Protein 5D6E (pdb70)

Radius of gyration: 20.35 Å; Cα contacts (8 Å, |Δi|>4): 873; chains: 1; bounding box: 47×59×55 Å

Solvent-accessible surface area: 16400 Å² total; per-residue (Å²): 172,133,106,46,62,141,78,19,50,11,23,0,40,55,28,63,127,119,34,89,14,43,110,15,78,84,31,95,11,36,90,77,182,106,54,177,84,9,48,134,23,85,80,27,135,127,29,104,65,90,6,118,84,32,48,134,55,10,14,34,7,2,17,0,0,22,0,0,36,33,0,0,161,35,0,76,78,28,6,106,47,54,37,32,0,34,91,0,0,88,80,1,6,80,6,1,35,110,0,2,109,74,91,54,59,88,10,2,17,1,23,1,2,5,0,1,25,40,30,7,0,12,65,22,2,0,11,76,66,42,114,53,55,1,91,111,67,12,0,0,1,0,26,4,2,0,2,15,37,0,47,0,0,6,0,0,6,11,13,32,50,24,90,49,1,83,54,0,24,127,0,0,73,49,0,2,32,25,0,3,138,33,0,0,21,90,29,87,2,19,50,0,0,89,23,0,25,130,32,0,58,88,29,139,7,115,3,101,64,126,106,39,108,0,78,6,0,149,70,16,49,0,11,8,13,23,82,53,63,24,82,36,58,41,52,1,13,0,27,124,78,38,122,51,62,124,0,96,56,36,39,10,0,0,0,18,0,5,0,0,14,8,134,2,42,10,88,95,62,99,114,21,1,11,13,25,35,45,86,113,50,54,171,51,110,18,226,110,99,161,2,101,91,2,15,64,13,0,55,125,54,19,15,30,6,11,0,0,34,20,10,0,55,137,67,66,30,86,183,19,90,122,7,3,112,44,0,28,104,101,28,2,0,45,64,75,30,0,31,0,1,77,195,57,5,43,0,0,2,10,0,2,0,0,0,0,13,6,14,12,4,0,0,1,0,50,19,166,57,21

Structure (mmCIF, N/CA/C/O backbone):
data_5D6E
#
_entry.id   5D6E
#
_cell.length_a   89.600
_cell.length_b   98.790
_cell.length_c   101.430
_cell.angle_alpha   90.00
_cell.angle_beta   90.00
_cell.angle_gamma   90.00
#
_symmetry.space_group_name_H-M   'C 2 2 21'
#
loop_
_entity.id
_entity.type
_entity.pdbx_description
1 polymer 'Methionine aminopeptidase 2'
2 non-polymer '(4R,7S)-7-hydroxy-1-(4-methoxybenzyl)-7-methyl-4,5,6,7-tetrahydro-1H-benzotriazol-4-yl propan-2-ylcarbamate'
3 non-polymer 'COBALT (II) ION'
4 non-polymer 'TERTIARY-BUTYL ALCOHOL'
5 water water
#
loop_
_atom_site.group_PDB
_atom_site.id
_atom_site.type_symbol
_atom_site.label_atom_id
_atom_site.label_alt_id
_atom_site.label_comp_id
_atom_site.label_asym_id
_atom_site.label_entity_id
_atom_site.label_seq_id
_atom_site.pdbx_PDB_ins_code
_atom_site.Cartn_x
_atom_site.Cartn_y
_atom_site.Cartn_z
_atom_site.occupancy
_atom_site.B_iso_or_equiv
_atom_site.auth_seq_id
_atom_site.auth_comp_id
_atom_site.auth_asym_id
_atom_site.auth_atom_id
_atom_site.pdbx_PDB_model_num
ATOM 1 N N . PRO A 1 2 ? 6.547 38.293 -10.476 1.00 76.58 109 PRO A N 1
ATOM 2 C CA . PRO A 1 2 ? 7.627 37.571 -9.756 1.00 88.54 109 PRO A CA 1
ATOM 3 C C . PRO A 1 2 ? 7.125 36.441 -8.881 1.00 75.27 109 PRO A C 1
ATOM 4 O O . PRO A 1 2 ? 6.054 36.564 -8.270 1.00 79.54 109 PRO A O 1
ATOM 8 N N . LYS A 1 3 ? 7.912 35.368 -8.765 1.00 57.07 110 LYS A N 1
ATOM 9 C CA . LYS A 1 3 ? 7.555 34.296 -7.809 1.00 59.37 110 LYS A CA 1
ATOM 10 C C . LYS A 1 3 ? 7.735 34.754 -6.360 1.00 52.99 110 LYS A C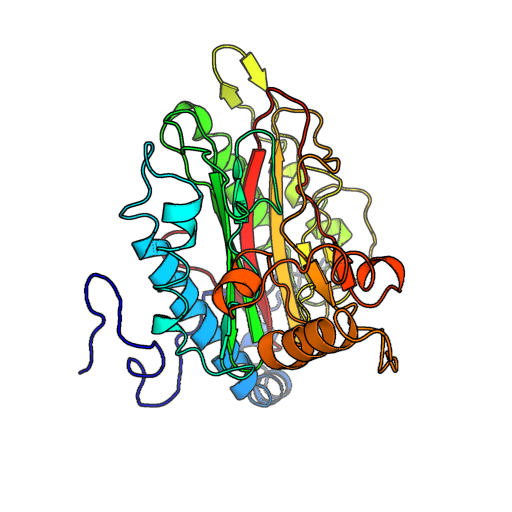 1
ATOM 11 O O . LYS A 1 3 ? 8.776 35.340 -5.995 1.00 53.30 110 LYS A O 1
ATOM 17 N N . VAL A 1 4 ? 6.702 34.504 -5.559 1.00 44.67 111 VAL A N 1
ATOM 18 C CA . VAL A 1 4 ? 6.678 34.958 -4.161 1.00 49.43 111 VAL A CA 1
ATOM 19 C C . VAL A 1 4 ? 6.448 33.756 -3.241 1.00 45.12 111 VAL A C 1
ATOM 20 O O . VAL A 1 4 ? 5.761 32.784 -3.626 1.00 43.30 111 VAL A O 1
ATOM 24 N N . GLN A 1 5 ? 7.020 33.808 -2.037 1.00 38.57 112 GLN A N 1
ATOM 25 C CA . GLN A 1 5 ? 6.774 32.750 -1.058 1.00 31.87 112 GLN A CA 1
ATOM 26 C C . GLN A 1 5 ? 5.282 32.634 -0.658 1.00 36.76 112 GLN A C 1
ATOM 27 O O . GLN A 1 5 ? 4.586 33.624 -0.520 1.00 40.25 112 GLN A O 1
ATOM 33 N N . THR A 1 6 ? 4.816 31.399 -0.462 1.00 32.19 113 THR A N 1
ATOM 34 C CA . THR A 1 6 ? 3.462 31.134 -0.017 1.00 32.81 113 THR A CA 1
ATOM 35 C C . THR A 1 6 ? 3.409 31.184 1.482 1.00 41.55 113 THR A C 1
ATOM 36 O O . THR A 1 6 ? 4.457 31.226 2.153 1.00 39.65 113 THR A O 1
ATOM 40 N N . ASP A 1 7 ? 2.193 31.178 2.011 1.00 45.28 114 ASP A N 1
ATOM 41 C CA . ASP A 1 7 ? 1.987 31.076 3.452 1.00 46.07 114 ASP A CA 1
ATOM 42 C C . ASP A 1 7 ? 0.938 29.976 3.674 1.00 46.73 114 ASP A C 1
ATOM 43 O O . ASP A 1 7 ? -0.234 30.221 3.326 1.00 56.78 114 ASP A O 1
ATOM 48 N N . PRO A 1 8 ? 1.286 28.813 4.240 1.00 47.86 115 PRO A N 1
ATOM 49 C CA . PRO A 1 8 ? 2.635 28.490 4.732 1.00 41.26 115 PRO A CA 1
ATOM 50 C C . PRO A 1 8 ? 3.665 28.373 3.595 1.00 39.71 115 PRO A C 1
ATOM 51 O O . PRO A 1 8 ? 3.283 28.120 2.449 1.00 41.06 115 PRO A O 1
ATOM 55 N N . PRO A 1 9 ? 4.960 28.537 3.918 1.00 32.18 116 PRO A N 1
ATOM 56 C CA . PRO A 1 9 ? 6.033 28.471 2.918 1.00 28.16 116 PRO A CA 1
ATOM 57 C C . PRO A 1 9 ? 6.139 27.097 2.236 1.00 31.77 116 PRO A C 1
ATOM 58 O O . PRO A 1 9 ? 6.133 26.026 2.883 1.00 35.90 116 PRO A O 1
ATOM 62 N N . SER A 1 10 ? 6.252 27.138 0.919 1.00 26.59 117 SER A N 1
ATOM 63 C CA . SER A 1 10 ? 6.341 25.903 0.120 1.00 31.36 117 SER A CA 1
ATOM 64 C C . SER A 1 10 ? 7.253 25.997 -1.097 1.00 29.91 117 SER A C 1
ATOM 65 O O . SER A 1 10 ? 7.602 24.939 -1.703 1.00 32.20 117 SER A O 1
ATOM 68 N N . VAL A 1 11 ? 7.592 27.222 -1.495 1.00 29.77 118 VAL A N 1
ATOM 69 C CA . VAL A 1 11 ? 8.364 27.476 -2.742 1.00 26.47 118 VAL A CA 1
ATOM 70 C C . VAL A 1 11 ? 9.857 27.381 -2.357 1.00 22.60 118 VAL A C 1
ATOM 71 O O . VAL A 1 11 ? 10.317 28.082 -1.433 1.00 23.66 118 VAL A O 1
ATOM 75 N N . PRO A 1 12 ? 10.600 26.523 -3.045 1.00 20.91 119 PRO A N 1
ATOM 76 C CA . PRO A 1 12 ? 12.041 26.458 -2.871 1.00 22.82 119 PRO A CA 1
ATOM 77 C C . PRO A 1 12 ? 12.700 27.858 -2.940 1.00 24.62 119 PRO A C 1
ATOM 78 O O . PRO A 1 12 ? 12.400 28.678 -3.842 1.00 20.65 119 PRO A O 1
ATOM 82 N N . ILE A 1 13 ? 13.695 28.067 -2.071 1.00 22.09 120 ILE A N 1
ATOM 83 C CA . ILE A 1 13 ? 14.480 29.300 -2.136 1.00 22.49 120 ILE A CA 1
ATOM 84 C C . ILE A 1 13 ? 15.057 29.489 -3.558 1.00 18.81 120 ILE A C 1
ATOM 85 O O . ILE A 1 13 ? 15.107 30.606 -4.071 1.00 20.24 120 ILE A O 1
ATOM 90 N N . CYS A 1 14 ? 15.499 28.402 -4.170 1.00 21.04 121 CYS A N 1
ATOM 91 C CA A CYS A 1 14 ? 16.119 28.557 -5.485 0.50 21.77 121 CYS A CA 1
ATOM 92 C CA B CYS A 1 14 ? 16.046 28.407 -5.527 0.50 22.75 121 CYS A CA 1
ATOM 93 C C . CYS A 1 14 ? 15.122 29.153 -6.511 1.00 24.71 121 CYS A C 1
ATOM 94 O O . CYS A 1 14 ? 15.556 29.885 -7.411 1.00 29.80 121 CYS A O 1
ATOM 99 N N . ASP A 1 15 ? 13.826 28.907 -6.352 1.00 22.26 122 ASP A N 1
ATOM 100 C CA . ASP A 1 15 ? 12.842 29.468 -7.274 1.00 24.78 122 ASP A CA 1
ATOM 101 C C . ASP A 1 15 ? 12.495 30.952 -6.992 1.00 24.79 122 ASP A C 1
ATOM 102 O O . ASP A 1 15 ? 11.897 31.660 -7.811 1.00 31.57 122 ASP A O 1
ATOM 107 N N . LEU A 1 16 ? 12.815 31.403 -5.776 1.00 24.05 123 LEU A N 1
ATOM 108 C CA . LEU A 1 16 ? 12.630 32.800 -5.424 1.00 24.03 123 LEU A CA 1
ATOM 109 C C . LEU A 1 16 ? 13.718 33.717 -5.920 1.00 26.51 123 LEU A C 1
ATOM 110 O O . LEU A 1 16 ? 13.540 34.913 -5.895 1.00 26.22 123 LEU A O 1
ATOM 115 N N . TYR A 1 17 ? 14.838 33.139 -6.350 1.00 25.04 124 TYR A N 1
ATOM 116 C CA . TYR A 1 17 ? 16.006 33.860 -6.877 1.00 30.15 124 TYR A CA 1
ATOM 117 C C . TYR A 1 17 ? 16.415 33.262 -8.244 1.00 29.22 124 TYR A C 1
ATOM 118 O O . TYR A 1 17 ? 17.392 32.559 -8.327 1.00 30.46 124 TYR A O 1
ATOM 127 N N . PRO A 1 18 ? 15.660 33.559 -9.315 1.00 32.04 125 PRO A N 1
ATOM 128 C CA . PRO A 1 18 ? 15.903 32.971 -10.656 1.00 34.76 125 PRO A CA 1
ATOM 129 C C . PRO A 1 18 ? 17.314 33.210 -11.224 1.00 33.82 125 PRO A C 1
ATOM 130 O O . PRO A 1 18 ? 17.852 32.361 -11.964 1.00 76.63 125 PRO A O 1
ATOM 134 N N . ASN A 1 19 ? 17.928 34.324 -10.789 1.00 31.68 126 ASN A N 1
ATOM 135 C CA . ASN A 1 19 ? 19.298 34.631 -11.178 1.00 36.11 126 ASN A CA 1
ATOM 136 C C . ASN A 1 19 ? 20.374 33.765 -10.478 1.00 32.48 126 ASN A C 1
ATOM 137 O O . ASN A 1 19 ? 21.526 33.757 -10.890 1.00 34.19 126 ASN A O 1
ATOM 142 N N . GLY A 1 20 ? 20.008 33.009 -9.440 1.00 30.64 127 GLY A N 1
ATOM 143 C CA . GLY A 1 20 ? 20.988 32.140 -8.782 1.00 28.43 127 GLY A CA 1
ATOM 144 C C . GLY A 1 20 ? 21.852 32.856 -7.757 1.00 25.95 127 GLY A C 1
ATOM 145 O O . GLY A 1 20 ? 22.833 32.277 -7.296 1.00 24.65 127 GLY A O 1
ATOM 146 N N . VAL A 1 21 ? 21.503 34.099 -7.411 1.00 22.81 128 VAL A N 1
ATOM 147 C CA . VAL A 1 21 ? 22.277 34.919 -6.468 1.00 22.28 128 VAL A CA 1
ATOM 148 C C . VAL A 1 21 ? 21.449 35.141 -5.214 1.00 21.48 128 VAL A C 1
ATOM 149 O O . VAL A 1 21 ? 20.387 35.818 -5.252 1.00 25.77 128 VAL A O 1
ATOM 153 N N . PHE A 1 22 ? 21.934 34.573 -4.118 1.00 18.36 129 PHE A N 1
ATOM 154 C CA . PHE A 1 22 ? 21.179 34.569 -2.873 1.00 19.75 129 PHE A CA 1
ATOM 155 C C . PHE A 1 22 ? 21.613 35.735 -1.957 1.00 18.74 129 PHE A C 1
ATOM 156 O O . PHE A 1 22 ? 22.764 36.241 -2.075 1.00 22.83 129 PHE A O 1
ATOM 164 N N . PRO A 1 23 ? 20.688 36.144 -1.051 1.00 21.26 130 PRO A N 1
ATOM 165 C CA . PRO A 1 23 ? 20.941 37.392 -0.255 1.00 20.95 130 PRO A CA 1
ATOM 166 C C . PRO A 1 23 ? 22.097 37.225 0.726 1.00 19.94 130 PRO A C 1
ATOM 167 O O . PRO A 1 23 ? 22.229 36.175 1.349 1.00 20.51 130 PRO A O 1
ATOM 171 N N . LYS A 1 24 ? 22.960 38.236 0.824 1.00 23.38 131 LYS A N 1
ATOM 172 C CA . LYS A 1 24 ? 24.019 38.262 1.814 1.00 21.35 131 LYS A CA 1
ATOM 173 C C . LYS A 1 24 ? 23.409 38.339 3.201 1.00 20.84 131 LYS A C 1
ATOM 174 O O . LYS A 1 24 ? 22.300 38.852 3.380 1.00 22.53 131 LYS A O 1
ATOM 180 N N . GLY A 1 25 ? 24.116 37.795 4.194 1.00 22.10 132 GLY A N 1
ATOM 181 C CA . GLY A 1 25 ? 23.714 38.089 5.576 1.00 20.31 132 GLY A CA 1
ATOM 182 C C . GLY A 1 25 ? 24.321 39.423 5.996 1.00 23.85 132 GLY A C 1
ATOM 183 O O . GLY A 1 25 ? 24.712 40.251 5.167 1.00 25.16 132 GLY A O 1
ATOM 184 N N . GLN A 1 26 ? 24.468 39.602 7.295 1.00 23.19 133 GLN A N 1
ATOM 185 C CA . GLN A 1 26 ? 24.979 40.831 7.827 1.00 20.35 133 GLN A CA 1
ATOM 186 C C . GLN A 1 26 ? 26.510 40.866 7.605 1.00 18.76 133 GLN A C 1
ATOM 187 O O . GLN A 1 26 ? 27.256 40.023 8.113 1.00 24.59 133 GLN A O 1
ATOM 193 N N . GLU A 1 27 ? 26.985 41.906 6.926 1.00 21.73 134 GLU A N 1
ATOM 194 C CA . GLU A 1 27 ? 28.420 42.079 6.748 1.00 21.37 134 GLU A CA 1
ATOM 195 C C . GLU A 1 27 ? 28.965 43.110 7.702 1.00 23.01 134 GLU A C 1
ATOM 196 O O . GLU A 1 27 ? 28.380 44.216 7.893 1.00 30.33 134 GLU A O 1
ATOM 202 N N . CYS A 1 28 ? 30.095 42.756 8.273 1.00 24.19 135 CYS A N 1
ATOM 203 C CA . CYS A 1 28 ? 30.721 43.471 9.374 1.00 26.89 135 CYS A CA 1
ATOM 204 C C . CYS A 1 28 ? 32.172 43.651 9.044 1.00 24.23 135 CYS A C 1
ATOM 205 O O . CYS A 1 28 ? 32.876 42.731 8.598 1.00 27.15 135 CYS A O 1
ATOM 208 N N . GLU A 1 29 ? 32.628 44.867 9.263 1.00 27.93 136 GLU A N 1
ATOM 209 C CA . GLU A 1 29 ? 34.060 45.120 9.339 1.00 30.03 136 GLU A CA 1
ATOM 210 C C . GLU A 1 29 ? 34.574 44.247 10.497 1.00 25.89 136 GLU A C 1
ATOM 211 O O . GLU A 1 29 ? 33.903 44.052 11.539 1.00 33.34 136 GLU A O 1
ATOM 217 N N . TYR A 1 30 ? 35.749 43.724 10.327 1.00 25.84 137 TYR A N 1
ATOM 218 C CA . TYR A 1 30 ? 36.382 42.960 11.379 1.00 27.30 137 TYR A CA 1
ATOM 219 C C . TYR A 1 30 ? 36.789 43.837 12.569 1.00 35.98 137 TYR A C 1
ATOM 220 O O . TYR A 1 30 ? 37.075 45.040 12.423 1.00 37.01 137 TYR A O 1
ATOM 229 N N . PRO A 1 31 ? 36.852 43.232 13.761 1.00 29.92 138 PRO A N 1
ATOM 230 C CA . PRO A 1 31 ? 37.219 44.111 14.875 1.00 34.67 138 PRO A CA 1
ATOM 231 C C . PRO A 1 31 ? 38.625 44.742 14.747 1.00 36.11 138 PRO A C 1
ATOM 232 O O . PRO A 1 31 ? 39.476 44.202 14.054 1.00 34.75 138 PRO A O 1
ATOM 236 N N . PRO A 1 32 ? 38.850 45.907 15.444 1.00 57.32 139 PRO A N 1
ATOM 237 C CA . PRO A 1 32 ? 40.230 46.402 15.547 1.00 60.63 139 PRO A CA 1
ATOM 238 C C . PRO A 1 32 ? 41.142 45.304 16.146 1.00 61.11 139 PRO A C 1
ATOM 239 O O . PRO A 1 32 ? 40.676 44.499 16.980 1.00 61.17 139 PRO A O 1
ATOM 243 N N . THR A 1 33 ? 42.386 45.232 15.668 1.00 70.09 140 THR A N 1
ATOM 244 C CA . THR A 1 33 ? 43.403 44.336 16.237 1.00 86.99 140 THR A CA 1
ATOM 245 C C . THR A 1 33 ? 43.821 44.967 17.564 1.00 109.14 140 THR A C 1
ATOM 246 O O . THR A 1 33 ? 43.336 46.060 17.909 1.00 114.96 140 THR A O 1
ATOM 250 N N . GLN A 1 34 ? 44.702 44.291 18.304 0.80 91.83 141 GLN A N 1
ATOM 251 C CA . GLN A 1 34 ? 45.089 44.737 19.646 0.80 90.76 141 GLN A CA 1
ATOM 252 C C . GLN A 1 34 ? 45.806 46.105 19.632 0.80 100.15 141 GLN A C 1
ATOM 253 O O . GLN A 1 34 ? 45.797 46.840 20.632 0.80 82.78 141 GLN A O 1
ATOM 259 N N . ASP A 1 35 ? 46.390 46.437 18.477 0.80 110.94 142 ASP A N 1
ATOM 260 C CA . ASP A 1 35 ? 47.088 47.715 18.230 0.80 91.89 142 ASP A CA 1
ATOM 261 C C . ASP A 1 35 ? 46.179 48.949 18.263 0.80 88.22 142 ASP A C 1
ATOM 262 O O . ASP A 1 35 ? 46.619 50.050 18.570 0.80 74.12 142 ASP A O 1
ATOM 267 N N . GLY A 1 36 ? 44.909 48.751 17.922 0.80 90.45 143 GLY A N 1
ATOM 268 C CA . GLY A 1 36 ? 43.972 49.851 17.730 0.80 76.16 143 GLY A CA 1
ATOM 269 C C . GLY A 1 36 ? 43.715 50.031 16.245 0.80 75.80 143 GLY A C 1
ATOM 270 O O . GLY A 1 36 ? 42.792 50.760 15.860 0.80 83.36 143 GLY A O 1
ATOM 271 N N . ARG A 1 37 ? 44.535 49.357 15.425 0.80 61.68 144 ARG A N 1
ATOM 272 C CA . ARG A 1 37 ? 44.426 49.376 13.964 0.80 64.79 144 ARG A CA 1
ATOM 273 C C . ARG A 1 37 ? 43.111 48.764 13.476 0.80 63.14 144 ARG A C 1
ATOM 274 O O . ARG A 1 37 ? 42.762 47.639 13.843 0.80 51.75 144 ARG A O 1
ATOM 282 N N . THR A 1 38 ? 42.394 49.494 12.621 1.00 56.22 145 THR A N 1
ATOM 283 C CA . THR A 1 38 ? 41.118 48.991 12.079 1.00 48.75 145 THR A CA 1
ATOM 284 C C . THR A 1 38 ? 41.390 47.973 10.957 1.00 48.90 145 THR A C 1
ATOM 285 O O . THR A 1 38 ? 42.534 47.822 10.475 1.00 58.36 145 THR A O 1
ATOM 289 N N . ALA A 1 39 ? 40.314 47.281 10.580 1.00 47.70 146 ALA A N 1
ATOM 290 C CA . ALA A 1 39 ? 40.266 46.300 9.479 1.00 38.39 146 ALA A CA 1
ATOM 291 C C . ALA A 1 39 ? 39.498 46.874 8.238 1.00 44.66 146 ALA A C 1
ATOM 292 O O . ALA A 1 39 ? 39.082 46.126 7.306 1.00 31.25 146 ALA A O 1
ATOM 294 N N . ALA A 1 40 ? 39.283 48.193 8.228 0.80 30.15 147 ALA A N 1
ATOM 295 C CA . ALA A 1 40 ? 38.570 48.831 7.1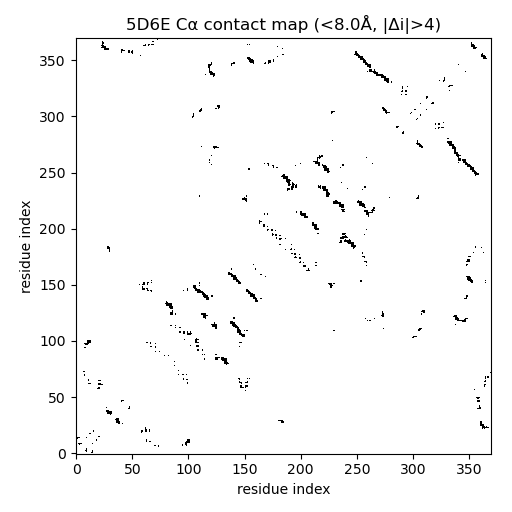04 0.80 30.84 147 ALA A CA 1
ATOM 296 C C . ALA A 1 40 ? 39.284 48.639 5.742 0.80 28.60 147 ALA A C 1
ATOM 297 O O . ALA A 1 40 ? 38.655 48.749 4.676 0.80 33.97 147 ALA A O 1
ATOM 299 N N . TRP A 1 41 ? 40.593 48.358 5.801 1.00 38.52 148 TRP A N 1
ATOM 300 C CA . TRP A 1 41 ? 41.408 48.085 4.592 1.00 37.60 148 TRP A CA 1
ATOM 301 C C . TRP A 1 41 ? 40.931 46.823 3.760 1.00 33.00 148 TRP A C 1
ATOM 302 O O . TRP A 1 41 ? 41.046 46.745 2.517 1.00 31.17 148 TRP A O 1
ATOM 313 N N . ARG A 1 42 ? 40.426 45.821 4.483 1.00 27.97 149 ARG A N 1
ATOM 314 C CA . ARG A 1 42 ? 39.973 44.592 3.847 1.00 34.80 149 ARG A CA 1
ATOM 315 C C . ARG A 1 42 ? 38.781 44.920 2.913 1.00 28.31 149 ARG A C 1
ATOM 316 O O . ARG A 1 42 ? 38.668 44.384 1.825 1.00 36.39 149 ARG A O 1
ATOM 324 N N . THR A 1 43 ? 37.923 45.841 3.361 1.00 28.33 150 THR A N 1
ATOM 325 C CA . THR A 1 43 ? 36.665 46.179 2.649 1.00 31.78 150 THR A CA 1
ATOM 326 C C . THR A 1 43 ? 36.897 46.469 1.145 1.00 44.48 150 THR A C 1
ATOM 327 O O . THR A 1 43 ? 36.163 45.946 0.271 1.00 45.95 150 THR A O 1
ATOM 331 N N . THR A 1 44 ? 37.902 47.291 0.827 0.50 43.22 151 THR A N 1
ATOM 332 C CA . THR A 1 44 ? 38.183 47.553 -0.573 0.50 41.38 151 THR A CA 1
ATOM 333 C C . THR A 1 44 ? 39.329 46.746 -1.181 0.50 61.65 151 THR A C 1
ATOM 334 O O . THR A 1 44 ? 39.311 46.514 -2.403 0.50 59.91 151 THR A O 1
ATOM 338 N N . SER A 1 45 ? 40.323 46.361 -0.362 1.00 48.07 152 SER A N 1
ATOM 339 C CA . SER A 1 45 ? 41.577 45.788 -0.897 1.00 54.14 152 SER A CA 1
ATOM 340 C C . SER A 1 45 ? 41.383 44.820 -2.096 1.00 66.70 152 SER A C 1
ATOM 341 O O . SER A 1 45 ? 40.447 43.945 -2.126 1.00 41.98 152 SER A O 1
ATOM 344 N N . GLU A 1 46 ? 42.327 44.969 -3.044 1.00 59.98 153 GLU A N 1
ATOM 345 C CA . GLU A 1 46 ? 42.274 44.304 -4.352 1.00 51.48 153 GLU A CA 1
ATOM 346 C C . GLU A 1 46 ? 42.575 42.830 -4.303 1.00 42.68 153 GLU A C 1
ATOM 347 O O . GLU A 1 46 ? 41.863 42.035 -4.902 1.00 41.91 153 GLU A O 1
ATOM 353 N N . GLU A 1 47 ? 43.652 42.462 -3.628 1.00 44.96 154 GLU A N 1
ATOM 354 C CA . GLU A 1 47 ? 43.969 41.047 -3.485 1.00 49.70 154 GLU A CA 1
ATOM 355 C C . GLU A 1 47 ? 42.887 40.259 -2.626 1.00 35.30 154 GLU A C 1
ATOM 356 O O . GLU A 1 47 ? 42.499 39.135 -2.972 1.00 38.72 154 GLU A O 1
ATOM 362 N N . LYS A 1 48 ? 42.334 40.909 -1.612 1.00 43.05 155 LYS A N 1
ATOM 363 C CA . LYS A 1 48 ? 41.334 40.303 -0.769 1.00 48.25 155 LYS A CA 1
ATOM 364 C C . LYS A 1 48 ? 40.055 40.206 -1.542 1.00 36.44 155 LYS A C 1
ATOM 365 O O . LYS A 1 48 ? 39.368 39.216 -1.445 1.00 35.89 155 LYS A O 1
ATOM 371 N N . LYS A 1 49 ? 39.754 41.225 -2.328 1.00 32.16 156 LYS A N 1
ATOM 372 C CA . LYS A 1 49 ? 38.546 41.255 -3.082 1.00 31.49 156 LYS A CA 1
ATOM 373 C C . LYS A 1 49 ? 38.594 40.099 -4.071 1.00 28.83 156 LYS A C 1
ATOM 374 O O . LYS A 1 49 ? 37.588 39.432 -4.247 1.00 24.39 156 LYS A O 1
ATOM 380 N N . ALA A 1 50 ? 39.759 39.859 -4.709 1.00 25.75 157 ALA A N 1
ATOM 381 C CA . ALA A 1 50 ? 39.833 38.814 -5.733 1.00 28.36 157 ALA A CA 1
ATOM 382 C C . ALA A 1 50 ? 39.750 37.459 -5.033 1.00 29.60 157 ALA A C 1
ATOM 383 O O . ALA A 1 50 ? 39.082 36.567 -5.539 1.00 23.97 157 ALA A O 1
ATOM 385 N N . LEU A 1 51 ? 40.405 37.315 -3.872 1.00 26.66 158 LEU A N 1
ATOM 386 C CA . LEU A 1 51 ? 40.381 36.051 -3.129 1.00 26.38 158 LEU A CA 1
ATOM 387 C C . LEU A 1 51 ? 38.934 35.740 -2.647 1.00 26.16 158 LEU A C 1
ATOM 388 O O . LEU A 1 51 ? 38.450 34.629 -2.758 1.00 26.91 158 LEU A O 1
ATOM 393 N N . ASP A 1 52 ? 38.229 36.779 -2.221 1.00 23.14 159 ASP A N 1
ATOM 394 C CA A ASP A 1 52 ? 36.814 36.678 -1.836 0.50 24.28 159 ASP A CA 1
ATOM 395 C CA B ASP A 1 52 ? 36.795 36.662 -1.853 0.50 26.62 159 ASP A CA 1
ATOM 396 C C . ASP A 1 52 ? 35.932 36.207 -3.019 1.00 25.17 159 ASP A C 1
ATOM 397 O O . ASP A 1 52 ? 35.122 35.267 -2.900 1.00 25.10 159 ASP A O 1
ATOM 406 N N . GLN A 1 53 ? 36.070 36.905 -4.134 1.00 22.41 160 GLN A N 1
ATOM 407 C CA . GLN A 1 53 ? 35.339 36.593 -5.361 1.00 24.03 160 GLN A CA 1
ATOM 408 C C . GLN A 1 53 ? 35.587 35.167 -5.829 1.00 26.33 160 GLN A C 1
ATOM 409 O O . GLN A 1 53 ? 34.693 34.537 -6.388 1.00 25.62 160 GLN A O 1
ATOM 415 N N . ALA A 1 54 ? 36.803 34.675 -5.635 1.00 21.30 161 ALA A N 1
ATOM 416 C CA . ALA A 1 54 ? 37.149 33.340 -6.086 1.00 20.89 161 ALA A CA 1
ATOM 417 C C . ALA A 1 54 ? 36.331 32.233 -5.367 1.00 24.38 161 ALA A C 1
ATOM 418 O O . ALA A 1 54 ? 36.275 31.096 -5.835 1.00 26.55 161 ALA A O 1
ATOM 420 N N . SER A 1 55 ? 35.766 32.561 -4.198 1.00 22.48 162 SER A N 1
ATOM 421 C CA . SER A 1 55 ? 34.944 31.607 -3.435 1.00 22.12 162 SER A CA 1
ATOM 422 C C . SER A 1 55 ? 33.499 31.999 -3.459 1.00 21.01 162 SER A C 1
ATOM 423 O O . SER A 1 55 ? 32.700 31.545 -2.637 1.00 20.16 162 SER A O 1
ATOM 426 N N . GLU A 1 56 ? 33.149 32.873 -4.398 1.00 21.49 163 GLU A N 1
ATOM 427 C CA . GLU A 1 56 ? 31.765 33.413 -4.413 1.00 23.47 163 GLU A CA 1
ATOM 428 C C . GLU A 1 56 ? 30.725 32.285 -4.517 1.00 19.65 163 GLU A C 1
ATOM 429 O O . GLU A 1 56 ? 29.647 32.393 -3.925 1.00 20.78 163 GLU A O 1
ATOM 435 N N . GLU A 1 57 ? 30.993 31.251 -5.314 1.00 23.79 164 GLU A N 1
ATOM 436 C CA . GLU A 1 57 ? 29.996 30.164 -5.430 1.00 21.79 164 GLU A CA 1
ATOM 437 C C . GLU A 1 57 ? 29.735 29.426 -4.087 1.00 21.04 164 GLU A C 1
ATOM 438 O O . GLU A 1 57 ? 28.582 28.979 -3.823 1.00 23.44 164 GLU A O 1
ATOM 444 N N . ILE A 1 58 ? 30.795 29.343 -3.258 1.00 18.36 165 ILE A N 1
ATOM 445 C CA . ILE A 1 58 ? 30.672 28.779 -1.927 1.00 18.28 165 ILE A CA 1
ATOM 446 C C . ILE A 1 58 ? 29.822 29.666 -1.043 1.00 19.46 165 ILE A C 1
ATOM 447 O O . ILE A 1 58 ? 28.897 29.188 -0.400 1.00 18.00 165 ILE A O 1
ATOM 452 N N . TRP A 1 59 ? 30.123 30.977 -0.991 1.00 17.70 166 TRP A N 1
ATOM 453 C CA . TRP A 1 59 ? 29.348 31.855 -0.138 1.00 17.18 166 TRP A CA 1
ATOM 454 C C . TRP A 1 59 ? 27.917 31.846 -0.583 1.00 17.13 166 TRP A C 1
ATOM 455 O O . TRP A 1 59 ? 27.012 31.880 0.227 1.00 17.33 166 TRP A O 1
ATOM 466 N N . ASN A 1 60 ? 27.700 31.828 -1.892 1.00 18.04 167 ASN A N 1
ATOM 467 C CA . ASN A 1 60 ? 26.355 31.797 -2.403 1.00 18.43 167 ASN A CA 1
ATOM 468 C C . ASN A 1 60 ? 25.556 30.574 -1.962 1.00 18.96 167 ASN A C 1
ATOM 469 O O . ASN A 1 60 ? 24.331 30.668 -1.665 1.00 19.01 167 ASN A O 1
ATOM 474 N N . ASP A 1 61 ? 26.231 29.428 -1.909 1.00 18.59 168 ASP A N 1
ATOM 475 C CA . ASP A 1 61 ? 25.573 28.205 -1.368 1.00 17.96 168 ASP A CA 1
ATOM 476 C C . ASP A 1 61 ? 25.209 28.305 0.114 1.00 16.91 168 ASP A C 1
ATOM 477 O O . ASP A 1 61 ? 24.092 27.984 0.519 1.00 17.51 168 ASP A O 1
ATOM 482 N N . PHE A 1 62 ? 26.123 28.855 0.907 1.00 16.40 169 PHE A N 1
ATOM 483 C CA . PHE A 1 62 ? 25.764 29.187 2.330 1.00 17.89 169 PHE A CA 1
ATOM 484 C C . PHE A 1 62 ? 24.567 30.115 2.411 1.00 16.66 169 PHE A C 1
ATOM 485 O O . PHE A 1 62 ? 23.652 29.932 3.246 1.00 15.94 169 PHE A O 1
ATOM 493 N N . ARG A 1 63 ? 24.546 31.136 1.547 1.00 15.83 170 ARG A N 1
ATOM 494 C CA . ARG A 1 63 ? 23.448 32.068 1.554 1.00 16.34 170 ARG A CA 1
ATOM 495 C C . ARG A 1 63 ? 22.123 31.488 1.206 1.00 14.92 170 ARG A C 1
ATOM 496 O O . ARG A 1 63 ? 21.087 31.844 1.803 1.00 16.32 170 ARG A O 1
ATOM 504 N N . GLU A 1 64 ? 22.118 30.565 0.219 1.00 16.47 171 GLU A N 1
ATOM 505 C CA . GLU A 1 64 ? 20.876 29.880 -0.109 1.00 15.93 171 GLU A CA 1
ATOM 506 C C . GLU A 1 64 ? 20.369 29.092 1.115 1.00 16.10 171 GLU A C 1
ATOM 507 O O . GLU A 1 64 ? 19.164 29.109 1.451 1.00 16.58 171 GLU A O 1
ATOM 513 N N . ALA A 1 65 ? 21.274 28.347 1.717 1.00 15.34 172 ALA A N 1
ATOM 514 C CA . ALA A 1 65 ? 20.902 27.577 2.910 1.00 16.85 172 ALA A CA 1
ATOM 515 C C . ALA A 1 65 ? 20.419 28.443 4.071 1.00 16.45 172 ALA A C 1
ATOM 516 O O . ALA A 1 65 ? 19.491 28.100 4.801 1.00 16.80 172 ALA A O 1
ATOM 518 N N . ALA A 1 66 ? 21.002 29.649 4.180 1.00 15.83 173 ALA A N 1
ATOM 519 C CA . ALA A 1 66 ? 20.659 30.572 5.265 1.00 15.32 173 ALA A CA 1
ATOM 520 C C . ALA A 1 66 ? 19.286 31.168 5.046 1.00 16.57 173 ALA A C 1
ATOM 521 O O . ALA A 1 66 ? 18.503 31.398 5.995 1.00 16.41 173 ALA A O 1
ATOM 523 N N . GLU A 1 67 ? 18.968 31.463 3.782 1.00 14.57 174 GLU A N 1
ATOM 524 C CA . GLU A 1 67 ? 17.652 31.971 3.463 1.00 16.98 174 GLU A CA 1
ATOM 525 C C . GLU A 1 67 ? 16.580 30.958 3.770 1.00 14.58 174 GLU A C 1
ATOM 526 O O . GLU A 1 67 ? 15.522 31.291 4.294 1.00 16.98 174 GLU A O 1
ATOM 532 N N . ALA A 1 68 ? 16.863 29.681 3.443 1.00 15.59 175 ALA A N 1
ATOM 533 C CA . ALA A 1 68 ? 15.940 28.617 3.831 1.00 16.37 175 ALA A CA 1
ATOM 534 C C . ALA A 1 68 ? 15.781 28.585 5.376 1.00 15.87 175 ALA A C 1
ATOM 535 O O . ALA A 1 68 ? 14.622 28.531 5.862 1.00 16.83 175 ALA A O 1
ATOM 537 N N . HIS A 1 69 ? 16.886 28.690 6.095 1.00 15.11 176 HIS A N 1
ATOM 538 C CA . HIS A 1 69 ? 16.823 28.653 7.564 1.00 14.92 176 HIS A CA 1
ATOM 539 C C . HIS A 1 69 ? 15.959 29.818 8.120 1.00 17.75 176 HIS A C 1
ATOM 540 O O . HIS A 1 69 ? 15.057 29.598 8.935 1.00 16.25 176 HIS A O 1
ATOM 547 N N . ARG A 1 70 ? 16.132 31.031 7.571 1.00 16.75 177 ARG A N 1
ATOM 548 C CA . ARG A 1 70 ? 15.344 32.168 7.997 1.00 15.90 177 ARG A CA 1
ATOM 549 C C . ARG A 1 70 ? 13.875 31.953 7.764 1.00 14.87 177 ARG A C 1
ATOM 550 O O . ARG A 1 70 ? 13.026 32.266 8.619 1.00 17.76 177 ARG A O 1
ATOM 558 N N . GLN A 1 71 ? 13.541 31.453 6.568 1.00 15.08 178 GLN A N 1
ATOM 559 C CA . GLN A 1 71 ? 12.126 31.281 6.249 1.00 16.34 178 GLN A CA 1
ATOM 560 C C . GLN A 1 71 ? 11.461 30.171 7.092 1.00 16.02 178 GLN A C 1
ATOM 561 O O . GLN A 1 71 ? 10.310 30.341 7.558 1.00 18.32 178 GLN A O 1
ATOM 567 N N . VAL A 1 72 ? 12.190 29.083 7.265 1.00 16.77 179 VAL A N 1
ATOM 568 C CA . VAL A 1 72 ? 11.684 28.014 8.099 1.00 16.61 179 VAL A CA 1
ATOM 569 C C . VAL A 1 72 ? 11.439 28.486 9.552 1.00 16.67 179 VAL A C 1
ATOM 570 O O . VAL A 1 72 ? 10.364 28.207 10.117 1.00 17.15 179 VAL A O 1
ATOM 574 N N . ARG A 1 73 ? 12.424 29.157 10.129 1.00 15.52 180 ARG A N 1
ATOM 575 C CA . ARG A 1 73 ? 12.313 29.508 11.534 1.00 15.62 180 ARG A CA 1
ATOM 576 C C . ARG A 1 73 ? 11.205 30.553 11.784 1.00 18.07 180 ARG A C 1
ATOM 577 O O . ARG A 1 73 ? 10.569 30.531 12.821 1.00 17.69 180 ARG A O 1
ATOM 585 N N . LYS A 1 74 ? 11.001 31.486 10.851 1.00 16.42 181 LYS A N 1
ATOM 586 C CA . LYS A 1 74 ? 9.926 32.433 10.995 1.00 20.13 181 LYS A CA 1
ATOM 587 C C . LYS A 1 74 ? 8.610 31.692 10.997 1.00 16.26 181 LYS A C 1
ATOM 588 O O . LYS A 1 74 ? 7.678 32.001 11.771 1.00 19.43 181 LYS A O 1
ATOM 594 N N . TYR A 1 75 ? 8.497 30.681 10.136 1.00 17.19 182 TYR A N 1
ATOM 595 C CA . TYR A 1 75 ? 7.268 29.861 10.081 1.00 17.87 182 TYR A CA 1
ATOM 596 C C . TYR A 1 75 ? 7.067 29.113 11.410 1.00 18.44 182 TYR A C 1
ATOM 597 O O . TYR A 1 75 ? 5.999 29.138 11.971 1.00 19.26 182 TYR A O 1
ATOM 606 N N . VAL A 1 76 ? 8.110 28.489 11.880 1.00 16.87 183 VAL A N 1
ATOM 607 C CA . VAL A 1 76 ? 8.047 27.757 13.146 1.00 15.58 183 VAL A CA 1
ATOM 608 C C . VAL A 1 76 ? 7.573 28.630 14.288 1.00 17.48 183 VAL A C 1
ATOM 609 O O . VAL A 1 76 ? 6.702 28.251 15.050 1.00 18.97 183 VAL A O 1
ATOM 613 N N A MET A 1 77 ? 8.104 29.840 14.355 0.33 18.82 184 MET A N 1
ATOM 614 N N B MET A 1 77 ? 8.106 29.841 14.351 0.33 18.33 184 MET A N 1
ATOM 615 N N C MET A 1 77 ? 8.092 29.842 14.352 0.33 18.03 184 MET A N 1
ATOM 616 C CA A MET A 1 77 ? 7.769 30.737 15.456 0.33 20.22 184 MET A CA 1
ATOM 617 C CA B MET A 1 77 ? 7.762 30.758 15.436 0.33 19.14 184 MET A CA 1
ATOM 618 C CA C MET A 1 77 ? 7.719 30.739 15.436 0.33 18.18 184 MET A CA 1
ATOM 619 C C A MET A 1 77 ? 6.301 31.177 15.404 0.33 20.94 184 MET A C 1
ATOM 620 C C B MET A 1 77 ? 6.281 31.113 15.417 0.33 19.18 184 MET A C 1
ATOM 621 C C C MET A 1 77 ? 6.252 31.074 15.425 0.33 18.09 184 MET A C 1
ATOM 622 O O A MET A 1 77 ? 5.739 31.582 16.429 0.33 25.63 184 MET A O 1
ATOM 623 O O B MET A 1 77 ? 5.695 31.391 16.474 0.33 23.88 184 MET A O 1
ATOM 624 O O C MET A 1 77 ? 5.652 31.309 16.488 0.33 22.51 184 MET A O 1
ATOM 637 N N . SER A 1 78 ? 5.683 31.080 14.222 1.00 20.28 185 SER A N 1
ATOM 638 C CA . SER A 1 78 ? 4.274 31.422 14.047 1.00 24.57 185 SER A CA 1
ATOM 639 C C . SER A 1 78 ? 3.315 30.396 14.642 1.00 24.44 185 SER A C 1
ATOM 640 O O . SER A 1 78 ? 2.205 30.721 15.003 1.00 27.73 185 SER A O 1
ATOM 643 N N . TRP A 1 79 ? 3.731 29.145 14.739 1.00 18.36 186 TRP A N 1
ATOM 644 C CA . TRP A 1 79 ? 2.837 28.082 15.175 1.00 18.21 186 TRP A CA 1
ATOM 645 C C . TRP A 1 79 ? 3.284 27.259 16.339 1.00 17.47 186 TRP A C 1
ATOM 646 O O . TRP A 1 79 ? 2.479 26.502 16.876 1.00 19.14 186 TRP A O 1
ATOM 657 N N . ILE A 1 80 ? 4.563 27.323 16.727 1.00 15.72 187 ILE A N 1
ATOM 658 C CA . ILE A 1 80 ? 4.973 26.432 17.848 1.00 15.32 187 ILE A CA 1
ATOM 659 C C . ILE A 1 80 ? 4.238 26.844 19.110 1.00 16.83 187 ILE A C 1
ATOM 660 O O . ILE A 1 80 ? 4.274 27.987 19.490 1.00 18.14 187 ILE A O 1
ATOM 665 N N . LYS A 1 81 ? 3.617 25.868 19.769 1.00 17.24 188 LYS A N 1
ATOM 666 C CA . LYS A 1 81 ? 2.752 26.159 20.920 1.00 14.95 188 LYS A CA 1
ATOM 667 C C . LYS A 1 81 ? 2.779 25.003 21.884 1.00 14.52 188 LYS A C 1
ATOM 668 O O . LYS A 1 81 ? 2.878 23.849 21.452 1.00 16.01 188 LYS A O 1
ATOM 674 N N . PRO A 1 82 ? 2.590 25.297 23.165 1.00 14.63 189 PRO A N 1
ATOM 675 C CA . PRO A 1 82 ? 2.377 24.155 24.080 1.00 15.41 189 PRO A CA 1
ATOM 676 C C . PRO A 1 82 ? 1.192 23.344 23.670 1.00 15.65 189 PRO A C 1
ATOM 677 O O . PRO A 1 82 ? 0.204 23.920 23.128 1.00 15.70 189 PRO A O 1
ATOM 681 N N . GLY A 1 83 ? 1.216 22.042 24.021 1.00 14.71 190 GLY A N 1
ATOM 682 C CA . GLY A 1 83 ? 0.208 21.143 23.562 1.00 14.68 190 GLY A CA 1
ATOM 683 C C . GLY A 1 83 ? 0.600 20.276 22.387 1.00 14.97 190 GLY A C 1
ATOM 684 O O . GLY A 1 83 ? 0.083 19.172 22.211 1.00 16.69 190 GLY A O 1
ATOM 685 N N . MET A 1 84 ? 1.481 20.826 21.549 1.00 14.93 191 MET A N 1
ATOM 686 C CA . MET A 1 84 ? 2.018 20.029 20.462 1.00 15.30 191 MET A CA 1
ATOM 687 C C . MET A 1 84 ? 2.978 18.962 21.017 1.00 14.81 191 MET A C 1
ATOM 688 O O . MET A 1 84 ? 3.728 19.268 21.942 1.00 16.60 191 MET A O 1
ATOM 693 N N . THR A 1 85 ? 2.986 17.781 20.405 1.00 14.98 192 THR A N 1
ATOM 694 C CA . THR A 1 85 ? 4.076 16.848 20.736 1.00 16.28 192 THR A CA 1
ATOM 695 C C . THR A 1 85 ? 5.373 17.273 20.117 1.00 14.13 192 THR A C 1
ATOM 696 O O . THR A 1 85 ? 5.387 17.973 19.067 1.00 15.58 192 THR A O 1
ATOM 700 N N . MET A 1 86 ? 6.463 16.824 20.695 1.00 14.71 193 MET A N 1
ATOM 701 C CA . MET A 1 86 ? 7.752 17.129 20.139 1.00 13.58 193 MET A CA 1
ATOM 702 C C . MET A 1 86 ? 7.893 16.536 18.709 1.00 15.83 193 MET A C 1
ATOM 703 O O . MET A 1 86 ? 8.515 17.166 17.810 1.00 16.01 193 MET A O 1
ATOM 708 N N . ILE A 1 87 ? 7.366 15.344 18.530 1.00 14.69 194 ILE A N 1
ATOM 709 C CA . ILE A 1 87 ? 7.350 14.733 17.227 1.00 15.11 194 ILE A CA 1
ATOM 710 C C . ILE A 1 87 ? 6.585 15.653 16.203 1.00 15.82 194 ILE A C 1
ATOM 711 O O . ILE A 1 87 ? 7.077 15.850 15.068 1.00 18.21 194 ILE A O 1
ATOM 716 N N . GLU A 1 88 ? 5.382 16.150 16.564 1.00 16.64 195 GLU A N 1
ATOM 717 C CA . GLU A 1 88 ? 4.639 16.999 15.624 1.00 16.90 195 GLU A CA 1
ATOM 718 C C . GLU A 1 88 ? 5.431 18.242 15.282 1.00 16.73 195 GLU A C 1
ATOM 719 O O . GLU A 1 88 ? 5.449 18.703 14.116 1.00 17.18 195 GLU A O 1
ATOM 725 N N . ILE A 1 89 ? 6.146 18.785 16.270 1.00 16.58 196 ILE A N 1
ATOM 726 C CA . ILE A 1 89 ? 6.914 19.991 16.041 1.00 17.24 196 ILE A CA 1
ATOM 727 C C . ILE A 1 89 ? 8.059 19.722 15.075 1.00 15.88 196 ILE A C 1
ATOM 728 O O . ILE A 1 89 ? 8.256 20.426 14.041 1.00 16.45 196 ILE A O 1
ATOM 733 N N . CYS A 1 90 ? 8.794 18.636 15.305 1.00 15.97 197 CYS A N 1
ATOM 734 C CA . CYS A 1 90 ? 9.957 18.348 14.454 1.00 16.64 197 CYS A CA 1
ATOM 735 C C . CYS A 1 90 ? 9.521 17.986 13.037 1.00 17.50 197 CYS A C 1
ATOM 736 O O . CYS A 1 90 ? 10.163 18.435 12.056 1.00 17.27 197 CYS A O 1
ATOM 739 N N . GLU A 1 91 ? 8.459 17.234 12.927 1.00 16.95 198 GLU A N 1
ATOM 740 C CA . GLU A 1 91 ? 7.976 16.816 11.595 1.00 18.27 198 GLU A CA 1
ATOM 741 C C . GLU A 1 91 ? 7.492 18.021 10.780 1.00 18.01 198 GLU A C 1
ATOM 742 O O . GLU A 1 91 ? 7.766 18.124 9.556 1.00 19.42 198 GLU A O 1
ATOM 748 N N . LYS A 1 92 ? 6.791 18.937 11.430 1.00 17.59 199 LYS A N 1
ATOM 749 C CA A LYS A 1 92 ? 6.278 20.109 10.726 0.60 16.78 199 LYS A CA 1
ATOM 750 C CA B LYS A 1 92 ? 6.272 20.125 10.750 0.40 17.30 199 LYS A CA 1
ATOM 751 C C . LYS A 1 92 ? 7.414 21.021 10.269 1.00 18.24 199 LYS A C 1
ATOM 752 O O . LYS A 1 92 ? 7.392 21.541 9.148 1.00 18.93 199 LYS A O 1
ATOM 763 N N . LEU A 1 93 ? 8.407 21.199 11.132 1.00 15.60 200 LEU A N 1
ATOM 764 C CA . LEU A 1 93 ? 9.592 21.935 10.815 1.00 16.31 200 LEU A CA 1
ATOM 765 C C . LEU A 1 93 ? 10.347 21.314 9.657 1.00 15.54 200 LEU A C 1
ATOM 766 O O . LEU A 1 93 ? 10.632 21.997 8.640 1.00 18.03 200 LEU A O 1
ATOM 771 N N . GLU A 1 94 ? 10.600 20.018 9.758 1.00 15.84 201 GLU A N 1
ATOM 772 C CA . GLU A 1 94 ? 11.402 19.323 8.764 1.00 16.78 201 GLU A CA 1
ATOM 773 C C . GLU A 1 94 ? 10.717 19.269 7.409 1.00 17.53 201 GLU A C 1
ATOM 774 O O . GLU A 1 94 ? 11.396 19.379 6.366 1.00 19.03 201 GLU A O 1
ATOM 780 N N . ASP A 1 95 ? 9.414 19.134 7.387 1.00 17.05 202 ASP A N 1
ATOM 781 C CA A ASP A 1 95 ? 8.687 19.064 6.117 0.50 19.62 202 ASP A CA 1
ATOM 782 C CA B ASP A 1 95 ? 8.724 19.064 6.106 0.50 19.73 202 ASP A CA 1
ATOM 783 C C . ASP A 1 95 ? 8.912 20.386 5.400 1.00 19.82 202 ASP A C 1
ATOM 784 O O . ASP A 1 95 ? 9.106 20.415 4.180 1.00 20.75 202 ASP A O 1
ATOM 793 N N . CYS A 1 96 ? 8.856 21.494 6.157 1.00 20.06 203 CYS A N 1
ATOM 794 C CA . CYS A 1 96 ? 9.029 22.807 5.528 1.00 19.28 203 CYS A CA 1
ATOM 795 C C . CYS A 1 96 ? 10.502 22.980 5.055 1.00 17.26 203 CYS A C 1
ATOM 796 O O . CYS A 1 96 ? 10.762 23.473 3.953 1.00 18.31 203 CYS A O 1
ATOM 799 N N . SER A 1 97 ? 11.455 22.589 5.876 1.00 15.27 204 SER A N 1
ATOM 800 C CA A SER A 1 97 ? 12.842 22.707 5.536 0.60 14.85 204 SER A CA 1
ATOM 801 C CA B SER A 1 97 ? 12.886 22.642 5.521 0.40 15.96 204 SER A CA 1
ATOM 802 C C . SER A 1 97 ? 13.178 21.899 4.232 1.00 15.79 204 SER A C 1
ATOM 803 O O . SER A 1 97 ? 13.867 22.405 3.355 1.00 17.45 204 SER A O 1
ATOM 808 N N . ARG A 1 98 ? 12.652 20.687 4.147 1.00 16.34 205 ARG A N 1
ATOM 809 C CA . ARG A 1 98 ? 12.852 19.890 2.962 1.00 16.91 205 ARG A CA 1
ATOM 810 C C . ARG A 1 98 ? 12.355 20.628 1.711 1.00 18.58 205 ARG A C 1
ATOM 811 O O . ARG A 1 98 ? 12.978 20.548 0.634 1.00 18.44 205 ARG A O 1
ATOM 819 N N . LYS A 1 99 ? 11.174 21.231 1.817 1.00 16.57 206 LYS A N 1
ATOM 820 C CA . LYS A 1 99 ? 10.602 21.933 0.652 1.00 17.25 206 LYS A CA 1
ATOM 821 C C . LYS A 1 99 ? 11.401 23.160 0.262 1.00 18.80 206 LYS A C 1
ATOM 822 O O . LYS A 1 99 ? 11.699 23.402 -0.918 1.00 19.74 206 LYS A O 1
ATOM 828 N N . LEU A 1 100 ? 11.797 23.920 1.278 1.00 18.22 207 LEU A N 1
ATOM 829 C CA . LEU A 1 100 ? 12.413 25.197 0.960 1.00 16.53 207 LEU A CA 1
ATOM 830 C C . LEU A 1 100 ? 13.887 25.019 0.519 1.00 17.51 207 LEU A C 1
ATOM 831 O O . LEU A 1 100 ? 14.411 25.844 -0.299 1.00 19.48 207 LEU A O 1
ATOM 836 N N . ILE A 1 101 ? 14.571 23.983 1.023 1.00 17.20 208 ILE A N 1
ATOM 837 C CA . ILE A 1 101 ? 15.951 23.730 0.588 1.00 16.73 208 ILE A CA 1
ATOM 838 C C . ILE A 1 101 ? 15.984 22.945 -0.753 1.00 18.11 208 ILE A C 1
ATOM 839 O O . ILE A 1 101 ? 17.059 22.809 -1.377 1.00 20.47 208 ILE A O 1
ATOM 844 N N . LYS A 1 102 ? 14.835 22.478 -1.184 1.00 18.25 209 LYS A N 1
ATOM 845 C CA . LYS A 1 102 ? 14.684 21.642 -2.406 1.00 18.99 209 LYS A CA 1
ATOM 846 C C . LYS A 1 102 ? 15.547 20.419 -2.265 1.00 19.16 209 LYS A C 1
ATOM 847 O O . LYS A 1 102 ? 16.458 20.150 -3.006 1.00 21.93 209 LYS A O 1
ATOM 853 N N . GLU A 1 103 ? 15.217 19.645 -1.252 1.00 20.67 210 GLU A N 1
ATOM 854 C CA A GLU A 1 103 ? 16.004 18.503 -0.909 0.60 19.44 210 GLU A CA 1
ATOM 855 C CA B GLU A 1 103 ? 16.011 18.464 -0.895 0.40 20.62 210 GLU A CA 1
ATOM 856 C C . GLU A 1 103 ? 16.279 17.637 -2.140 1.00 21.40 210 GLU A C 1
ATOM 857 O O . GLU A 1 103 ? 15.360 17.328 -2.917 1.00 22.38 210 GLU A O 1
ATOM 868 N N . ASN A 1 104 ? 17.545 17.245 -2.270 1.00 18.36 211 ASN A N 1
ATOM 869 C CA . ASN A 1 104 ? 18.072 16.502 -3.433 1.00 18.62 211 ASN A CA 1
ATOM 870 C C . ASN A 1 104 ? 19.266 15.681 -3.033 1.00 17.52 211 ASN A C 1
ATOM 871 O O . ASN A 1 104 ? 20.423 16.064 -3.251 1.00 20.42 211 ASN A O 1
ATOM 876 N N . GLY A 1 105 ? 19.013 14.544 -2.353 1.00 19.83 212 GLY A N 1
ATOM 877 C CA . GLY A 1 105 ? 20.103 13.689 -1.896 1.00 19.20 212 GLY A CA 1
ATOM 878 C C . GLY A 1 105 ? 21.097 14.446 -1.093 1.00 19.34 212 GLY A C 1
ATOM 879 O O . GLY A 1 105 ? 20.712 15.222 -0.227 1.00 21.51 212 GLY A O 1
ATOM 880 N N . LEU A 1 106 ? 22.375 14.236 -1.389 1.00 19.21 213 LEU A N 1
ATOM 881 C CA . LEU A 1 106 ? 23.440 14.900 -0.717 1.00 20.73 213 LEU A CA 1
ATOM 882 C C . LEU A 1 106 ? 23.790 16.267 -1.331 1.00 18.60 213 LEU A C 1
ATOM 883 O O . LEU A 1 106 ? 24.690 16.985 -0.805 1.00 19.47 213 LEU A O 1
ATOM 888 N N . ASN A 1 107 ? 23.063 16.639 -2.381 1.00 19.26 214 ASN A N 1
ATOM 889 C CA A ASN A 1 107 ? 23.278 17.929 -3.007 0.50 17.29 214 ASN A CA 1
ATOM 890 C CA B ASN A 1 107 ? 23.269 17.944 -3.023 0.50 17.65 214 ASN A CA 1
ATOM 891 C C . ASN A 1 107 ? 22.620 19.124 -2.290 1.00 18.19 214 ASN A C 1
ATOM 892 O O . ASN A 1 107 ? 23.027 20.268 -2.466 1.00 18.68 214 ASN A O 1
ATOM 901 N N . ALA A 1 108 ? 21.542 18.859 -1.568 1.00 17.81 215 ALA A N 1
ATOM 902 C CA . ALA A 1 108 ? 20.781 19.920 -0.879 1.00 17.18 215 ALA A CA 1
ATOM 903 C C . ALA A 1 108 ? 19.911 19.173 0.147 1.00 17.17 215 ALA A C 1
ATOM 904 O O . ALA A 1 108 ? 19.324 18.135 -0.157 1.00 16.95 215 ALA A O 1
ATOM 906 N N . GLY A 1 109 ? 19.843 19.671 1.354 1.00 15.84 216 GLY A N 1
ATOM 907 C CA . GLY A 1 109 ? 19.066 18.941 2.327 1.00 17.16 216 GLY A CA 1
ATOM 908 C C . GLY A 1 109 ? 19.188 19.459 3.721 1.00 15.01 216 GLY A C 1
ATOM 909 O O . GLY A 1 109 ? 19.535 20.630 3.980 1.00 16.78 216 GLY A O 1
ATOM 910 N N . LEU A 1 110 ? 18.846 18.563 4.650 1.00 16.93 217 LEU A N 1
ATOM 911 C CA . LEU A 1 110 ? 18.872 18.862 6.070 1.00 16.27 217 LEU A CA 1
ATOM 912 C C . LEU A 1 110 ? 20.251 18.422 6.588 1.00 16.51 217 LEU A C 1
ATOM 913 O O . LEU A 1 110 ? 20.703 17.289 6.382 1.00 18.92 217 LEU A O 1
ATOM 918 N N . ALA A 1 111 ? 20.929 19.322 7.295 1.00 17.02 218 ALA A N 1
ATOM 919 C CA . ALA A 1 111 ? 22.313 19.070 7.629 1.00 17.76 218 ALA A CA 1
ATOM 920 C C . ALA A 1 111 ? 22.437 18.191 8.889 1.00 18.33 218 ALA A C 1
ATOM 921 O O . ALA A 1 111 ? 23.402 17.501 9.065 1.00 19.95 218 ALA A O 1
ATOM 923 N N . PHE A 1 112 ? 21.438 18.290 9.750 1.00 16.76 219 PHE A N 1
ATOM 924 C CA . PHE A 1 112 ? 21.412 17.512 10.985 1.00 16.86 219 PHE A CA 1
ATOM 925 C C . PHE A 1 112 ? 20.025 17.546 11.574 1.00 17.01 219 PHE A C 1
ATOM 926 O O . PHE A 1 112 ? 19.215 18.372 11.190 1.00 17.01 219 PHE A O 1
ATOM 934 N N . PRO A 1 113 ? 19.730 16.590 12.514 1.00 16.59 220 PRO A N 1
ATOM 935 C CA . PRO A 1 113 ? 18.364 16.540 13.027 1.00 16.66 220 PRO A CA 1
ATOM 936 C C . PRO A 1 113 ? 17.912 17.794 13.772 1.00 17.82 220 PRO A C 1
ATOM 937 O O . PRO A 1 113 ? 18.719 18.513 14.348 1.00 18.42 220 PRO A O 1
ATOM 941 N N . THR A 1 114 ? 16.623 17.978 13.838 1.00 16.50 221 THR A N 1
ATOM 942 C CA . THR A 1 114 ? 16.062 19.086 14.582 1.00 17.07 221 THR A CA 1
ATOM 943 C C . THR A 1 114 ? 16.169 18.865 16.068 1.00 19.22 221 THR A C 1
ATOM 944 O O . THR A 1 114 ? 15.443 18.054 16.654 1.00 20.17 221 THR A O 1
ATOM 948 N N . GLY A 1 115 ? 16.992 19.677 16.674 1.00 16.92 222 GLY A N 1
ATOM 949 C CA . GLY A 1 115 ? 17.074 19.728 18.124 1.00 17.72 222 GLY A CA 1
ATOM 950 C C . GLY A 1 115 ? 15.834 20.459 18.671 1.00 16.98 222 GLY A C 1
ATOM 951 O O . GLY A 1 115 ? 15.466 21.513 18.162 1.00 17.13 222 GLY A O 1
ATOM 952 N N . CYS A 1 116 ? 15.291 19.978 19.764 1.00 15.68 223 CYS A N 1
ATOM 953 C CA . CYS A 1 116 ? 14.213 20.623 20.440 1.00 16.61 223 CYS A CA 1
ATOM 954 C C . CYS A 1 116 ? 14.329 20.375 21.969 1.00 16.64 223 CYS A C 1
ATOM 955 O O . CYS A 1 116 ? 13.371 20.187 22.678 1.00 18.08 223 CYS A O 1
ATOM 958 N N . SER A 1 117 ? 15.570 20.426 22.437 1.00 15.75 224 SER A N 1
ATOM 959 C CA . SER A 1 117 ? 15.943 20.102 23.797 1.00 14.47 224 SER A CA 1
ATOM 960 C C . SER A 1 117 ? 15.198 20.945 24.807 1.00 14.73 224 SER A C 1
ATOM 961 O O . SER A 1 117 ? 15.148 22.196 24.665 1.00 16.24 224 SER A O 1
ATOM 964 N N . LEU A 1 118 ? 14.712 20.308 25.876 1.00 15.43 225 LEU A N 1
ATOM 965 C CA . LEU A 1 118 ? 13.812 20.977 26.840 1.00 15.69 225 LEU A CA 1
ATOM 966 C C . LEU A 1 118 ? 14.434 21.151 28.217 1.00 16.61 225 LEU A C 1
ATOM 967 O O . LEU A 1 118 ? 15.053 20.260 28.780 1.00 17.10 225 LEU A O 1
ATOM 972 N N . ASN A 1 119 ? 14.311 22.374 28.758 1.00 15.22 226 ASN A N 1
ATOM 973 C CA . ASN A 1 119 ? 14.491 22.658 30.207 1.00 15.58 226 ASN A CA 1
ATOM 974 C C . ASN A 1 119 ? 15.946 22.493 30.547 1.00 15.38 226 ASN A C 1
ATOM 975 O O . ASN A 1 119 ? 16.769 23.278 30.076 1.00 17.00 226 ASN A O 1
ATOM 980 N N . ASN A 1 120 ? 16.275 21.515 31.408 1.00 15.37 227 ASN A N 1
ATOM 981 C CA . ASN A 1 120 ? 17.674 21.298 31.738 1.00 15.93 227 ASN A CA 1
ATOM 982 C C . ASN A 1 120 ? 18.454 20.690 30.604 1.00 15.91 227 ASN A C 1
ATOM 983 O O . ASN A 1 120 ? 19.703 20.706 30.649 1.00 17.10 227 ASN A O 1
ATOM 988 N N . CYS A 1 121 ? 17.795 20.077 29.644 1.00 17.27 228 CYS A N 1
ATOM 989 C CA A CYS A 1 121 ? 18.527 19.571 28.541 0.50 15.12 228 CYS A CA 1
ATOM 990 C CA B CYS A 1 121 ? 18.464 19.535 28.460 0.50 16.30 228 CYS A CA 1
ATOM 991 C C . CYS A 1 121 ? 18.798 20.669 27.508 1.00 17.02 228 CYS A C 1
ATOM 992 O O . CYS A 1 121 ? 17.931 21.443 27.156 1.00 17.70 228 CYS A O 1
ATOM 997 N N . ALA A 1 122 ? 20.070 20.752 27.143 1.00 13.96 229 ALA A N 1
ATOM 998 C CA . ALA A 1 122 ? 20.575 21.849 26.362 1.00 15.64 229 ALA A CA 1
ATOM 999 C C . ALA A 1 122 ? 20.689 21.551 24.873 1.00 15.99 229 ALA A C 1
ATOM 1000 O O . ALA A 1 122 ? 20.539 22.468 24.076 1.00 16.74 229 ALA A O 1
ATOM 1002 N N . ALA A 1 123 ? 21.055 20.310 24.514 1.00 16.38 230 ALA A N 1
ATOM 1003 C CA . ALA A 1 123 ? 21.398 19.989 23.141 1.00 15.32 230 ALA A CA 1
ATOM 1004 C C . ALA A 1 123 ? 21.216 18.484 22.872 1.00 15.30 230 ALA A C 1
ATOM 1005 O O . ALA A 1 123 ? 21.311 17.663 23.774 1.00 16.80 230 ALA A O 1
ATOM 1007 N N . HIS A 1 124 ? 20.994 18.190 21.586 1.00 15.06 231 HIS A N 1
ATOM 1008 C CA . HIS A 1 124 ? 21.043 16.844 21.056 1.00 16.33 231 HIS A CA 1
ATOM 1009 C C . HIS A 1 124 ? 19.861 15.952 21.440 1.00 16.10 231 HIS A C 1
ATOM 1010 O O . HIS A 1 124 ? 19.962 14.743 21.306 1.00 17.90 231 HIS A O 1
ATOM 1017 N N . TYR A 1 125 ? 18.742 16.542 21.829 1.00 16.56 232 TYR A N 1
ATOM 1018 C CA . TYR A 1 125 ? 17.474 15.879 21.938 1.00 15.39 232 TYR A CA 1
ATOM 1019 C C . TYR A 1 125 ? 16.631 16.142 20.724 1.00 15.18 232 TYR A C 1
ATOM 1020 O O . TYR A 1 125 ? 16.378 17.275 20.376 1.00 16.06 232 TYR A O 1
ATOM 1029 N N . THR A 1 126 ? 16.240 15.054 20.034 1.00 16.40 233 THR A N 1
ATOM 1030 C CA . THR A 1 126 ? 15.099 15.082 19.144 1.00 15.85 233 THR A CA 1
ATOM 1031 C C . THR A 1 126 ? 14.321 13.774 19.497 1.00 13.96 233 THR A C 1
ATOM 1032 O O . THR A 1 126 ? 14.927 12.794 19.899 1.00 16.62 233 THR A O 1
ATOM 1036 N N . PRO A 1 127 ? 12.982 13.775 19.372 1.00 15.80 234 PRO A N 1
ATOM 1037 C CA . PRO A 1 127 ? 12.291 12.571 19.710 1.00 14.90 234 PRO A CA 1
ATOM 1038 C C . PRO A 1 127 ? 12.606 11.412 18.757 1.00 16.20 234 PRO A C 1
ATOM 1039 O O . PRO A 1 127 ? 12.815 11.613 17.547 1.00 17.00 234 PRO A O 1
ATOM 1043 N N . ASN A 1 128 ? 12.674 10.232 19.358 1.00 15.08 235 ASN A N 1
ATOM 1044 C CA . ASN A 1 128 ? 12.594 9.000 18.603 1.00 16.59 235 ASN A CA 1
ATOM 1045 C C . ASN A 1 128 ? 11.125 8.591 18.429 1.00 15.67 235 ASN A C 1
ATOM 1046 O O . ASN A 1 128 ? 10.222 9.086 19.114 1.00 17.03 235 ASN A O 1
ATOM 1051 N N . ALA A 1 129 ? 10.895 7.563 17.591 1.00 16.62 236 ALA A N 1
ATOM 1052 C CA . ALA A 1 129 ? 9.512 7.037 17.434 1.00 18.12 236 ALA A CA 1
ATOM 1053 C C . ALA A 1 129 ? 8.958 6.670 18.799 1.00 18.42 236 ALA A C 1
ATOM 1054 O O . ALA A 1 129 ? 9.645 6.111 19.633 1.00 20.20 236 ALA A O 1
ATOM 1056 N N . GLY A 1 130 ? 7.690 6.982 18.961 1.00 19.49 237 GLY A N 1
ATOM 1057 C CA . GLY A 1 130 ? 7.019 6.636 20.192 1.00 20.92 237 GLY A CA 1
ATOM 1058 C C . GLY A 1 130 ? 7.077 7.606 21.313 1.00 22.15 237 GLY A C 1
ATOM 1059 O O . GLY A 1 130 ? 6.418 7.421 22.338 1.00 24.02 237 GLY A O 1
ATOM 1060 N N . ASP A 1 131 ? 7.927 8.615 21.159 1.00 18.57 238 ASP A N 1
ATOM 1061 C CA . ASP A 1 131 ? 8.119 9.576 22.263 1.00 17.86 238 ASP A CA 1
ATOM 1062 C C . ASP A 1 131 ? 6.782 10.374 22.372 1.00 17.58 238 ASP A C 1
ATOM 1063 O O . ASP A 1 131 ? 6.309 11.027 21.397 1.00 20.51 238 ASP A O 1
ATOM 1068 N N . THR A 1 132 ? 6.202 10.397 23.565 1.00 17.23 239 THR A N 1
ATOM 1069 C CA . THR A 1 132 ? 4.895 11.041 23.767 1.00 16.49 239 THR A CA 1
ATOM 1070 C C . THR A 1 132 ? 5.020 12.436 24.395 1.00 16.08 239 THR A C 1
ATOM 1071 O O . THR A 1 132 ? 4.010 13.041 24.756 1.00 18.64 239 THR A O 1
ATOM 1075 N N . THR A 1 133 ? 6.248 12.915 24.517 1.00 14.84 240 THR A N 1
ATOM 1076 C CA . THR A 1 133 ? 6.513 14.213 25.155 1.00 14.61 240 THR A CA 1
ATOM 1077 C C . THR A 1 133 ? 5.726 15.319 24.454 1.00 15.14 240 THR A C 1
ATOM 1078 O O . THR A 1 133 ? 5.772 15.455 23.235 1.00 14.63 240 THR A O 1
ATOM 1082 N N . VAL A 1 134 ? 5.049 16.110 25.295 1.00 15.63 241 VAL A N 1
ATOM 1083 C CA . VAL A 1 134 ? 4.260 17.253 24.897 1.00 15.65 241 VAL A CA 1
ATOM 1084 C C . VAL A 1 134 ? 4.928 18.529 25.408 1.00 16.51 241 VAL A C 1
ATOM 1085 O O . VAL A 1 134 ? 5.276 18.628 26.579 1.00 17.22 241 VAL A O 1
ATOM 1089 N N . LEU A 1 135 ? 5.045 19.535 24.519 1.00 15.87 242 LEU A N 1
ATOM 1090 C CA . LEU A 1 135 ? 5.594 20.845 24.892 1.00 15.43 242 LEU A CA 1
ATOM 1091 C C . LEU A 1 135 ? 4.632 21.546 25.896 1.00 14.75 242 LEU A C 1
ATOM 1092 O O . LEU A 1 135 ? 3.403 21.556 25.688 1.00 14.70 242 LEU A O 1
ATOM 1097 N N . GLN A 1 136 ? 5.203 22.025 26.994 1.00 15.97 243 GLN A N 1
ATOM 1098 C CA . GLN A 1 136 ? 4.437 22.687 28.060 1.00 15.02 243 GLN A CA 1
ATOM 1099 C C . GLN A 1 136 ? 4.635 24.195 28.084 1.00 16.04 243 GLN A C 1
ATOM 1100 O O . GLN A 1 136 ? 5.658 24.707 27.627 1.00 15.86 243 GLN A O 1
ATOM 1106 N N . TYR A 1 137 ? 3.675 24.863 28.716 1.00 15.68 244 TYR A N 1
ATOM 1107 C CA . TYR A 1 137 ? 3.713 26.342 28.887 1.00 15.83 244 TYR A CA 1
ATOM 1108 C C . TYR A 1 137 ? 5.032 26.820 29.537 1.00 15.35 244 TYR A C 1
ATOM 1109 O O . TYR A 1 137 ? 5.598 27.848 29.103 1.00 18.05 244 TYR A O 1
ATOM 1118 N N . ASP A 1 138 ? 5.470 26.103 30.574 1.00 16.41 245 ASP A N 1
ATOM 1119 C CA . ASP A 1 138 ? 6.683 26.454 31.289 1.00 17.03 245 ASP A CA 1
ATOM 1120 C C . ASP A 1 138 ? 7.971 25.928 30.706 1.00 15.72 245 ASP A C 1
ATOM 1121 O O . ASP A 1 138 ? 9.047 26.070 31.298 1.00 18.56 245 ASP A O 1
ATOM 1126 N N . ASP A 1 139 ? 7.889 25.288 29.532 1.00 15.51 246 ASP A N 1
ATOM 1127 C CA . ASP A 1 139 ? 9.081 24.757 28.934 1.00 15.31 246 ASP A CA 1
ATOM 1128 C C . ASP A 1 139 ? 9.973 25.788 28.292 1.00 15.74 246 ASP A C 1
ATOM 1129 O O . ASP A 1 139 ? 9.500 26.830 27.788 1.00 18.19 246 ASP A O 1
ATOM 1134 N N A ILE A 1 140 ? 11.297 25.480 28.308 0.70 15.04 247 ILE A N 1
ATOM 1135 N N B ILE A 1 140 ? 11.281 25.505 28.343 0.30 16.83 247 ILE A N 1
ATOM 1136 C CA A ILE A 1 140 ? 12.268 26.310 27.595 0.70 17.74 247 ILE A CA 1
ATOM 1137 C CA B ILE A 1 140 ? 12.254 26.232 27.551 0.30 18.55 247 ILE A CA 1
ATOM 1138 C C A ILE A 1 140 ? 12.938 25.403 26.555 0.70 16.66 247 ILE A C 1
ATOM 1139 C C B ILE A 1 140 ? 12.802 25.290 26.527 0.30 18.33 247 ILE A C 1
ATOM 1140 O O A ILE A 1 140 ? 13.715 24.504 26.901 0.70 17.06 247 ILE A O 1
ATOM 1141 O O B ILE A 1 140 ? 13.411 24.278 26.861 0.30 18.01 247 ILE A O 1
ATOM 1150 N N . CYS A 1 141 ? 12.619 25.646 25.271 1.00 16.31 248 CYS A N 1
ATOM 1151 C CA . CYS A 1 141 ? 12.867 24.666 24.141 1.00 14.67 248 CYS A CA 1
ATOM 1152 C C . CYS A 1 141 ? 13.890 25.275 23.178 1.00 16.69 248 CYS A C 1
ATOM 1153 O O . CYS A 1 141 ? 13.671 26.367 22.675 1.00 18.02 248 CYS A O 1
ATOM 1156 N N . LYS A 1 142 ? 15.018 24.590 22.980 1.00 15.51 249 LYS A N 1
ATOM 1157 C CA . LYS A 1 142 ? 16.067 25.037 22.121 1.00 14.41 249 LYS A CA 1
ATOM 1158 C C . LYS A 1 142 ? 15.835 24.419 20.765 1.00 15.88 249 LYS A C 1
ATOM 1159 O O . LYS A 1 142 ? 16.066 23.214 20.590 1.00 17.28 249 LYS A O 1
ATOM 1165 N N . ILE A 1 143 ? 15.478 25.245 19.768 1.00 14.39 250 ILE A N 1
ATOM 1166 C CA . ILE A 1 143 ? 15.282 24.800 18.398 1.00 15.27 250 ILE A CA 1
ATOM 1167 C C . ILE A 1 143 ? 16.568 25.030 17.661 1.00 14.91 250 ILE A C 1
ATOM 1168 O O . ILE A 1 143 ? 17.009 26.190 17.427 1.00 17.31 250 ILE A O 1
ATOM 1173 N N . ASP A 1 144 ? 17.173 23.921 17.241 1.00 17.05 251 ASP A N 1
ATOM 1174 C CA . ASP A 1 144 ? 18.523 23.957 16.616 1.00 15.64 251 ASP A CA 1
ATOM 1175 C C . ASP A 1 144 ? 18.394 23.067 15.386 1.00 15.74 251 ASP A C 1
ATOM 1176 O O . ASP A 1 144 ? 18.245 21.876 15.494 1.00 18.07 251 ASP A O 1
ATOM 1181 N N . PHE A 1 145 ? 18.452 23.662 14.202 1.00 15.98 252 PHE A N 1
ATOM 1182 C CA . PHE A 1 145 ? 18.303 22.876 12.954 1.00 16.41 252 PHE A CA 1
ATOM 1183 C C . PHE A 1 145 ? 19.250 23.420 11.943 1.00 17.26 252 PHE A C 1
ATOM 1184 O O . PHE A 1 145 ? 19.711 24.589 12.037 1.00 18.39 252 PHE A O 1
ATOM 1192 N N . GLY A 1 146 ? 19.552 22.583 10.941 1.00 19.36 253 GLY A N 1
ATOM 1193 C CA . GLY A 1 146 ? 20.545 22.978 9.949 1.00 20.27 253 GLY A CA 1
ATOM 1194 C C . GLY A 1 146 ? 20.042 22.633 8.550 1.00 17.86 253 GLY A C 1
ATOM 1195 O O . GLY A 1 146 ? 19.356 21.602 8.336 1.00 18.88 253 GLY A O 1
ATOM 1196 N N . THR A 1 147 ? 20.529 23.428 7.613 1.00 17.19 254 THR A N 1
ATOM 1197 C CA . THR A 1 147 ? 20.270 23.226 6.192 1.00 15.94 254 THR A CA 1
ATOM 1198 C C . THR A 1 147 ? 21.620 23.220 5.476 1.00 15.61 254 THR A C 1
ATOM 1199 O O . THR A 1 147 ? 22.622 23.705 6.024 1.00 15.81 254 THR A O 1
ATOM 1203 N N . HIS A 1 148 ? 21.682 22.651 4.267 1.00 15.24 255 HIS A N 1
ATOM 1204 C CA . HIS A 1 148 ? 22.903 22.757 3.533 1.00 15.07 255 HIS A CA 1
ATOM 1205 C C . HIS A 1 148 ? 22.613 22.752 2.047 1.00 15.79 255 HIS A C 1
ATOM 1206 O O . HIS A 1 148 ? 21.601 22.199 1.613 1.00 15.84 255 HIS A O 1
ATOM 1213 N N . ILE A 1 149 ? 23.506 23.401 1.302 1.00 14.36 256 ILE A N 1
ATOM 1214 C CA . ILE A 1 149 ? 23.589 23.264 -0.130 1.00 14.69 256 ILE A CA 1
ATOM 1215 C C . ILE A 1 149 ? 24.985 22.807 -0.447 1.00 15.16 256 ILE A C 1
ATOM 1216 O O . ILE A 1 149 ? 25.955 23.427 -0.049 1.00 17.20 256 ILE A O 1
ATOM 1221 N N . SER A 1 150 ? 25.102 21.662 -1.171 1.00 15.66 257 SER A N 1
ATOM 1222 C CA . SER A 1 150 ? 26.394 21.140 -1.506 1.00 16.64 257 SER A CA 1
ATOM 1223 C C . SER A 1 150 ? 27.339 20.957 -0.350 1.00 15.15 257 SER A C 1
ATOM 1224 O O . SER A 1 150 ? 28.554 21.137 -0.480 1.00 17.01 257 SER A O 1
ATOM 1227 N N . GLY A 1 151 ? 26.747 20.652 0.822 1.00 15.74 258 GLY A N 1
ATOM 1228 C CA . GLY A 1 151 ? 27.543 20.428 2.013 1.00 16.57 258 GLY A CA 1
ATOM 1229 C C . GLY A 1 151 ? 28.054 21.694 2.700 1.00 16.29 258 GLY A C 1
ATOM 1230 O O . GLY A 1 151 ? 28.850 21.602 3.635 1.00 17.22 258 GLY A O 1
ATOM 1231 N N . ARG A 1 152 ? 27.556 22.843 2.253 1.00 14.99 259 ARG A N 1
ATOM 1232 C CA . ARG A 1 152 ? 27.799 24.148 2.895 1.00 15.05 259 ARG A CA 1
ATOM 1233 C C . ARG A 1 152 ? 26.674 24.313 3.896 1.00 14.16 259 ARG A C 1
ATOM 1234 O O . ARG A 1 152 ? 25.507 24.505 3.535 1.00 15.88 259 ARG A O 1
ATOM 1242 N N . ILE A 1 153 ? 27.026 24.142 5.169 1.00 15.09 260 ILE A N 1
ATOM 1243 C CA . ILE A 1 153 ? 26.065 23.979 6.248 1.00 15.90 260 ILE A CA 1
ATOM 1244 C C . ILE A 1 153 ? 25.775 25.286 7.011 1.00 14.91 260 ILE A C 1
ATOM 1245 O O . ILE A 1 153 ? 26.704 25.972 7.400 1.00 17.01 260 ILE A O 1
ATOM 1250 N N . ILE A 1 154 ? 24.481 25.531 7.256 1.00 15.48 261 ILE A N 1
ATOM 1251 C CA . ILE A 1 154 ? 24.053 26.549 8.155 1.00 15.33 261 ILE A CA 1
ATOM 1252 C C . ILE A 1 154 ? 23.615 25.832 9.467 1.00 18.28 261 ILE A C 1
ATOM 1253 O O . ILE A 1 154 ? 22.693 25.046 9.447 1.00 20.36 261 ILE A O 1
ATOM 1258 N N . ASP A 1 155 ? 24.244 26.226 10.588 1.00 18.07 262 ASP A N 1
ATOM 1259 C CA . ASP A 1 155 ? 23.900 25.767 11.913 1.00 18.88 262 ASP A CA 1
ATOM 1260 C C . ASP A 1 155 ? 23.481 27.001 12.702 1.00 16.22 262 ASP A C 1
ATOM 1261 O O . ASP A 1 155 ? 24.266 27.914 12.889 1.00 18.69 262 ASP A O 1
ATOM 1266 N N . CYS A 1 156 ? 22.183 27.098 13.008 1.00 16.81 263 CYS A N 1
ATOM 1267 C CA . CYS A 1 156 ? 21.658 28.301 13.629 1.00 16.34 263 CYS A CA 1
ATOM 1268 C C . CYS A 1 156 ? 20.469 27.892 14.522 1.00 17.87 263 CYS A C 1
ATOM 1269 O O . CYS A 1 156 ? 19.763 26.957 14.247 1.00 17.71 263 CYS A O 1
ATOM 1272 N N . ALA A 1 157 ? 20.363 28.538 15.684 1.00 15.59 264 ALA A N 1
ATOM 1273 C CA . ALA A 1 157 ? 19.498 28.064 16.744 1.00 17.32 264 ALA A CA 1
ATOM 1274 C C . ALA A 1 157 ? 19.013 29.243 17.601 1.00 15.71 264 ALA A C 1
ATOM 1275 O O . ALA A 1 157 ? 19.661 30.290 17.709 1.00 16.70 264 ALA A O 1
ATOM 1277 N N . PHE A 1 158 ? 17.826 29.019 18.162 1.00 14.69 265 PHE A N 1
ATOM 1278 C CA . PHE A 1 158 ? 17.186 29.955 19.011 1.00 16.06 265 PHE A CA 1
ATOM 1279 C C . PHE A 1 158 ? 16.389 29.239 20.120 1.00 15.81 265 PHE A C 1
ATOM 1280 O O . PHE A 1 158 ? 16.188 28.035 20.061 1.00 17.07 265 PHE A O 1
ATOM 1288 N N . THR A 1 159 ? 15.958 29.986 21.122 1.00 14.76 266 THR A N 1
ATOM 1289 C CA . THR A 1 159 ? 15.208 29.441 22.240 1.00 15.34 266 THR A CA 1
ATOM 1290 C C . THR A 1 159 ? 13.769 29.931 22.220 1.00 15.91 266 THR A C 1
ATOM 1291 O O . THR A 1 159 ? 13.526 31.122 22.099 1.00 18.48 266 THR A O 1
ATOM 1295 N N . VAL A 1 160 ? 12.848 29.006 22.384 1.00 14.93 267 VAL A N 1
ATOM 1296 C CA . VAL A 1 160 ? 11.412 29.215 22.415 1.00 15.44 267 VAL A CA 1
ATOM 1297 C C . VAL A 1 160 ? 10.924 29.093 23.875 1.00 14.66 267 VAL A C 1
ATOM 1298 O O . VAL A 1 160 ? 11.229 28.109 24.575 1.00 15.86 267 VAL A O 1
ATOM 1302 N N . THR A 1 161 ? 10.172 30.095 24.311 1.00 16.56 268 THR A N 1
ATOM 1303 C CA . THR A 1 161 ? 9.482 30.103 25.569 1.00 15.69 268 THR A CA 1
ATOM 1304 C C . THR A 1 161 ? 8.089 30.687 25.377 1.00 16.04 268 THR A C 1
ATOM 1305 O O . THR A 1 161 ? 7.813 31.405 24.376 1.00 17.45 268 THR A O 1
ATOM 1309 N N . PHE A 1 162 ? 7.262 30.457 26.409 1.00 16.01 269 PHE A N 1
ATOM 1310 C CA . PHE A 1 162 ? 5.946 31.000 26.457 1.00 14.92 269 PHE A CA 1
ATOM 1311 C C . PHE A 1 162 ? 5.682 31.838 27.743 1.00 16.90 269 PHE A C 1
ATOM 1312 O O . PHE A 1 162 ? 4.769 32.637 27.803 1.00 19.49 269 PHE A O 1
ATOM 1320 N N . ASN A 1 163 ? 6.396 31.510 28.794 1.00 17.05 270 ASN A N 1
ATOM 1321 C CA . ASN A 1 163 ? 6.268 32.189 30.072 1.00 17.99 270 ASN A CA 1
ATOM 1322 C C . ASN A 1 163 ? 7.343 33.288 30.099 1.00 16.95 270 ASN A C 1
ATOM 1323 O O . ASN A 1 163 ? 8.542 32.977 29.965 1.00 18.13 270 ASN A O 1
ATOM 1328 N N . PRO A 1 164 ? 6.925 34.556 30.388 1.00 17.37 271 PRO A N 1
ATOM 1329 C CA . PRO A 1 164 ? 7.883 35.631 30.404 1.00 20.11 271 PRO A CA 1
ATOM 1330 C C . PRO A 1 164 ? 8.952 35.562 31.497 1.00 18.72 271 PRO A C 1
ATOM 1331 O O . PRO A 1 164 ? 9.905 36.303 31.448 1.00 18.58 271 PRO A O 1
ATOM 1335 N N . LYS A 1 165 ? 8.798 34.631 32.448 1.00 19.26 272 LYS A N 1
ATOM 1336 C CA . LYS A 1 165 ? 9.787 34.464 33.502 1.00 18.99 272 LYS A CA 1
ATOM 1337 C C . LYS A 1 165 ? 11.180 34.206 33.000 1.00 17.40 272 LYS A C 1
ATOM 1338 O O . LYS A 1 165 ? 12.162 34.480 33.670 1.00 20.62 272 LYS A O 1
ATOM 1344 N N . TYR A 1 166 ? 11.281 33.622 31.773 1.00 16.27 273 TYR A N 1
ATOM 1345 C CA . TYR A 1 166 ? 12.589 33.343 31.199 1.00 16.90 273 TYR A CA 1
ATOM 1346 C C . TYR A 1 166 ? 13.154 34.463 30.327 1.00 19.38 273 TYR A C 1
ATOM 1347 O O . TYR A 1 166 ? 14.241 34.316 29.800 1.00 18.12 273 TYR A O 1
ATOM 1356 N N . ASP A 1 167 ? 12.467 35.616 30.253 1.00 18.29 274 ASP A N 1
ATOM 1357 C CA . ASP A 1 167 ? 12.899 36.634 29.272 1.00 18.01 274 ASP A CA 1
ATOM 1358 C C . ASP A 1 167 ? 14.367 37.080 29.497 1.00 17.39 274 ASP A C 1
ATOM 1359 O O . ASP A 1 167 ? 15.125 37.257 28.555 1.00 19.67 274 ASP A O 1
ATOM 1364 N N A THR A 1 168 ? 14.747 37.371 30.740 0.60 18.17 275 THR A N 1
ATOM 1365 N N B THR A 1 168 ? 14.731 37.333 30.749 0.40 18.31 275 THR A N 1
ATOM 1366 C CA A THR A 1 168 ? 16.109 37.844 30.971 0.60 21.88 275 THR A CA 1
ATOM 1367 C CA B THR A 1 168 ? 16.075 37.801 31.038 0.40 21.10 275 THR A CA 1
ATOM 1368 C C A THR A 1 168 ? 17.140 36.749 30.713 0.60 18.54 275 THR A C 1
ATOM 1369 C C B THR A 1 168 ? 17.143 36.751 30.780 0.40 18.66 275 THR A C 1
ATOM 1370 O O A THR A 1 168 ? 18.228 37.041 30.216 0.60 19.40 275 THR A O 1
ATOM 1371 O O B THR A 1 168 ? 18.252 37.087 30.366 0.40 19.26 275 THR A O 1
ATOM 1378 N N . LEU A 1 169 ? 16.815 35.474 31.016 1.00 17.29 276 LEU A N 1
ATOM 1379 C CA . LEU A 1 169 ? 17.751 34.366 30.684 1.00 16.89 276 LEU A CA 1
ATOM 1380 C C . LEU A 1 169 ? 18.007 34.321 29.152 1.00 16.29 276 LEU A C 1
ATOM 1381 O O . LEU A 1 169 ? 19.158 34.263 28.712 1.00 17.52 276 LEU A O 1
ATOM 1386 N N . LEU A 1 170 ? 16.927 34.496 28.397 1.00 16.67 277 LEU A N 1
ATOM 1387 C CA . LEU A 1 170 ? 17.092 34.506 26.910 1.00 17.21 277 LEU A CA 1
ATOM 1388 C C . LEU A 1 170 ? 17.886 35.727 26.474 1.00 17.14 277 LEU A C 1
ATOM 1389 O O . LEU A 1 170 ? 18.788 35.622 25.634 1.00 17.89 277 LEU A O 1
ATOM 1394 N N . LYS A 1 171 ? 17.636 36.882 27.086 1.00 17.49 278 LYS A N 1
ATOM 1395 C CA . LYS A 1 171 ? 18.360 38.131 26.738 1.00 17.55 278 LYS A CA 1
ATOM 1396 C C . LYS A 1 171 ? 19.845 37.968 26.994 1.00 16.79 278 LYS A C 1
ATOM 1397 O O . LYS A 1 171 ? 20.687 38.357 26.182 1.00 17.96 278 LYS A O 1
ATOM 1403 N N . ALA A 1 172 ? 20.182 37.315 28.158 1.00 16.90 279 ALA A N 1
ATOM 1404 C CA . ALA A 1 172 ? 21.574 37.122 28.508 1.00 16.25 279 ALA A CA 1
ATOM 1405 C C . ALA A 1 172 ? 22.305 36.330 27.448 1.00 17.14 279 ALA A C 1
ATOM 1406 O O . ALA A 1 172 ? 23.461 36.599 27.082 1.00 17.46 279 ALA A O 1
ATOM 1408 N N . VAL A 1 173 ? 21.701 35.201 27.074 1.00 17.22 280 VAL A N 1
ATOM 1409 C CA . VAL A 1 173 ? 22.368 34.260 26.157 1.00 16.84 280 VAL A CA 1
ATOM 1410 C C . VAL A 1 173 ? 22.437 34.869 24.765 1.00 16.26 280 VAL A C 1
ATOM 1411 O O . VAL A 1 173 ? 23.436 34.755 24.125 1.00 17.39 280 VAL A O 1
ATOM 1415 N N . LYS A 1 174 ? 21.384 35.565 24.358 1.00 16.63 281 LYS A N 1
ATOM 1416 C CA . LYS A 1 174 ? 21.382 36.308 23.063 1.00 15.55 281 LYS A CA 1
ATOM 1417 C C . LYS A 1 174 ? 22.511 37.346 22.982 1.00 18.22 281 LYS A C 1
ATOM 1418 O O . LYS A 1 174 ? 23.298 37.386 22.024 1.00 18.59 281 LYS A O 1
ATOM 1424 N N . ASP A 1 175 ? 22.663 38.075 24.080 1.00 16.80 282 ASP A N 1
ATOM 1425 C CA . ASP A 1 175 ? 23.699 39.109 24.152 1.00 17.04 282 ASP A CA 1
ATOM 1426 C C . ASP A 1 175 ? 25.070 38.459 24.114 1.00 15.75 282 ASP A C 1
ATOM 1427 O O . ASP A 1 175 ? 25.952 38.906 23.415 1.00 17.22 282 ASP A O 1
ATOM 1432 N N . ALA A 1 176 ? 25.208 37.338 24.840 1.00 15.60 283 ALA A N 1
ATOM 1433 C CA . ALA A 1 176 ? 26.463 36.617 24.876 1.00 16.85 283 ALA A CA 1
ATOM 1434 C C . ALA A 1 176 ? 26.853 36.072 23.461 1.00 17.14 283 ALA A C 1
ATOM 1435 O O . ALA A 1 176 ? 28.010 36.182 23.047 1.00 17.56 283 ALA A O 1
ATOM 1437 N N . THR A 1 177 ? 25.883 35.521 22.762 1.00 18.51 284 THR A N 1
ATOM 1438 C CA . THR A 1 177 ? 26.117 35.048 21.419 1.00 17.22 284 THR A CA 1
ATOM 1439 C C . THR A 1 177 ? 26.550 36.194 20.494 1.00 16.23 284 THR A C 1
ATOM 1440 O O . THR A 1 177 ? 27.514 36.062 19.725 1.00 18.47 284 THR A O 1
ATOM 1444 N N . ASN A 1 178 ? 25.814 37.310 20.579 1.00 16.99 285 ASN A N 1
ATOM 1445 C CA . ASN A 1 178 ? 26.147 38.504 19.791 1.00 16.16 285 ASN A CA 1
ATOM 1446 C C . ASN A 1 178 ? 27.528 39.030 20.065 1.00 17.63 285 ASN A C 1
ATOM 1447 O O . ASN A 1 178 ? 28.216 39.499 19.185 1.00 17.69 285 ASN A O 1
ATOM 1452 N N . THR A 1 179 ? 27.919 38.962 21.360 1.00 16.20 286 THR A N 1
ATOM 1453 C CA . THR A 1 179 ? 29.257 39.365 21.780 1.00 17.95 286 THR A CA 1
ATOM 1454 C C . THR A 1 179 ? 30.288 38.468 21.162 1.00 17.02 286 THR A C 1
ATOM 1455 O O . THR A 1 179 ? 31.323 38.935 20.689 1.00 18.78 286 THR A O 1
ATOM 1459 N N . GLY A 1 180 ? 30.075 37.152 21.227 1.00 17.15 287 GLY A N 1
ATOM 1460 C CA . GLY A 1 180 ? 30.974 36.233 20.598 1.00 18.17 287 GLY A CA 1
ATOM 1461 C C . GLY A 1 180 ? 31.105 36.485 19.112 1.00 17.56 287 GLY A C 1
ATOM 1462 O O . GLY A 1 180 ? 32.233 36.485 18.573 1.00 18.56 287 GLY A O 1
ATOM 1463 N N . ILE A 1 181 ? 29.981 36.762 18.467 1.00 16.49 288 ILE A N 1
ATOM 1464 C CA . ILE A 1 181 ? 30.017 37.068 17.020 1.00 16.74 288 ILE A CA 1
ATOM 1465 C C . ILE A 1 181 ? 30.776 38.354 16.724 1.00 19.20 288 ILE A C 1
ATOM 1466 O O . ILE A 1 181 ? 31.618 38.399 15.790 1.00 18.93 288 ILE A O 1
ATOM 1471 N N . LYS A 1 182 ? 30.582 39.375 17.577 1.00 18.31 289 LYS A N 1
ATOM 1472 C CA A LYS A 1 182 ? 31.314 40.644 17.396 0.50 17.88 289 LYS A CA 1
ATOM 1473 C CA B LYS A 1 182 ? 31.312 40.630 17.412 0.50 17.79 289 LYS A CA 1
ATOM 1474 C C . LYS A 1 182 ? 32.830 40.429 17.592 1.00 17.05 289 LYS A C 1
ATOM 1475 O O . LYS A 1 182 ? 33.670 41.042 16.877 1.00 22.90 289 LYS A O 1
ATOM 1486 N N . CYS A 1 183 ? 33.205 39.589 18.555 1.00 17.15 290 CYS A N 1
ATOM 1487 C CA A CYS A 1 183 ? 34.615 39.357 18.907 0.50 17.51 290 CYS A CA 1
ATOM 1488 C CA B CYS A 1 183 ? 34.622 39.402 18.874 0.50 18.22 290 CYS A CA 1
ATOM 1489 C C . CYS A 1 183 ? 35.363 38.584 17.829 1.00 19.55 290 CYS A C 1
ATOM 1490 O O . CYS A 1 183 ? 36.551 38.767 17.609 1.00 21.14 290 CYS A O 1
ATOM 1495 N N . ALA A 1 184 ? 34.654 37.681 17.189 1.00 18.63 291 ALA A N 1
ATOM 1496 C CA . ALA A 1 184 ? 35.233 36.840 16.217 1.00 19.25 291 ALA A CA 1
ATOM 1497 C C . ALA A 1 184 ? 35.873 37.590 15.063 1.00 20.05 291 ALA A C 1
ATOM 1498 O O . ALA A 1 184 ? 35.406 38.653 14.589 1.00 21.27 291 ALA A O 1
ATOM 1500 N N . GLY A 1 185 ? 36.927 37.022 14.545 1.00 18.11 292 GLY A N 1
ATOM 1501 C CA . GLY A 1 185 ? 37.560 37.654 13.396 1.00 19.26 292 GLY A CA 1
ATOM 1502 C C . GLY A 1 185 ? 38.816 36.905 12.981 1.00 21.14 292 GLY A C 1
ATOM 1503 O O . GLY A 1 185 ? 39.327 36.076 13.691 1.00 20.63 292 GLY A O 1
ATOM 1504 N N . ILE A 1 186 ? 39.322 37.231 11.818 1.00 20.26 293 ILE A N 1
ATOM 1505 C CA . ILE A 1 186 ? 40.570 36.674 11.372 1.00 20.53 293 ILE A CA 1
ATOM 1506 C C . ILE A 1 186 ? 41.699 37.090 12.323 1.00 22.20 293 ILE A C 1
ATOM 1507 O O . ILE A 1 186 ? 41.761 38.253 12.767 1.00 20.78 293 ILE A O 1
ATOM 1512 N N . ASP A 1 187 ? 42.505 36.120 12.725 1.00 23.51 294 ASP A N 1
ATOM 1513 C CA . ASP A 1 187 ? 43.617 36.294 13.667 1.00 25.62 294 ASP A CA 1
ATOM 1514 C C . ASP A 1 187 ? 43.185 36.499 15.132 1.00 22.33 294 ASP A C 1
ATOM 1515 O O . ASP A 1 187 ? 44.016 36.784 15.966 1.00 22.18 294 ASP A O 1
ATOM 1520 N N . VAL A 1 188 ? 41.891 36.409 15.421 1.00 19.74 295 VAL A N 1
ATOM 1521 C CA . VAL A 1 188 ? 41.403 36.482 16.809 1.00 17.45 295 VAL A CA 1
ATOM 1522 C C . VAL A 1 188 ? 41.636 35.141 17.531 1.00 18.90 295 VAL A C 1
ATOM 1523 O O . VAL A 1 188 ? 41.407 34.060 16.942 1.00 20.62 295 VAL A O 1
ATOM 1527 N N . ARG A 1 189 ? 42.144 35.203 18.770 1.00 17.83 296 ARG A N 1
ATOM 1528 C CA A ARG A 1 189 ? 42.370 33.987 19.551 0.50 17.52 296 ARG A CA 1
ATOM 1529 C CA B ARG A 1 189 ? 42.387 34.012 19.595 0.50 18.80 296 ARG A CA 1
ATOM 1530 C C . ARG A 1 189 ? 41.056 33.420 20.035 1.00 19.03 296 ARG A C 1
ATOM 1531 O O . ARG A 1 189 ? 40.160 34.144 20.541 1.00 20.30 296 ARG A O 1
ATOM 1546 N N . LEU A 1 190 ? 40.900 32.120 19.879 1.00 16.50 297 LEU A N 1
ATOM 1547 C CA . LEU A 1 190 ? 39.654 31.516 20.261 1.00 17.67 297 LEU A CA 1
ATOM 1548 C C . LEU A 1 190 ? 39.369 31.714 21.746 1.00 19.89 297 LEU A C 1
ATOM 1549 O O . LEU A 1 190 ? 38.201 31.918 22.129 1.00 18.20 297 LEU A O 1
ATOM 1554 N N . CYS A 1 191 ? 40.403 31.741 22.563 1.00 18.53 298 CYS A N 1
ATOM 1555 C CA . CYS A 1 191 ? 40.194 31.855 24.031 1.00 20.66 298 CYS A CA 1
ATOM 1556 C C . CYS A 1 191 ? 39.637 33.228 24.370 1.00 20.84 298 CYS A C 1
ATOM 1557 O O . CYS A 1 191 ? 38.960 33.392 25.385 1.00 20.57 298 CYS A O 1
ATOM 1560 N N . ASP A 1 192 ? 39.975 34.214 23.568 1.00 18.23 299 ASP A N 1
ATOM 1561 C CA . ASP A 1 192 ? 39.488 35.567 23.802 1.00 18.91 299 ASP A CA 1
ATOM 1562 C C . ASP A 1 192 ? 37.986 35.679 23.541 1.00 17.88 299 ASP A C 1
ATOM 1563 O O . ASP A 1 192 ? 37.294 36.419 24.215 1.00 19.94 299 ASP A O 1
ATOM 1568 N N . VAL A 1 193 ? 37.504 34.954 22.551 1.00 17.40 300 VAL A N 1
ATOM 1569 C CA . VAL A 1 193 ? 36.082 34.847 22.252 1.00 17.31 300 VAL A CA 1
ATOM 1570 C C . VAL A 1 193 ? 35.371 34.246 23.448 1.00 19.38 300 VAL A C 1
ATOM 1571 O O . VAL A 1 193 ? 34.376 34.798 23.882 1.00 18.62 300 VAL A O 1
ATOM 1575 N N . GLY A 1 194 ? 35.886 33.158 23.987 1.00 17.76 301 GLY A N 1
ATOM 1576 C CA . GLY A 1 194 ? 35.277 32.582 25.182 1.00 18.51 301 GLY A CA 1
ATOM 1577 C C . GLY A 1 194 ? 35.246 33.495 26.377 1.00 18.18 301 GLY A C 1
ATOM 1578 O O . GLY A 1 194 ? 34.206 33.559 27.090 1.00 17.10 301 GLY A O 1
ATOM 1579 N N . GLU A 1 195 ? 36.343 34.180 26.654 1.00 18.13 302 GLU A N 1
ATOM 1580 C CA A GLU A 1 195 ? 36.369 35.073 27.784 0.50 17.99 302 GLU A CA 1
ATOM 1581 C CA B GLU A 1 195 ? 36.378 35.165 27.747 0.50 20.02 302 GLU A CA 1
ATOM 1582 C C . GLU A 1 195 ? 35.317 36.212 27.595 1.00 20.40 302 GLU A C 1
ATOM 1583 O O . GLU A 1 195 ? 34.645 36.583 28.569 1.00 18.50 302 GLU A O 1
ATOM 1594 N N . ALA A 1 196 ? 35.192 36.734 26.376 1.00 18.38 303 ALA A N 1
ATOM 1595 C CA . ALA A 1 196 ? 34.274 37.817 26.104 1.00 20.37 303 ALA A CA 1
ATOM 1596 C C . ALA A 1 196 ? 32.823 37.353 26.288 1.00 15.98 303 ALA A C 1
ATOM 1597 O O . ALA A 1 196 ? 31.966 38.038 26.846 1.00 17.61 303 ALA A O 1
ATOM 1599 N N . ILE A 1 197 ? 32.528 36.155 25.766 1.00 15.88 304 ILE A N 1
ATOM 1600 C CA . ILE A 1 197 ? 31.181 35.565 25.914 1.00 16.75 304 ILE A CA 1
ATOM 1601 C C . ILE A 1 197 ? 30.858 35.437 27.428 1.00 16.37 304 ILE A C 1
ATOM 1602 O O . ILE A 1 197 ? 29.733 35.779 27.893 1.00 16.78 304 ILE A O 1
ATOM 1607 N N . GLN A 1 198 ? 31.777 34.884 28.179 1.00 15.23 305 GLN A N 1
ATOM 1608 C CA . GLN A 1 198 ? 31.519 34.648 29.594 1.00 16.51 305 GLN A CA 1
ATOM 1609 C C . GLN A 1 198 ? 31.338 35.935 30.394 1.00 17.72 305 GLN A C 1
ATOM 1610 O O . GLN A 1 198 ? 30.455 35.995 31.257 1.00 17.59 305 GLN A O 1
ATOM 1616 N N . GLU A 1 199 ? 32.126 36.944 30.087 1.00 17.56 306 GLU A N 1
ATOM 1617 C CA . GLU A 1 199 ? 31.982 38.235 30.801 1.00 15.80 306 GLU A CA 1
ATOM 1618 C C . GLU A 1 199 ? 30.583 38.790 30.590 1.00 17.73 306 GLU A C 1
ATOM 1619 O O . GLU A 1 199 ? 29.968 39.279 31.534 1.00 18.14 306 GLU A O 1
ATOM 1625 N N . VAL A 1 200 ? 30.082 38.753 29.342 1.00 14.97 307 VAL A N 1
ATOM 1626 C CA . VAL A 1 200 ? 28.744 39.203 29.115 1.00 14.68 307 VAL A CA 1
ATOM 1627 C C . VAL A 1 200 ? 27.709 38.348 29.828 1.00 17.09 307 VAL A C 1
ATOM 1628 O O . VAL A 1 200 ? 26.811 38.855 30.485 1.00 17.82 307 VAL A O 1
ATOM 1632 N N A MET A 1 201 ? 27.813 37.034 29.677 0.70 16.45 308 MET A N 1
ATOM 1633 N N B MET A 1 201 ? 27.821 37.029 29.650 0.30 17.34 308 MET A N 1
ATOM 1634 C CA A MET A 1 201 ? 26.771 36.218 30.155 0.70 19.75 308 MET A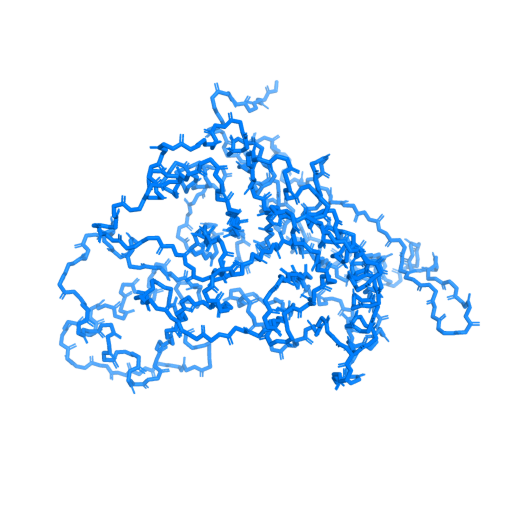 CA 1
ATOM 1635 C CA B MET A 1 201 ? 26.850 36.095 30.188 0.30 18.94 308 MET A CA 1
ATOM 1636 C C A MET A 1 201 ? 26.639 36.367 31.694 0.70 18.83 308 MET A C 1
ATOM 1637 C C B MET A 1 201 ? 26.657 36.323 31.682 0.30 18.15 308 MET A C 1
ATOM 1638 O O A MET A 1 201 ? 25.539 36.473 32.256 0.70 22.62 308 MET A O 1
ATOM 1639 O O B MET A 1 201 ? 25.538 36.398 32.193 0.30 23.11 308 MET A O 1
ATOM 1647 N N . GLU A 1 202 ? 27.773 36.444 32.379 1.00 18.12 309 GLU A N 1
ATOM 1648 C CA A GLU A 1 202 ? 27.763 36.496 33.797 0.70 25.16 309 GLU A CA 1
ATOM 1649 C CA B GLU A 1 202 ? 27.748 36.513 33.816 0.30 23.02 309 GLU A CA 1
ATOM 1650 C C . GLU A 1 202 ? 27.440 37.918 34.351 1.00 20.69 309 GLU A C 1
ATOM 1651 O O . GLU A 1 202 ? 27.273 38.111 35.548 1.00 24.92 309 GLU A O 1
ATOM 1662 N N . SER A 1 203 ? 27.323 38.918 33.452 1.00 19.25 310 SER A N 1
ATOM 1663 C CA . SER A 1 203 ? 26.892 40.262 33.851 1.00 18.36 310 SER A CA 1
ATOM 1664 C C . SER A 1 203 ? 25.373 40.301 34.144 1.00 19.16 310 SER A C 1
ATOM 1665 O O . SER A 1 203 ? 24.854 41.331 34.687 1.00 19.60 310 SER A O 1
ATOM 1668 N N . TYR A 1 204 ? 24.694 39.219 33.838 1.00 17.18 311 TYR A N 1
ATOM 1669 C CA . TYR A 1 204 ? 23.237 39.112 33.992 1.00 16.69 311 TYR A CA 1
ATOM 1670 C C . TYR A 1 204 ? 22.869 38.282 35.227 1.00 20.86 311 TYR A C 1
ATOM 1671 O O . TYR A 1 204 ? 23.393 37.237 35.456 1.00 26.91 311 TYR A O 1
ATOM 1680 N N . GLU A 1 205 ? 21.834 38.715 35.891 1.00 14.47 312 GLU A N 1
ATOM 1681 C CA A GLU A 1 205 ? 21.188 37.976 36.936 0.60 14.51 312 GLU A CA 1
ATOM 1682 C CA B GLU A 1 205 ? 21.182 37.987 36.946 0.40 15.33 312 GLU A CA 1
ATOM 1683 C C . GLU A 1 205 ? 19.728 37.827 36.569 1.00 16.76 312 GLU A C 1
ATOM 1684 O O . GLU A 1 205 ? 19.146 38.726 35.968 1.00 17.13 312 GLU A O 1
ATOM 1695 N N . VAL A 1 206 ? 19.137 36.687 36.910 1.00 16.27 313 VAL A N 1
ATOM 1696 C CA . VAL A 1 206 ? 17.736 36.435 36.579 1.00 17.80 313 VAL A CA 1
ATOM 1697 C C . VAL A 1 206 ? 16.985 35.893 37.801 1.00 14.68 313 VAL A C 1
ATOM 1698 O O . VAL A 1 206 ? 17.579 35.368 38.729 1.00 19.26 313 VAL A O 1
ATOM 1702 N N . GLU A 1 207 ? 15.687 36.099 37.818 1.00 15.69 314 GLU A N 1
ATOM 1703 C CA . GLU A 1 207 ? 14.865 35.629 38.881 1.00 17.11 314 GLU A CA 1
ATOM 1704 C C . GLU A 1 207 ? 13.750 34.7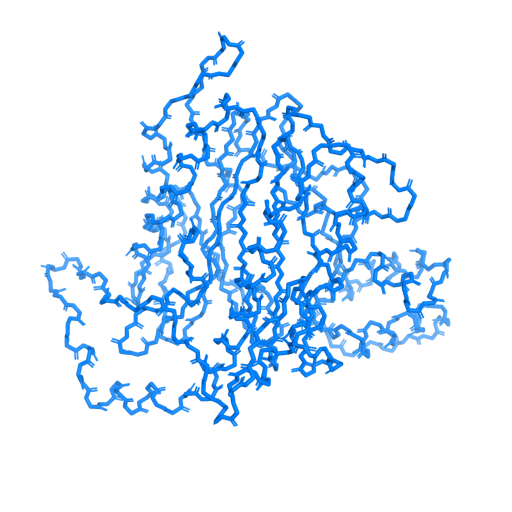82 38.227 1.00 20.21 314 GLU A C 1
ATOM 1705 O O . GLU A 1 207 ? 13.041 35.258 37.353 1.00 20.43 314 GLU A O 1
ATOM 1711 N N . ILE A 1 208 ? 13.658 33.531 38.666 1.00 19.82 315 ILE A N 1
ATOM 1712 C CA . ILE A 1 208 ? 12.684 32.586 38.148 1.00 20.23 315 ILE A CA 1
ATOM 1713 C C . ILE A 1 208 ? 12.058 31.894 39.371 1.00 19.70 315 ILE A C 1
ATOM 1714 O O . ILE A 1 208 ? 12.741 31.264 40.145 1.00 21.23 315 ILE A O 1
ATOM 1719 N N . ASP A 1 209 ? 10.748 32.049 39.502 1.00 23.22 316 ASP A N 1
ATOM 1720 C CA . ASP A 1 209 ? 9.962 31.463 40.586 1.00 26.84 316 ASP A CA 1
ATOM 1721 C C . ASP A 1 209 ? 10.552 31.743 41.948 1.00 24.37 316 ASP A C 1
ATOM 1722 O O . ASP A 1 209 ? 10.750 30.842 42.811 1.00 26.24 316 ASP A O 1
ATOM 1727 N N . GLY A 1 210 ? 10.859 33.018 42.112 1.00 25.28 317 GLY A N 1
ATOM 1728 C CA . GLY A 1 210 ? 11.327 33.509 43.393 1.00 25.04 317 GLY A CA 1
ATOM 1729 C C . GLY A 1 210 ? 12.754 33.156 43.786 1.00 24.74 317 GLY A C 1
ATOM 1730 O O . GLY A 1 210 ? 13.127 33.434 44.923 1.00 25.45 317 GLY A O 1
ATOM 1731 N N . LYS A 1 211 ? 13.533 32.548 42.894 1.00 20.04 318 LYS A N 1
ATOM 1732 C CA . LYS A 1 211 ? 14.934 32.248 43.147 1.00 18.31 318 LYS A CA 1
ATOM 1733 C C . LYS A 1 211 ? 15.726 33.112 42.199 1.00 17.15 318 LYS A C 1
ATOM 1734 O O . LYS A 1 211 ? 15.383 33.219 41.012 1.00 19.18 318 LYS A O 1
ATOM 1740 N N . THR A 1 212 ? 16.874 33.581 42.666 1.00 17.10 319 THR A N 1
ATOM 1741 C CA . THR A 1 212 ? 17.787 34.339 41.811 1.00 15.66 319 THR A CA 1
ATOM 1742 C C . THR A 1 212 ? 18.983 33.518 41.404 1.00 16.47 319 THR A C 1
ATOM 1743 O O . THR A 1 212 ? 19.441 32.601 42.156 1.00 17.60 319 THR A O 1
ATOM 1747 N N . TYR A 1 213 ? 19.452 33.792 40.186 1.00 15.98 320 TYR A N 1
ATOM 1748 C CA . TYR A 1 213 ? 20.615 33.109 39.654 1.00 16.77 320 TYR A CA 1
ATOM 1749 C C . TYR A 1 213 ? 21.501 34.042 38.897 1.00 18.17 320 TYR A C 1
ATOM 1750 O O . TYR A 1 213 ? 21.027 34.973 38.249 1.00 19.18 320 TYR A O 1
ATOM 1759 N N . GLN A 1 214 ? 22.797 33.775 38.914 1.00 20.45 321 GLN A N 1
ATOM 1760 C CA . GLN A 1 214 ? 23.712 34.390 37.968 1.00 25.42 321 GLN A CA 1
ATOM 1761 C C . GLN A 1 214 ? 23.813 33.426 36.790 1.00 22.24 321 GLN A C 1
ATOM 1762 O O . GLN A 1 214 ? 23.963 32.284 36.991 1.00 31.57 321 GLN A O 1
ATOM 1768 N N . VAL A 1 215 ? 23.588 33.879 35.556 1.00 19.74 322 VAL A N 1
ATOM 1769 C CA . VAL A 1 215 ? 23.587 33.017 34.386 1.00 18.90 322 VAL A CA 1
ATOM 1770 C C . VAL A 1 215 ? 24.994 32.483 34.165 1.00 20.67 322 VAL A C 1
ATOM 1771 O O . VAL A 1 215 ? 25.946 33.247 34.135 1.00 24.62 322 VAL A O 1
ATOM 1775 N N . LYS A 1 216 ? 25.106 31.161 34.046 1.00 18.74 323 LYS A N 1
ATOM 1776 C CA . LYS A 1 216 ? 26.392 30.531 33.863 1.00 18.90 323 LYS A CA 1
ATOM 1777 C C . LYS A 1 216 ? 26.482 30.029 32.410 1.00 18.61 323 LYS A C 1
ATOM 1778 O O . LYS A 1 216 ? 25.605 29.303 31.967 1.00 18.96 323 LYS A O 1
ATOM 1784 N N . PRO A 1 217 ? 27.599 30.270 31.737 1.00 16.94 324 PRO A N 1
ATOM 1785 C CA . PRO A 1 217 ? 27.811 29.548 30.456 1.00 19.30 324 PRO A CA 1
ATOM 1786 C C . PRO A 1 217 ? 27.970 28.051 30.755 1.00 19.02 324 PRO A C 1
ATOM 1787 O O . PRO A 1 217 ? 28.471 27.645 31.815 1.00 19.53 324 PRO A O 1
ATOM 1791 N N . ILE A 1 218 ? 27.527 27.240 29.837 1.00 17.98 325 ILE A N 1
ATOM 1792 C CA . ILE A 1 218 ? 27.725 25.789 29.984 1.00 18.01 325 ILE A CA 1
ATOM 1793 C C . ILE A 1 218 ? 29.149 25.514 29.486 1.00 18.57 325 ILE A C 1
ATOM 1794 O O . ILE A 1 218 ? 29.451 25.526 28.306 1.00 20.16 325 ILE A O 1
ATOM 1799 N N . ARG A 1 219 ? 30.021 25.227 30.426 1.00 17.57 326 ARG A N 1
ATOM 1800 C CA . ARG A 1 219 ? 31.478 25.239 30.135 1.00 20.38 326 ARG A CA 1
ATOM 1801 C C . ARG A 1 219 ? 31.960 24.227 29.170 1.00 20.51 326 ARG A C 1
ATOM 1802 O O . ARG A 1 219 ? 32.994 24.405 28.542 1.00 22.72 326 ARG A O 1
ATOM 1810 N N . ASN A 1 220 ? 31.258 23.097 29.095 1.00 19.16 327 ASN A N 1
ATOM 1811 C CA . ASN A 1 220 ? 31.654 21.988 28.214 1.00 20.93 327 ASN A CA 1
ATOM 1812 C C . ASN A 1 220 ? 30.823 21.887 26.924 1.00 19.50 327 ASN A C 1
ATOM 1813 O O . ASN A 1 220 ? 30.864 20.872 26.243 1.00 26.06 327 ASN A O 1
ATOM 1818 N N . LEU A 1 221 ? 30.095 22.964 26.611 1.00 19.00 328 LEU A N 1
ATOM 1819 C CA . LEU A 1 221 ? 29.567 23.168 25.295 1.00 17.52 328 LEU A CA 1
ATOM 1820 C C . LEU A 1 221 ? 30.352 24.292 24.594 1.00 23.67 328 LEU A C 1
ATOM 1821 O O . LEU A 1 221 ? 30.931 25.176 25.238 1.00 25.28 328 LEU A O 1
ATOM 1826 N N . ASN A 1 222 ? 30.398 24.203 23.291 1.00 21.66 329 ASN A N 1
ATOM 1827 C CA . ASN A 1 222 ? 31.312 25.036 22.514 1.00 18.97 329 ASN A CA 1
ATOM 1828 C C . ASN A 1 222 ? 30.768 25.271 21.122 1.00 21.13 329 ASN A C 1
ATOM 1829 O O . ASN A 1 222 ? 29.941 24.532 20.570 1.00 22.71 329 ASN A O 1
ATOM 1834 N N . GLY A 1 223 ? 31.145 26.430 20.589 1.00 16.75 330 GLY A N 1
ATOM 1835 C CA . GLY A 1 223 ? 31.083 26.708 19.147 1.00 19.82 330 GLY A CA 1
ATOM 1836 C C . GLY A 1 223 ? 32.096 25.868 18.403 1.00 19.54 330 GLY A C 1
ATOM 1837 O O . GLY A 1 223 ? 32.935 25.185 18.987 1.00 19.46 330 GLY A O 1
ATOM 1838 N N . HIS A 1 224 ? 32.006 25.904 17.085 1.00 18.31 331 HIS A N 1
ATOM 1839 C CA . HIS A 1 224 ? 32.811 24.992 16.284 1.00 24.11 331 HIS A CA 1
ATOM 1840 C C . HIS A 1 224 ? 32.990 25.510 14.886 1.00 19.62 331 HIS A C 1
ATOM 1841 O O . HIS A 1 224 ? 32.082 26.082 14.333 1.00 21.32 331 HIS A O 1
ATOM 1848 N N . SER A 1 225 ? 34.157 25.275 14.329 1.00 21.07 332 SER A N 1
ATOM 1849 C CA . SER A 1 225 ? 34.335 25.474 12.915 1.00 19.89 332 SER A CA 1
ATOM 1850 C C . SER A 1 225 ? 33.488 24.433 12.117 1.00 18.15 332 SER A C 1
ATOM 1851 O O . SER A 1 225 ? 33.159 23.349 12.629 1.00 18.79 332 SER A O 1
ATOM 1854 N N . ILE A 1 226 ? 33.235 24.761 10.864 1.00 15.93 333 ILE A N 1
ATOM 1855 C CA . ILE A 1 226 ? 32.381 23.997 9.971 1.00 17.05 333 ILE A CA 1
ATOM 1856 C C . ILE A 1 226 ? 33.148 23.761 8.685 1.00 18.25 333 ILE A C 1
ATOM 1857 O O . ILE A 1 226 ? 33.780 24.676 8.177 1.00 19.69 333 ILE A O 1
ATOM 1862 N N . GLY A 1 227 ? 33.148 22.536 8.201 1.00 16.50 334 GLY A N 1
ATOM 1863 C CA . GLY A 1 227 ? 33.784 22.159 6.937 1.00 18.14 334 GLY A CA 1
ATOM 1864 C C . GLY A 1 227 ? 32.726 21.546 5.993 1.00 17.34 334 GLY A C 1
ATOM 1865 O O . GLY A 1 227 ? 31.558 21.361 6.370 1.00 16.25 334 GLY A O 1
ATOM 1866 N N . GLN A 1 228 ? 33.110 21.305 4.761 1.00 17.76 335 GLN A N 1
ATOM 1867 C CA . GLN A 1 228 ? 32.194 20.743 3.796 1.00 17.10 335 GLN A CA 1
ATOM 1868 C C . GLN A 1 228 ? 31.703 19.355 4.246 1.00 16.07 335 GLN A C 1
ATOM 1869 O O . GLN A 1 228 ? 32.523 18.465 4.452 1.00 18.51 335 GLN A O 1
ATOM 1875 N N . TYR A 1 229 ? 30.378 19.225 4.390 1.00 17.36 336 TYR A N 1
ATOM 1876 C CA . TYR A 1 229 ? 29.778 17.992 4.933 1.00 15.76 336 TYR A CA 1
ATOM 1877 C C . TYR A 1 229 ? 30.292 17.618 6.305 1.00 15.89 336 TYR A C 1
ATOM 1878 O O . TYR A 1 229 ? 30.114 16.473 6.747 1.00 19.24 336 TYR A O 1
ATOM 1887 N N . ARG A 1 230 ? 30.783 18.626 7.054 1.00 15.87 337 ARG A N 1
ATOM 1888 C CA . ARG A 1 230 ? 31.476 18.401 8.305 1.00 15.33 337 ARG A CA 1
ATOM 1889 C C . ARG A 1 230 ? 31.081 19.408 9.374 1.00 17.53 337 ARG A C 1
ATOM 1890 O O . ARG A 1 230 ? 31.604 20.526 9.438 1.00 18.61 337 ARG A O 1
ATOM 1898 N N . ILE A 1 231 ? 30.024 19.076 10.106 1.00 16.87 338 ILE A N 1
ATOM 1899 C CA . ILE A 1 231 ? 29.413 20.014 11.025 1.00 18.97 338 ILE A CA 1
ATOM 1900 C C . ILE A 1 231 ? 30.419 20.508 12.073 1.00 18.69 338 ILE A C 1
ATOM 1901 O O . ILE A 1 231 ? 30.344 21.676 12.462 1.00 23.02 338 ILE A O 1
ATOM 1906 N N . HIS A 1 232 ? 31.328 19.664 12.519 1.00 18.88 339 HIS A N 1
ATOM 1907 C CA A HIS A 1 232 ? 32.343 20.022 13.465 0.80 21.41 339 HIS A CA 1
ATOM 1908 C CA B HIS A 1 232 ? 32.335 20.081 13.466 0.20 20.27 339 HIS A CA 1
ATOM 1909 C C . HIS A 1 232 ? 33.670 19.712 12.860 1.00 23.57 339 HIS A C 1
ATOM 1910 O O . HIS A 1 232 ? 34.101 18.573 12.856 1.00 26.59 339 HIS A O 1
ATOM 1923 N N . ALA A 1 233 ? 34.338 20.736 12.334 1.00 22.54 340 ALA A N 1
ATOM 1924 C CA . ALA A 1 233 ? 35.551 20.529 11.577 1.00 25.21 340 ALA A CA 1
ATOM 1925 C C . ALA A 1 233 ? 36.822 20.507 12.347 1.00 29.44 340 ALA A C 1
ATOM 1926 O O . ALA A 1 233 ? 37.889 20.261 11.784 1.00 37.66 340 ALA A O 1
ATOM 1928 N N . GLY A 1 234 ? 36.735 20.703 13.625 1.00 24.51 341 GLY A N 1
ATOM 1929 C CA . GLY A 1 234 ? 37.856 20.420 14.468 1.00 30.48 341 GLY A CA 1
ATOM 1930 C C . GLY A 1 234 ? 38.375 21.550 15.317 1.00 30.45 341 GLY A C 1
ATOM 1931 O O . GLY A 1 234 ? 39.234 21.293 16.134 1.00 40.37 341 GLY A O 1
ATOM 1932 N N . LYS A 1 235 ? 38.006 22.787 15.031 1.00 23.54 342 LYS A N 1
ATOM 1933 C CA . LYS A 1 235 ? 38.314 23.934 15.918 1.00 22.03 342 LYS A CA 1
ATOM 1934 C C . LYS A 1 235 ? 37.129 24.219 16.784 1.00 22.37 342 LYS A C 1
ATOM 1935 O O . LYS A 1 235 ? 36.017 24.082 16.314 1.00 26.96 342 LYS A O 1
ATOM 1941 N N . THR A 1 236 ? 37.379 24.476 18.061 1.00 23.81 343 THR A N 1
ATOM 1942 C CA . THR A 1 236 ? 36.365 24.659 19.070 1.00 21.96 343 THR A CA 1
ATOM 1943 C C . THR A 1 236 ? 36.415 26.118 19.552 1.00 21.77 343 THR A C 1
ATOM 1944 O O . THR A 1 236 ? 37.492 26.666 19.813 1.00 25.95 343 THR A O 1
ATOM 1948 N N . VAL A 1 237 ? 35.250 26.705 19.699 1.00 18.09 344 VAL A N 1
ATOM 1949 C CA . VAL A 1 237 ? 35.098 28.069 20.253 1.00 20.34 344 VAL A CA 1
ATOM 1950 C C . VAL A 1 237 ? 34.544 27.983 21.652 1.00 20.71 344 VAL A C 1
ATOM 1951 O O . VAL A 1 237 ? 33.324 27.748 21.818 1.00 21.58 344 VAL A O 1
ATOM 1955 N N . PRO A 1 238 ? 35.398 28.201 22.638 1.00 19.96 345 PRO A N 1
ATOM 1956 C CA . PRO A 1 238 ? 34.912 28.099 24.054 1.00 21.84 345 PRO A CA 1
ATOM 1957 C C . PRO A 1 238 ? 33.925 29.205 24.378 1.00 18.72 345 PRO A C 1
ATOM 1958 O O . PRO A 1 238 ? 33.901 30.261 23.701 1.00 18.64 345 PRO A O 1
ATOM 1962 N N . ILE A 1 239 ? 33.161 28.971 25.437 1.00 20.43 346 ILE A N 1
ATOM 1963 C CA . ILE A 1 239 ? 32.255 29.984 25.934 1.00 16.91 346 ILE A CA 1
ATOM 1964 C C . ILE A 1 239 ? 32.576 30.365 27.365 1.00 19.58 346 ILE A C 1
ATOM 1965 O O . ILE A 1 239 ? 31.762 31.043 28.030 1.00 19.40 346 ILE A O 1
ATOM 1970 N N . VAL A 1 240 ? 33.733 29.932 27.838 1.00 19.05 347 VAL A N 1
ATOM 1971 C CA . VAL A 1 240 ? 34.256 30.365 29.122 1.00 18.51 347 VAL A CA 1
ATOM 1972 C C . VAL A 1 240 ? 35.726 30.714 28.895 1.00 17.00 347 VAL A C 1
ATOM 1973 O O . VAL A 1 240 ? 36.303 30.331 27.870 1.00 19.51 347 VAL A O 1
ATOM 1977 N N . LYS A 1 241 ? 36.291 31.408 29.856 1.00 16.80 348 LYS A N 1
ATOM 1978 C CA . LYS A 1 241 ? 37.687 31.684 29.866 1.00 17.59 348 LYS A CA 1
ATOM 1979 C C . LYS A 1 241 ? 38.522 30.419 29.986 1.00 18.86 348 LYS A C 1
ATOM 1980 O O . LYS A 1 241 ? 38.046 29.363 30.429 1.00 21.11 348 LYS A O 1
ATOM 1986 N N . GLY A 1 242 ? 39.817 30.554 29.698 1.00 22.28 349 GLY A N 1
ATOM 1987 C CA . GLY A 1 242 ? 40.748 29.402 29.987 1.00 22.71 349 GLY A CA 1
ATOM 1988 C C . GLY A 1 242 ? 41.004 28.423 28.853 1.00 26.01 349 GLY A C 1
ATOM 1989 O O . GLY A 1 242 ? 41.719 27.428 29.054 1.00 28.11 349 GLY A O 1
ATOM 1990 N N . GLY A 1 243 ? 40.499 28.763 27.656 1.00 22.20 350 GLY A N 1
ATOM 1991 C CA . GLY A 1 243 ? 40.626 27.921 26.474 1.00 23.19 350 GLY A CA 1
ATOM 1992 C C . GLY A 1 243 ? 41.965 28.003 25.746 1.00 22.93 350 GLY A C 1
ATOM 1993 O O . GLY A 1 243 ? 42.942 28.465 26.260 1.00 31.28 350 GLY A O 1
ATOM 1994 N N . GLU A 1 244 ? 41.973 27.544 24.492 1.00 26.27 351 GLU A N 1
ATOM 1995 C CA . GLU A 1 244 ? 43.220 27.546 23.681 1.00 24.46 351 GLU A CA 1
ATOM 1996 C C . GLU A 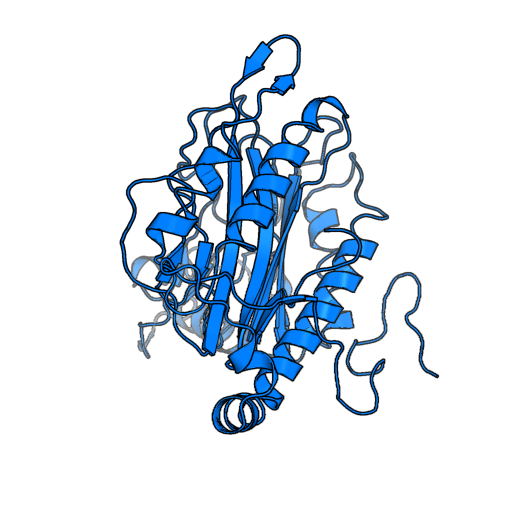1 244 ? 43.376 28.878 22.940 1.00 20.74 351 GLU A C 1
ATOM 1997 O O . GLU A 1 244 ? 42.337 29.448 22.444 1.00 22.72 351 GLU A O 1
ATOM 2003 N N . ALA A 1 245 ? 44.640 29.324 22.802 1.00 17.61 352 ALA A N 1
ATOM 2004 C CA . ALA A 1 245 ? 44.962 30.602 22.109 1.00 19.39 352 ALA A CA 1
ATOM 2005 C C . ALA A 1 245 ? 45.131 30.471 20.555 1.00 20.55 352 ALA A C 1
ATOM 2006 O O . ALA A 1 245 ? 45.533 31.437 19.870 1.00 29.45 352 ALA A O 1
ATOM 2008 N N . THR A 1 246 ? 44.786 29.298 20.021 1.00 22.61 353 THR A N 1
ATOM 2009 C CA . THR A 1 246 ? 44.637 29.071 18.558 1.00 24.59 353 THR A CA 1
ATOM 2010 C C . THR A 1 246 ? 43.780 30.170 17.959 1.00 21.65 353 THR A C 1
ATOM 2011 O O . THR A 1 246 ? 42.797 30.602 18.556 1.00 25.60 353 THR A O 1
ATOM 2015 N N . ARG A 1 247 ? 44.185 30.605 16.760 1.00 23.53 354 ARG A N 1
ATOM 2016 C CA . ARG A 1 247 ? 43.583 31.714 16.076 1.00 23.64 354 ARG A CA 1
ATOM 2017 C C . ARG A 1 247 ? 42.594 31.258 15.007 1.00 20.38 354 ARG A C 1
ATOM 2018 O O . ARG A 1 247 ? 42.763 30.199 14.380 1.00 24.89 354 ARG A O 1
ATOM 2026 N N . MET A 1 248 ? 41.551 32.071 14.856 1.00 20.94 355 MET A N 1
ATOM 2027 C CA . MET A 1 248 ? 40.678 31.981 13.707 1.00 19.27 355 MET A CA 1
ATOM 2028 C C . MET A 1 248 ? 41.413 32.454 12.431 1.00 20.49 355 MET A C 1
ATOM 2029 O O . MET A 1 248 ? 42.236 33.403 12.447 1.00 23.62 355 MET A O 1
ATOM 2034 N N . GLU A 1 249 ? 41.087 31.812 11.309 1.00 20.43 356 GLU A N 1
ATOM 2035 C CA . GLU A 1 249 ? 41.787 32.047 10.010 1.00 19.74 356 GLU A CA 1
ATOM 2036 C C . GLU A 1 249 ? 40.851 32.499 8.910 1.00 19.51 356 GLU A C 1
ATOM 2037 O O . GLU A 1 249 ? 39.687 32.095 8.872 1.00 19.38 356 GLU A O 1
ATOM 2043 N N . GLU A 1 250 ? 41.432 33.203 7.929 1.00 21.25 357 GLU A N 1
ATOM 2044 C CA . GLU A 1 250 ? 40.690 33.656 6.793 1.00 20.54 357 GLU A CA 1
ATOM 2045 C C . GLU A 1 250 ? 40.114 32.442 6.037 1.00 21.73 357 GLU A C 1
ATOM 2046 O O . GLU A 1 250 ? 40.813 31.421 5.825 1.00 21.50 357 GLU A O 1
ATOM 2052 N N . GLY A 1 251 ? 38.845 32.575 5.668 1.00 21.32 358 GLY A N 1
ATOM 2053 C CA . GLY A 1 251 ? 38.159 31.552 4.902 1.00 22.64 358 GLY A CA 1
ATOM 2054 C C . GLY A 1 251 ? 37.450 30.510 5.733 1.00 21.50 358 GLY A C 1
ATOM 2055 O O . GLY A 1 251 ? 36.679 29.760 5.188 1.00 22.32 358 GLY A O 1
ATOM 2056 N N . GLU A 1 252 ? 37.696 30.482 7.041 1.00 19.68 359 GLU A N 1
ATOM 2057 C CA . GLU A 1 252 ? 36.993 29.530 7.906 1.00 19.29 359 GLU A CA 1
ATOM 2058 C C . GLU A 1 252 ? 35.544 29.962 8.070 1.00 17.50 359 GLU A C 1
ATOM 2059 O O . GLU A 1 252 ? 35.215 31.150 7.914 1.00 18.08 359 GLU A O 1
ATOM 2065 N N . VAL A 1 253 ? 34.736 29.002 8.528 1.00 16.69 360 VAL A N 1
ATOM 2066 C CA . VAL A 1 253 ? 33.324 29.151 8.784 1.00 14.78 360 VAL A CA 1
ATOM 2067 C C . VAL A 1 253 ? 33.168 28.672 10.206 1.00 17.42 360 VAL A C 1
ATOM 2068 O O . VAL A 1 253 ? 33.651 27.571 10.525 1.00 17.42 360 VAL A O 1
ATOM 2072 N N . TYR A 1 254 ? 32.452 29.451 11.043 1.00 16.27 361 TYR A N 1
ATOM 2073 C CA . TYR A 1 254 ? 32.183 29.047 12.412 1.00 14.92 361 TYR A CA 1
ATOM 2074 C C . TYR A 1 254 ? 30.714 29.109 12.749 1.00 15.37 361 TYR A C 1
ATOM 2075 O O . TYR A 1 254 ? 30.003 30.049 12.394 1.00 17.34 361 TYR A O 1
ATOM 2084 N N . ALA A 1 255 ? 30.348 28.144 13.615 1.00 16.23 362 ALA A N 1
ATOM 2085 C CA . ALA A 1 255 ? 29.087 28.220 14.315 1.00 14.58 362 ALA A CA 1
ATOM 2086 C C . ALA A 1 255 ? 29.425 28.806 15.702 1.00 17.81 362 ALA A C 1
ATOM 2087 O O . ALA A 1 255 ? 30.136 28.188 16.460 1.00 19.69 362 ALA A O 1
ATOM 2089 N N . ILE A 1 256 ? 28.979 30.008 15.966 1.00 16.68 363 ILE A N 1
ATOM 2090 C CA . ILE A 1 256 ? 29.132 30.651 17.256 1.00 17.05 363 ILE A CA 1
ATOM 2091 C C . ILE A 1 256 ? 27.893 30.362 18.036 1.00 17.58 363 ILE A C 1
ATOM 2092 O O . ILE A 1 256 ? 26.809 30.889 17.779 1.00 18.94 363 ILE A O 1
ATOM 2097 N N . GLU A 1 257 ? 28.029 29.350 18.890 1.00 20.15 364 GLU A N 1
ATOM 2098 C CA . GLU A 1 257 ? 26.927 29.010 19.796 1.00 19.98 364 GLU A CA 1
ATOM 2099 C C . GLU A 1 257 ? 27.282 29.411 21.231 1.00 17.50 364 GLU A C 1
ATOM 2100 O O . GLU A 1 257 ? 28.410 29.326 21.648 1.00 23.75 364 GLU A O 1
ATOM 2106 N N . THR A 1 258 ? 26.268 29.815 21.960 1.00 16.64 365 THR A N 1
ATOM 2107 C CA . THR A 1 258 ? 26.393 29.941 23.415 1.00 16.36 365 THR A CA 1
ATOM 2108 C C . THR A 1 258 ? 25.167 29.405 24.089 1.00 15.75 365 THR A C 1
ATOM 2109 O O . THR A 1 258 ? 24.053 29.409 23.572 1.00 16.98 365 THR A O 1
ATOM 2113 N N . PHE A 1 259 ? 25.435 28.901 25.297 1.00 16.42 366 PHE A N 1
ATOM 2114 C CA . PHE A 1 259 ? 24.450 28.262 26.136 1.00 16.58 366 PHE A CA 1
ATOM 2115 C C . PHE A 1 259 ? 24.631 28.860 27.542 1.00 15.20 366 PHE A C 1
ATOM 2116 O O . PHE A 1 259 ? 25.735 28.941 28.044 1.00 16.80 366 PHE A O 1
ATOM 2124 N N . GLY A 1 260 ? 23.522 29.203 28.153 1.00 14.84 367 GLY A N 1
ATOM 2125 C CA . GLY A 1 260 ? 23.460 29.686 29.525 1.00 16.95 367 GLY A CA 1
ATOM 2126 C C . GLY A 1 260 ? 22.627 28.763 30.372 1.00 18.68 367 GLY A C 1
ATOM 2127 O O . GLY A 1 260 ? 21.647 28.219 29.874 1.00 18.59 367 GLY A O 1
ATOM 2128 N N . SER A 1 261 ? 22.972 28.643 31.661 1.00 17.15 368 SER A N 1
ATOM 2129 C CA . SER A 1 261 ? 22.243 27.783 32.554 1.00 16.93 368 SER A CA 1
ATOM 2130 C C . SER A 1 261 ? 22.076 28.348 33.933 1.00 16.25 368 SER A C 1
ATOM 2131 O O . SER A 1 261 ? 22.912 29.106 34.401 1.00 19.92 368 SER A O 1
ATOM 2134 N N . THR A 1 262 ? 20.971 28.001 34.560 1.00 16.93 369 THR A N 1
ATOM 2135 C CA . THR A 1 262 ? 20.725 28.297 36.007 1.00 16.31 369 THR A CA 1
ATOM 2136 C C . THR A 1 262 ? 21.213 27.118 36.899 1.00 19.99 369 THR A C 1
ATOM 2137 O O . THR A 1 262 ? 21.065 27.188 38.136 1.00 22.91 369 THR A O 1
ATOM 2141 N N . GLY A 1 263 ? 21.780 26.064 36.269 1.00 18.48 370 GLY A N 1
ATOM 2142 C CA . GLY A 1 263 ? 22.261 24.918 37.031 1.00 18.45 370 GLY A CA 1
ATOM 2143 C C . GLY A 1 263 ? 23.757 24.982 37.320 1.00 19.82 370 GLY A C 1
ATOM 2144 O O . GLY A 1 263 ? 24.288 25.989 37.769 1.00 24.33 370 GLY A O 1
ATOM 2145 N N . LYS A 1 264 ? 24.367 23.822 37.157 1.00 18.38 371 LYS A N 1
ATOM 2146 C CA . LYS A 1 264 ? 25.776 23.668 37.369 1.00 20.20 371 LYS A CA 1
ATOM 2147 C C . LYS A 1 264 ? 26.632 24.363 36.335 1.00 19.00 371 LYS A C 1
ATOM 2148 O O . LYS A 1 264 ? 27.840 24.632 36.568 1.00 22.92 371 LYS A O 1
ATOM 2154 N N . GLY A 1 265 ? 26.054 24.553 35.147 1.00 19.37 372 GLY A N 1
ATOM 2155 C CA . GLY A 1 265 ? 26.837 25.060 34.049 1.00 17.45 372 GLY A CA 1
ATOM 2156 C C . GLY A 1 265 ? 27.724 23.982 33.414 1.00 19.98 372 GLY A C 1
ATOM 2157 O O . GLY A 1 265 ? 28.765 24.259 32.844 1.00 20.21 372 GLY A O 1
ATOM 2158 N N . VAL A 1 266 ? 27.320 22.713 33.534 1.00 17.76 373 VAL A N 1
ATOM 2159 C CA . VAL A 1 266 ? 28.045 21.613 32.928 1.00 21.73 373 VAL A CA 1
ATOM 2160 C C . VAL A 1 266 ? 26.952 20.618 32.503 1.00 19.92 373 VAL A C 1
ATOM 2161 O O . VAL A 1 266 ? 25.945 20.455 33.211 1.00 19.81 373 VAL A O 1
ATOM 2165 N N . VAL A 1 267 ? 27.136 20.036 31.320 1.00 17.33 374 VAL A N 1
ATOM 2166 C CA . VAL A 1 267 ? 26.226 19.022 30.814 1.00 17.52 374 VAL A CA 1
ATOM 2167 C C . VAL A 1 267 ? 26.832 17.615 30.971 1.00 15.90 374 VAL A C 1
ATOM 2168 O O . VAL A 1 267 ? 28.064 17.454 30.905 1.00 19.25 374 VAL A O 1
ATOM 2172 N N . HIS A 1 268 ? 25.969 16.637 31.076 1.00 18.11 375 HIS A N 1
ATOM 2173 C CA . HIS A 1 268 ? 26.307 15.220 31.000 1.00 18.14 375 HIS A CA 1
ATOM 2174 C C . HIS A 1 268 ? 25.337 14.521 30.056 1.00 20.38 375 HIS A C 1
ATOM 2175 O O . HIS A 1 268 ? 24.252 14.998 29.777 1.00 18.38 375 HIS A O 1
ATOM 2182 N N . ASP A 1 269 ? 25.700 13.338 29.601 1.00 19.41 376 ASP A N 1
ATOM 2183 C CA . ASP A 1 269 ? 24.854 12.536 28.717 1.00 19.21 376 ASP A CA 1
ATOM 2184 C C . ASP A 1 269 ? 23.622 12.045 29.495 1.00 19.68 376 ASP A C 1
ATOM 2185 O O . ASP A 1 269 ? 23.749 11.474 30.602 1.00 24.20 376 ASP A O 1
ATOM 2190 N N . ASP A 1 270 ? 22.459 12.078 28.895 1.00 19.98 377 ASP A N 1
ATOM 2191 C CA . ASP A 1 270 ? 21.253 11.635 29.615 1.00 29.38 377 ASP A CA 1
ATOM 2192 C C . ASP A 1 270 ? 20.211 11.307 28.657 1.00 34.92 377 ASP A C 1
ATOM 2193 O O . ASP A 1 270 ? 20.172 11.923 27.643 1.00 36.33 377 ASP A O 1
ATOM 2198 N N . MET A 1 271 ? 19.348 10.350 28.960 1.00 39.43 378 MET A N 1
ATOM 2199 C CA . MET A 1 271 ? 18.181 9.979 28.123 1.00 32.06 378 MET A CA 1
ATOM 2200 C C . MET A 1 271 ? 18.640 9.140 26.906 1.00 30.40 378 MET A C 1
ATOM 2201 O O . MET A 1 271 ? 19.828 8.881 26.654 1.00 37.37 378 MET A O 1
ATOM 2206 N N . GLU A 1 272 ? 17.663 8.677 26.176 1.00 29.67 379 GLU A N 1
ATOM 2207 C CA . GLU A 1 272 ? 17.880 7.810 25.073 1.00 22.87 379 GLU A CA 1
ATOM 2208 C C . GLU A 1 272 ? 18.533 8.626 23.933 1.00 20.96 379 GLU A C 1
ATOM 2209 O O . GLU A 1 272 ? 18.192 9.770 23.709 1.00 26.21 379 GLU A O 1
ATOM 2215 N N . CYS A 1 273 ? 19.486 7.997 23.240 1.00 18.07 380 CYS A N 1
ATOM 2216 C CA . CYS A 1 273 ? 20.123 8.623 22.099 1.00 16.82 380 CYS A CA 1
ATOM 2217 C C . CYS A 1 273 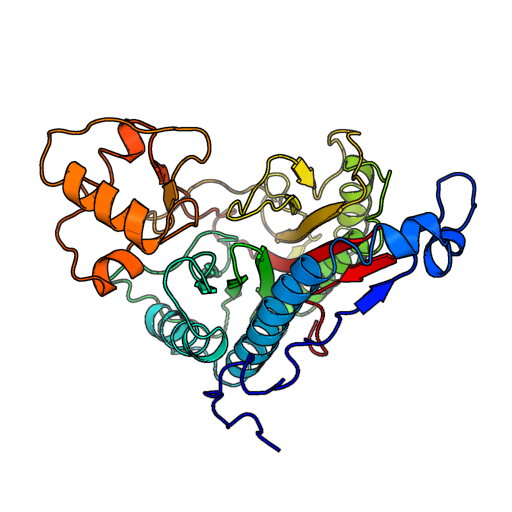? 19.223 8.654 20.876 1.00 16.64 380 CYS A C 1
ATOM 2218 O O . CYS A 1 273 ? 18.552 7.660 20.539 1.00 17.02 380 CYS A O 1
ATOM 2221 N N . SER A 1 274 ? 19.220 9.812 20.176 1.00 15.20 381 SER A N 1
ATOM 2222 C CA . SER A 1 274 ? 18.532 9.972 18.919 1.00 16.05 381 SER A CA 1
ATOM 2223 C C . SER A 1 274 ? 19.436 10.360 17.770 1.00 15.42 381 SER A C 1
ATOM 2224 O O . SER A 1 274 ? 19.109 10.018 16.612 1.00 16.44 381 SER A O 1
ATOM 2227 N N . HIS A 1 275 ? 20.533 11.048 18.077 1.00 14.62 382 HIS A N 1
ATOM 2228 C CA . HIS A 1 275 ? 21.450 11.627 17.089 1.00 16.10 382 HIS A CA 1
ATOM 2229 C C . HIS A 1 275 ? 22.706 10.748 16.897 1.00 16.21 382 HIS A C 1
ATOM 2230 O O . HIS A 1 275 ? 23.315 10.254 17.851 1.00 16.01 382 HIS A O 1
ATOM 2237 N N . TYR A 1 276 ? 23.051 10.553 15.615 1.00 14.19 383 TYR A N 1
ATOM 2238 C CA . TYR A 1 276 ? 24.236 9.799 15.241 1.00 14.77 383 TYR A CA 1
ATOM 2239 C C . TYR A 1 276 ? 24.882 10.421 14.010 1.00 14.18 383 TYR A C 1
ATOM 2240 O O . TYR A 1 276 ? 24.249 11.178 13.275 1.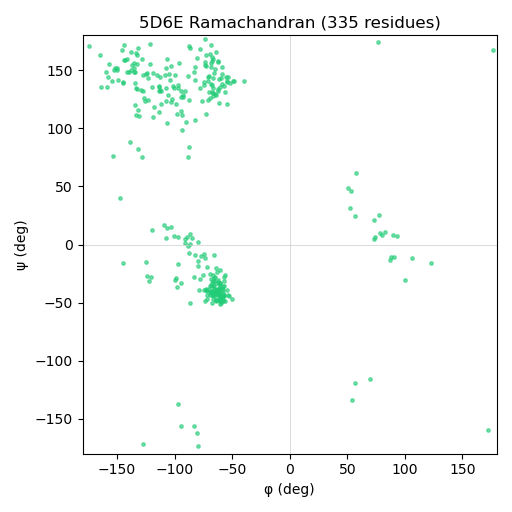00 17.13 383 TYR A O 1
ATOM 2249 N N . MET A 1 277 ? 26.155 10.134 13.826 1.00 14.91 384 MET A N 1
ATOM 2250 C CA . MET A 1 277 ? 26.856 10.638 12.645 1.00 14.88 384 MET A CA 1
ATOM 2251 C C . MET A 1 277 ? 28.092 9.787 12.384 1.00 16.20 384 MET A C 1
ATOM 2252 O O . MET A 1 277 ? 28.826 9.442 13.310 1.00 18.14 384 MET A O 1
ATOM 2257 N N . LYS A 1 278 ? 28.283 9.443 11.105 1.00 15.89 385 LYS A N 1
ATOM 2258 C CA . LYS A 1 278 ? 29.511 8.804 10.692 1.00 16.44 385 LYS A CA 1
ATOM 2259 C C . LYS A 1 278 ? 30.745 9.574 11.150 1.00 18.49 385 LYS A C 1
ATOM 2260 O O . LYS A 1 278 ? 30.803 10.793 11.046 1.00 24.33 385 LYS A O 1
ATOM 2266 N N . ASN A 1 279 ? 31.769 8.854 11.601 1.00 20.54 386 ASN A N 1
ATOM 2267 C CA . ASN A 1 279 ? 33.058 9.456 11.880 1.00 21.71 386 ASN A CA 1
ATOM 2268 C C . ASN A 1 279 ? 33.701 9.823 10.553 1.00 23.23 386 ASN A C 1
ATOM 2269 O O . ASN A 1 279 ? 33.835 9.019 9.670 1.00 27.68 386 ASN A O 1
ATOM 2274 N N . PHE A 1 280 ? 34.058 11.103 10.429 1.00 22.69 387 PHE A N 1
ATOM 2275 C CA . PHE A 1 280 ? 34.503 11.698 9.200 1.00 26.47 387 PHE A CA 1
ATOM 2276 C C . PHE A 1 280 ? 35.826 11.070 8.787 1.00 28.16 387 PHE A C 1
ATOM 2277 O O . PHE A 1 280 ? 36.116 10.940 7.604 1.00 36.86 387 PHE A O 1
ATOM 2285 N N . ASP A 1 281 ? 36.624 10.665 9.767 1.00 28.29 388 ASP A N 1
ATOM 2286 C CA . ASP A 1 281 ? 37.975 10.153 9.508 1.00 34.61 388 ASP A CA 1
ATOM 2287 C C . ASP A 1 281 ? 38.015 8.671 9.225 1.00 38.31 388 ASP A C 1
ATOM 2288 O O . ASP A 1 281 ? 39.025 8.144 8.876 1.00 51.73 388 ASP A O 1
ATOM 2293 N N . VAL A 1 282 ? 36.917 7.974 9.382 1.00 33.78 389 VAL A N 1
ATOM 2294 C CA . VAL A 1 282 ? 36.940 6.542 9.176 1.00 33.81 389 VAL A CA 1
ATOM 2295 C C . VAL A 1 282 ? 36.591 6.329 7.715 1.00 40.49 389 VAL A C 1
ATOM 2296 O O . VAL A 1 282 ? 35.628 6.914 7.168 1.00 57.64 389 VAL A O 1
ATOM 2300 N N . GLY A 1 283 ? 37.397 5.499 7.090 1.00 53.53 390 GLY A N 1
ATOM 2301 C CA . GLY A 1 283 ? 37.264 5.250 5.660 1.00 52.16 390 GLY A CA 1
ATOM 2302 C C . GLY A 1 283 ? 36.401 4.020 5.475 1.00 50.69 390 GLY A C 1
ATOM 2303 O O . GLY A 1 283 ? 35.617 3.662 6.350 1.00 54.60 390 GLY A O 1
ATOM 2304 N N . HIS A 1 284 ? 36.583 3.379 4.325 1.00 46.05 391 HIS A N 1
ATOM 2305 C CA . HIS A 1 284 ? 35.807 2.193 3.949 1.00 42.14 391 HIS A CA 1
ATOM 2306 C C . HIS A 1 284 ? 36.163 1.033 4.885 1.00 42.57 391 HIS A C 1
ATOM 2307 O O . HIS A 1 284 ? 37.325 0.820 5.236 1.00 43.05 391 HIS A O 1
ATOM 2314 N N . VAL A 1 285 ? 35.119 0.344 5.346 1.00 42.81 392 VAL A N 1
ATOM 2315 C CA . VAL A 1 285 ? 35.254 -0.818 6.197 1.00 40.28 392 VAL A CA 1
ATOM 2316 C C . VAL A 1 285 ? 34.337 -1.847 5.549 1.00 38.67 392 VAL A C 1
ATOM 2317 O O . VAL A 1 285 ? 33.117 -1.646 5.438 1.00 34.57 392 VAL A O 1
ATOM 2321 N N . PRO A 1 286 ? 34.923 -2.926 5.068 1.00 32.38 393 PRO A N 1
ATOM 2322 C CA . PRO A 1 286 ? 34.084 -4.011 4.549 1.00 32.43 393 PRO A CA 1
ATOM 2323 C C . PRO A 1 286 ? 33.287 -4.673 5.688 1.00 28.89 393 PRO A C 1
ATOM 2324 O O . PRO A 1 286 ? 33.806 -4.927 6.793 1.00 28.11 393 PRO A O 1
ATOM 2328 N N . ILE A 1 287 ? 31.987 -4.837 5.449 1.00 23.31 394 ILE A N 1
ATOM 2329 C CA . ILE A 1 287 ? 31.102 -5.495 6.393 1.00 20.71 394 ILE A CA 1
ATOM 2330 C C . ILE A 1 287 ? 30.335 -6.623 5.709 1.00 19.20 394 ILE A C 1
ATOM 2331 O O . ILE A 1 287 ? 29.717 -6.406 4.696 1.00 22.94 394 ILE A O 1
ATOM 2336 N N . ARG A 1 288 ? 30.429 -7.828 6.288 1.00 20.52 395 ARG A N 1
ATOM 2337 C CA . ARG A 1 288 ? 29.720 -8.996 5.779 1.00 22.82 395 ARG A CA 1
ATOM 2338 C C . ARG A 1 288 ? 28.378 -9.194 6.511 1.00 20.74 395 ARG A C 1
ATOM 2339 O O . ARG A 1 288 ? 27.387 -9.665 5.910 1.00 20.23 395 ARG A O 1
ATOM 2347 N N . LEU A 1 289 ? 28.302 -8.841 7.804 1.00 18.94 396 LEU A N 1
ATOM 2348 C CA . LEU A 1 289 ? 27.023 -8.987 8.565 1.00 15.27 396 LEU A CA 1
ATOM 2349 C C . LEU A 1 289 ? 25.866 -8.263 7.834 1.00 14.34 396 LEU A C 1
ATOM 2350 O O . LEU A 1 289 ? 25.945 -7.044 7.584 1.00 17.10 396 LEU A O 1
ATOM 2355 N N . PRO A 1 290 ? 24.812 -8.968 7.453 1.00 13.15 397 PRO A N 1
ATOM 2356 C CA . PRO A 1 290 ? 23.946 -8.363 6.410 1.00 13.69 397 PRO A CA 1
ATOM 2357 C C . PRO A 1 290 ? 23.150 -7.144 6.866 1.00 11.74 397 PRO A C 1
ATOM 2358 O O . PRO A 1 290 ? 23.024 -6.180 6.089 1.00 13.95 397 PRO A O 1
ATOM 2362 N N . ARG A 1 291 ? 22.581 -7.151 8.085 1.00 13.30 398 ARG A N 1
ATOM 2363 C CA A ARG A 1 291 ? 21.774 -6.037 8.540 0.50 13.50 398 ARG A CA 1
ATOM 2364 C CA B ARG A 1 291 ? 21.769 -6.026 8.548 0.50 13.82 398 ARG A CA 1
ATOM 2365 C C . ARG A 1 291 ? 22.657 -4.816 8.801 1.00 13.34 398 ARG A C 1
ATOM 2366 O O . ARG A 1 291 ? 22.273 -3.681 8.461 1.00 13.94 398 ARG A O 1
ATOM 2381 N N . THR A 1 292 ? 23.884 -5.071 9.279 1.00 12.76 399 THR A N 1
ATOM 2382 C CA . THR A 1 292 ? 24.793 -4.006 9.537 1.00 13.77 399 THR A CA 1
ATOM 2383 C C . THR A 1 292 ? 25.309 -3.405 8.209 1.00 11.84 399 THR A C 1
ATOM 2384 O O . THR A 1 292 ? 25.374 -2.171 8.055 1.00 12.87 399 THR A O 1
ATOM 2388 N N . LYS A 1 293 ? 25.659 -4.262 7.247 1.00 12.21 400 LYS A N 1
ATOM 2389 C CA . LYS A 1 293 ? 26.051 -3.825 5.885 1.00 12.83 400 LYS A CA 1
ATOM 2390 C C . LYS A 1 293 ? 24.934 -2.989 5.271 1.00 12.47 400 LYS A C 1
ATOM 2391 O O . LYS A 1 293 ? 25.209 -1.881 4.733 1.00 13.63 400 LYS A O 1
ATOM 2397 N N . HIS A 1 294 ? 23.704 -3.436 5.319 1.00 12.74 401 HIS A N 1
ATOM 2398 C CA . HIS A 1 294 ? 22.627 -2.715 4.741 1.00 13.21 401 HIS A CA 1
ATOM 2399 C C . HIS A 1 294 ? 22.415 -1.361 5.355 1.00 12.48 401 HIS A C 1
ATOM 2400 O O . HIS A 1 294 ? 22.270 -0.338 4.668 1.00 13.32 401 HIS A O 1
ATOM 2407 N N . LEU A 1 295 ? 22.477 -1.305 6.669 1.00 12.40 402 LEU A N 1
ATOM 2408 C CA . LEU A 1 295 ? 22.305 -0.011 7.355 1.00 12.30 402 LEU A CA 1
ATOM 2409 C C . LEU A 1 295 ? 23.423 0.934 7.002 1.00 12.09 402 LEU A C 1
ATOM 2410 O O . LEU A 1 295 ? 23.152 2.173 6.789 1.00 14.29 402 LEU A O 1
ATOM 2415 N N . LEU A 1 296 ? 24.656 0.466 6.965 1.00 13.11 403 LEU A N 1
ATOM 2416 C CA . LEU A 1 296 ? 25.733 1.340 6.620 1.00 13.95 403 LEU A CA 1
ATOM 2417 C C . LEU A 1 296 ? 25.544 1.909 5.196 1.00 12.62 403 LEU A C 1
ATOM 2418 O O . LEU A 1 296 ? 25.813 3.092 4.923 1.00 13.53 403 LEU A O 1
ATOM 2423 N N . ASN A 1 297 ? 25.118 1.054 4.281 1.00 11.46 404 ASN A N 1
ATOM 2424 C CA . ASN A 1 297 ? 24.827 1.501 2.920 1.00 13.07 404 ASN A CA 1
ATOM 2425 C C . ASN A 1 297 ? 23.751 2.580 2.899 1.00 12.81 404 ASN A C 1
ATOM 2426 O O . ASN A 1 297 ? 23.873 3.608 2.166 1.00 13.86 404 ASN A O 1
ATOM 2431 N N . VAL A 1 298 ? 22.662 2.383 3.647 1.00 12.99 405 VAL A N 1
ATOM 2432 C CA . VAL A 1 298 ? 21.619 3.373 3.764 1.00 13.33 405 VAL A CA 1
ATOM 2433 C C . VAL A 1 298 ? 22.162 4.708 4.297 1.00 13.43 405 VAL A C 1
ATOM 2434 O O . VAL A 1 298 ? 21.887 5.814 3.748 1.00 14.02 405 VAL A O 1
ATOM 2438 N N . ILE A 1 299 ? 23.019 4.654 5.302 1.00 12.83 406 ILE A N 1
ATOM 2439 C CA . ILE A 1 299 ? 23.634 5.865 5.864 1.00 13.03 406 ILE A CA 1
ATOM 2440 C C . ILE A 1 299 ? 24.523 6.535 4.799 1.00 13.77 406 ILE A C 1
ATOM 2441 O O . ILE A 1 299 ? 24.454 7.768 4.613 1.00 13.90 406 ILE A O 1
ATOM 2446 N N . ASN A 1 300 ? 25.393 5.772 4.128 1.00 14.12 407 ASN A N 1
ATOM 2447 C CA . ASN A 1 300 ? 26.254 6.327 3.130 1.00 15.15 407 ASN A CA 1
ATOM 2448 C C . ASN A 1 300 ? 25.517 6.964 1.984 1.00 14.69 407 ASN A C 1
ATOM 2449 O O . ASN A 1 300 ? 25.886 8.050 1.517 1.00 17.02 407 ASN A O 1
ATOM 2454 N N . GLU A 1 301 ? 24.376 6.373 1.582 1.00 12.72 408 GLU A N 1
ATOM 2455 C CA . GLU A 1 301 ? 23.611 6.898 0.435 1.00 14.52 408 GLU A CA 1
ATOM 2456 C C . GLU A 1 301 ? 22.874 8.190 0.831 1.00 14.89 408 GLU A C 1
ATOM 2457 O O . GLU A 1 301 ? 22.752 9.109 0.028 1.00 16.31 408 GLU A O 1
ATOM 2463 N N . ASN A 1 302 ? 22.332 8.241 2.053 1.00 13.48 409 ASN A N 1
ATOM 2464 C CA . ASN A 1 302 ? 21.358 9.268 2.466 1.00 14.91 409 ASN A CA 1
ATOM 2465 C C . ASN A 1 302 ? 21.949 10.395 3.271 1.00 17.25 409 ASN A C 1
ATOM 2466 O O . ASN A 1 302 ? 21.442 11.507 3.165 1.00 19.11 409 ASN A O 1
ATOM 2471 N N . PHE A 1 303 ? 22.995 10.102 4.020 1.00 14.00 410 PHE A N 1
ATOM 2472 C CA . PHE A 1 303 ? 23.589 11.073 4.941 1.00 13.41 410 PHE A CA 1
ATOM 2473 C C . PHE A 1 303 ? 25.059 11.360 4.695 1.00 14.35 410 PHE A C 1
ATOM 2474 O O . PHE A 1 303 ? 25.515 12.480 4.948 1.00 16.11 410 PHE A O 1
ATOM 2482 N N . GLY A 1 304 ? 25.798 10.394 4.222 1.00 15.08 411 GLY A N 1
ATOM 2483 C CA . GLY A 1 304 ? 27.253 10.493 4.135 1.00 13.86 411 GLY A CA 1
ATOM 2484 C C . GLY A 1 304 ? 27.849 10.788 5.519 1.00 15.92 411 GLY A C 1
ATOM 2485 O O . GLY A 1 304 ? 27.607 10.050 6.441 1.00 17.70 411 GLY A O 1
ATOM 2486 N N . THR A 1 305 ? 28.539 11.923 5.635 1.00 15.01 412 THR A N 1
ATOM 2487 C CA . THR A 1 305 ? 29.120 12.368 6.888 1.00 15.91 412 THR A CA 1
ATOM 2488 C C . THR A 1 305 ? 28.256 13.366 7.624 1.00 15.26 412 THR A C 1
ATOM 2489 O O . THR A 1 305 ? 28.625 13.857 8.710 1.00 17.87 412 THR A O 1
ATOM 2493 N N . LEU A 1 306 ? 27.039 13.606 7.132 1.00 14.63 413 LEU A N 1
ATOM 2494 C CA . LEU A 1 306 ? 26.105 14.452 7.853 1.00 15.36 413 LEU A CA 1
ATOM 2495 C C . LEU A 1 306 ? 25.372 13.697 8.946 1.00 13.45 413 LEU A C 1
ATOM 2496 O O . LEU A 1 306 ? 25.187 12.478 8.891 1.00 16.00 413 LEU A O 1
ATOM 2501 N N . ALA A 1 307 ? 24.952 14.385 9.986 1.00 16.27 414 ALA A N 1
ATOM 2502 C CA . ALA A 1 307 ? 24.267 13.746 11.091 1.00 15.94 414 ALA A CA 1
ATOM 2503 C C . ALA A 1 307 ? 22.858 13.347 10.683 1.00 15.42 414 ALA A C 1
ATOM 2504 O O . ALA A 1 307 ? 22.224 13.878 9.774 1.00 17.36 414 ALA A O 1
ATOM 2506 N N . PHE A 1 308 ? 22.393 12.310 11.396 1.00 13.99 415 PHE A N 1
ATOM 2507 C CA . PHE A 1 308 ? 21.045 11.799 11.220 1.00 13.35 415 PHE A CA 1
ATOM 2508 C C . PHE A 1 308 ? 20.475 11.353 12.545 1.00 14.17 415 PHE A C 1
ATOM 2509 O O . PHE A 1 308 ? 21.125 11.447 13.582 1.00 15.98 415 PHE A O 1
ATOM 2517 N N . CYS A 1 309 ? 19.176 11.029 12.510 1.00 14.77 416 CYS A N 1
ATOM 2518 C CA . CYS A 1 309 ? 18.509 10.555 13.735 1.00 14.32 416 CYS A CA 1
ATOM 2519 C C . CYS A 1 309 ? 17.704 9.278 13.409 1.00 15.09 416 CYS A C 1
ATOM 2520 O O . CYS A 1 309 ? 17.530 8.909 12.217 1.00 16.02 416 CYS A O 1
ATOM 2523 N N . ARG A 1 310 ? 17.231 8.616 14.466 1.00 15.25 417 ARG A N 1
ATOM 2524 C CA A ARG A 1 310 ? 16.441 7.410 14.255 0.50 16.15 417 ARG A CA 1
ATOM 2525 C CA B ARG A 1 310 ? 16.494 7.397 14.235 0.50 15.52 417 ARG A CA 1
ATOM 2526 C C . ARG A 1 310 ? 15.170 7.663 13.458 1.00 15.75 417 ARG A C 1
ATOM 2527 O O . ARG A 1 310 ? 14.780 6.865 12.580 1.00 16.03 417 ARG A O 1
ATOM 2542 N N . ARG A 1 311 ? 14.525 8.817 13.663 1.00 16.26 418 ARG A N 1
ATOM 2543 C CA . ARG A 1 311 ? 13.313 9.085 12.897 1.00 16.07 418 ARG A CA 1
ATOM 2544 C C . ARG A 1 311 ? 13.579 9.154 11.395 1.00 15.64 418 ARG A C 1
ATOM 2545 O O . ARG A 1 311 ? 12.706 8.790 10.570 1.00 17.77 418 ARG A O 1
ATOM 2553 N N . TRP A 1 312 ? 14.780 9.592 11.036 1.00 15.73 419 TRP A N 1
ATOM 2554 C CA . TRP A 1 312 ? 15.143 9.715 9.620 1.00 16.64 419 TRP A CA 1
ATOM 2555 C C . TRP A 1 312 ? 15.429 8.354 9.002 1.00 17.26 419 TRP A C 1
ATOM 2556 O O . TRP A 1 312 ? 15.355 8.189 7.795 1.00 21.51 419 TRP A O 1
ATOM 2567 N N . LEU A 1 313 ? 15.835 7.397 9.834 1.00 14.98 420 LEU A N 1
ATOM 2568 C CA . LEU A 1 313 ? 15.931 6.009 9.367 1.00 15.92 420 LEU A CA 1
ATOM 2569 C C . LEU A 1 313 ? 14.544 5.424 9.187 1.00 16.09 420 LEU A C 1
ATOM 2570 O O . LEU A 1 313 ? 14.317 4.686 8.159 1.00 17.03 420 LEU A O 1
ATOM 2575 N N . ASP A 1 314 ? 13.694 5.630 10.173 1.00 15.62 421 ASP A N 1
ATOM 2576 C CA . ASP A 1 314 ? 12.318 5.127 10.131 1.00 16.09 421 ASP A CA 1
ATOM 2577 C C . ASP A 1 314 ? 11.628 5.575 8.807 1.00 16.40 421 ASP A C 1
ATOM 2578 O O . ASP A 1 314 ? 10.972 4.785 8.114 1.00 19.55 421 ASP A O 1
ATOM 2583 N N . ARG A 1 315 ? 11.816 6.849 8.454 1.00 18.17 422 ARG A N 1
ATOM 2584 C CA . ARG A 1 315 ? 11.147 7.420 7.309 1.00 18.46 422 ARG A CA 1
ATOM 2585 C C . ARG A 1 315 ? 11.605 6.805 5.983 1.00 17.48 422 ARG A C 1
ATOM 2586 O O . ARG A 1 315 ? 10.896 6.870 4.997 1.00 21.20 422 ARG A O 1
ATOM 2594 N N . LEU A 1 316 ? 12.828 6.293 5.965 1.00 17.39 423 LEU A N 1
ATOM 2595 C CA . LEU A 1 316 ? 13.345 5.555 4.827 1.00 16.68 423 LEU A CA 1
ATOM 2596 C C . LEU A 1 316 ? 12.895 4.104 4.719 1.00 19.85 423 LEU A C 1
ATOM 2597 O O . LEU A 1 316 ? 13.333 3.379 3.809 1.00 24.01 423 LEU A O 1
ATOM 2602 N N . GLY A 1 317 ? 12.045 3.683 5.637 1.00 21.99 424 GLY A N 1
ATOM 2603 C CA . GLY A 1 317 ? 11.531 2.342 5.638 1.00 20.03 424 GLY A CA 1
ATOM 2604 C C . GLY A 1 317 ? 12.350 1.348 6.426 1.00 19.90 424 GLY A C 1
ATOM 2605 O O . GLY A 1 317 ? 12.141 0.137 6.288 1.00 22.28 424 GLY A O 1
ATOM 2606 N N . GLU A 1 318 ? 13.339 1.809 7.170 1.00 17.94 425 GLU A N 1
ATOM 2607 C CA . GLU A 1 318 ? 14.119 0.897 7.940 1.00 18.33 425 GLU A CA 1
ATOM 2608 C C . GLU A 1 318 ? 13.415 0.563 9.245 1.00 19.41 425 GLU A C 1
ATOM 2609 O O . GLU A 1 318 ? 12.835 1.440 9.868 1.00 19.98 425 GLU A O 1
ATOM 2615 N N . SER A 1 319 ? 13.512 -0.720 9.670 1.00 19.85 426 SER A N 1
ATOM 2616 C CA . SER A 1 319 ? 12.988 -1.115 10.944 1.00 26.31 426 SER A CA 1
ATOM 2617 C C . SER A 1 319 ? 13.866 -2.168 11.577 1.00 21.11 426 SER A C 1
ATOM 2618 O O . SER A 1 319 ? 14.666 -2.818 10.921 1.00 26.66 426 SER A O 1
ATOM 2621 N N . LYS A 1 320 ? 13.713 -2.259 12.895 1.00 25.20 427 LYS A N 1
ATOM 2622 C CA . LYS A 1 320 ? 14.429 -3.249 13.638 1.00 25.14 427 LYS A CA 1
ATOM 2623 C C . LYS A 1 320 ? 15.961 -3.188 13.349 1.00 24.35 427 LYS A C 1
ATOM 2624 O O . LYS A 1 320 ? 16.631 -4.167 13.070 1.00 29.40 427 LYS A O 1
ATOM 2630 N N . TYR A 1 321 ? 16.466 -1.936 13.378 1.00 19.96 428 TYR A N 1
ATOM 2631 C CA . TYR A 1 321 ? 17.869 -1.658 13.029 1.00 18.99 428 TYR A CA 1
ATOM 2632 C C . TYR A 1 321 ? 18.779 -1.292 14.180 1.00 18.47 428 TYR A C 1
ATOM 2633 O O . TYR A 1 321 ? 19.965 -1.031 13.969 1.00 18.53 428 TYR A O 1
ATOM 2642 N N . LEU A 1 322 ? 18.260 -1.364 15.398 1.00 18.64 429 LEU A N 1
ATOM 2643 C CA . LEU A 1 322 ? 19.032 -0.846 16.494 1.00 18.58 429 LEU A CA 1
ATOM 2644 C C . LEU A 1 322 ? 20.276 -1.624 16.787 1.00 17.90 429 LEU A C 1
ATOM 2645 O O . LEU A 1 322 ? 21.290 -1.023 17.087 1.00 18.48 429 LEU A O 1
ATOM 2650 N N A MET A 1 323 ? 20.278 -2.935 16.661 0.50 17.00 430 MET A N 1
ATOM 2651 N N B MET A 1 323 ? 20.260 -2.918 16.641 0.50 16.31 430 MET A N 1
ATOM 2652 C CA A MET A 1 323 ? 21.487 -3.655 16.844 0.50 17.77 430 MET A CA 1
ATOM 2653 C CA B MET A 1 323 ? 21.442 -3.638 16.841 0.50 17.61 430 MET A CA 1
ATOM 2654 C C A MET A 1 323 ? 22.521 -3.388 15.756 0.50 16.69 430 MET A C 1
ATOM 2655 C C B MET A 1 323 ? 22.502 -3.391 15.760 0.50 16.53 430 MET A C 1
ATOM 2656 O O A MET A 1 323 ? 23.669 -3.407 16.008 0.50 16.69 430 MET A O 1
ATOM 2657 O O B MET A 1 323 ? 23.651 -3.408 16.020 0.50 16.70 430 MET A O 1
ATOM 2666 N N . ALA A 1 324 ? 22.060 -3.273 14.520 1.00 16.44 431 ALA A N 1
ATOM 2667 C CA . ALA A 1 324 ? 22.994 -2.905 13.448 1.00 16.07 431 ALA A CA 1
ATOM 2668 C C . ALA A 1 324 ? 23.600 -1.516 13.709 1.00 13.96 431 ALA A C 1
ATOM 2669 O O . ALA A 1 324 ? 24.793 -1.318 13.506 1.00 15.55 431 ALA A O 1
ATOM 2671 N N . LEU A 1 325 ? 22.769 -0.592 14.199 1.00 14.82 432 LEU A N 1
ATOM 2672 C CA . LEU A 1 325 ? 23.261 0.760 14.526 1.00 15.76 432 LEU A CA 1
ATOM 2673 C C . LEU A 1 325 ? 24.260 0.745 15.691 1.00 16.22 432 LEU A C 1
ATOM 2674 O O . LEU A 1 325 ? 25.343 1.305 15.627 1.00 15.98 432 LEU A O 1
ATOM 2679 N N . LYS A 1 326 ? 23.979 -0.110 16.683 1.00 16.34 433 LYS A N 1
ATOM 2680 C CA . LYS A 1 326 ? 24.901 -0.315 17.787 1.00 18.09 433 LYS A CA 1
ATOM 2681 C C . LYS A 1 326 ? 26.211 -0.906 17.313 1.00 15.88 433 LYS A C 1
ATOM 2682 O O . LYS A 1 326 ? 27.288 -0.522 17.719 1.00 17.92 433 LYS A O 1
ATOM 2688 N N . ASN A 1 327 ? 26.118 -1.881 16.363 1.00 15.77 434 ASN A N 1
ATOM 2689 C CA A ASN A 1 327 ? 27.307 -2.472 15.779 0.60 16.13 434 ASN A CA 1
ATOM 2690 C CA B ASN A 1 327 ? 27.317 -2.481 15.841 0.40 17.34 434 ASN A CA 1
ATOM 2691 C C . ASN A 1 327 ? 28.216 -1.429 15.116 1.00 15.81 434 ASN A C 1
ATOM 2692 O O . ASN A 1 327 ? 29.463 -1.418 15.245 1.00 17.65 434 ASN A O 1
ATOM 2701 N N . LEU A 1 328 ? 27.577 -0.553 14.341 1.00 15.30 435 LEU A N 1
ATOM 2702 C CA . LEU A 1 328 ? 28.342 0.496 13.697 1.00 16.14 435 LEU A CA 1
ATOM 2703 C C . LEU A 1 328 ? 28.988 1.462 14.675 1.00 16.80 435 LEU A C 1
ATOM 2704 O O . LEU A 1 328 ? 30.088 1.930 14.431 1.00 16.42 435 LEU A O 1
ATOM 2709 N N . CYS A 1 329 ? 28.324 1.697 15.785 1.00 18.37 436 CYS A N 1
ATOM 2710 C CA . CYS A 1 329 ? 28.902 2.503 16.853 1.00 19.06 436 CYS A CA 1
ATOM 2711 C C . CYS A 1 329 ? 30.095 1.825 17.535 1.00 19.53 436 CYS A C 1
ATOM 2712 O O . CYS A 1 329 ? 31.167 2.412 17.719 1.00 21.10 436 CYS A O 1
ATOM 2715 N N . ASP A 1 330 ? 29.933 0.520 17.796 1.00 19.84 437 ASP A N 1
ATOM 2716 C CA . ASP A 1 330 ? 30.954 -0.265 18.430 1.00 20.60 437 ASP A CA 1
ATOM 2717 C C . ASP A 1 330 ? 32.180 -0.424 17.555 1.00 20.72 437 ASP A C 1
ATOM 2718 O O . ASP A 1 330 ? 33.305 -0.476 18.080 1.00 25.92 437 ASP A O 1
ATOM 2723 N N . LEU A 1 331 ? 31.966 -0.444 16.239 1.00 22.84 438 LEU A N 1
ATOM 2724 C CA . LEU A 1 331 ? 33.045 -0.529 15.244 1.00 22.74 438 LEU A CA 1
ATOM 2725 C C . LEU A 1 331 ? 33.767 0.786 15.048 1.00 24.64 438 LEU A C 1
ATOM 2726 O O . LEU A 1 331 ? 34.786 0.847 14.367 1.00 25.78 438 LEU A O 1
ATOM 2731 N N . GLY A 1 332 ? 33.232 1.849 15.613 1.00 21.66 439 GLY A N 1
ATOM 2732 C CA . GLY A 1 332 ? 33.784 3.190 15.439 1.00 21.41 439 GLY A CA 1
ATOM 2733 C C . GLY A 1 332 ? 33.421 3.878 14.141 1.00 20.90 439 GLY A C 1
ATOM 2734 O O . GLY A 1 332 ? 33.927 4.975 13.854 1.00 24.14 439 GLY A O 1
ATOM 2735 N N . ILE A 1 333 ? 32.525 3.275 13.376 1.00 16.59 440 ILE A N 1
ATOM 2736 C CA . ILE A 1 333 ? 32.151 3.852 12.078 1.00 17.22 440 ILE A CA 1
ATOM 2737 C C . ILE A 1 333 ? 31.167 4.994 12.248 1.00 16.33 440 ILE A C 1
ATOM 2738 O O . ILE A 1 333 ? 31.266 6.025 11.540 1.00 17.40 440 ILE A O 1
ATOM 2743 N N . VAL A 1 334 ? 30.236 4.808 13.180 1.00 16.06 441 VAL A N 1
ATOM 2744 C CA . VAL A 1 334 ? 29.283 5.797 13.585 1.00 15.03 441 VAL A CA 1
ATOM 2745 C C . VAL A 1 334 ? 29.524 6.177 15.021 1.00 16.48 441 VAL A C 1
ATOM 2746 O O . VAL A 1 334 ? 29.868 5.332 15.827 1.00 18.46 441 VAL A O 1
ATOM 2750 N N . ASP A 1 335 ? 29.281 7.442 15.344 1.00 16.02 442 ASP A N 1
ATOM 2751 C CA . ASP A 1 335 ? 29.337 7.912 16.708 1.00 16.86 442 ASP A CA 1
ATOM 2752 C C . ASP A 1 335 ? 27.925 8.324 17.161 1.00 16.89 442 ASP A C 1
ATOM 2753 O O . ASP A 1 335 ? 27.168 9.024 16.428 1.00 17.64 442 ASP A O 1
ATOM 2758 N N . PRO A 1 336 ? 27.554 7.918 18.377 1.00 16.77 443 PRO A N 1
ATOM 2759 C CA . PRO A 1 336 ? 26.311 8.404 18.990 1.00 17.48 443 PRO A CA 1
ATOM 2760 C C . PRO A 1 336 ? 26.549 9.770 19.663 1.00 18.45 443 PRO A C 1
ATOM 2761 O O . PRO A 1 336 ? 27.623 10.015 20.205 1.00 18.82 443 PRO A O 1
ATOM 2765 N N . TYR A 1 337 ? 25.492 10.575 19.656 1.00 15.71 444 TYR A N 1
ATOM 2766 C CA . TYR A 1 337 ? 25.537 11.947 20.249 1.00 15.55 444 TYR A CA 1
ATOM 2767 C C . TYR A 1 337 ? 24.305 12.066 21.131 1.00 15.57 444 TYR A C 1
ATOM 2768 O O . TYR A 1 337 ? 23.255 12.599 20.726 1.00 17.42 444 TYR A O 1
ATOM 2777 N N . PRO A 1 338 ? 24.399 11.526 22.390 1.00 16.38 445 PRO A N 1
ATOM 2778 C CA . PRO A 1 338 ? 23.236 11.549 23.225 1.00 18.74 445 PRO A CA 1
ATOM 2779 C C . PRO A 1 338 ? 22.832 12.976 23.701 1.00 17.26 445 PRO A C 1
ATOM 2780 O O . PRO A 1 338 ? 23.656 13.868 23.683 1.00 18.47 445 PRO A O 1
ATOM 2784 N N . PRO A 1 339 ? 21.597 13.121 24.187 1.00 15.53 446 PRO A N 1
ATOM 2785 C CA . PRO A 1 339 ? 21.246 14.399 24.800 1.00 16.29 446 PRO A CA 1
ATOM 2786 C C . PRO A 1 339 ? 22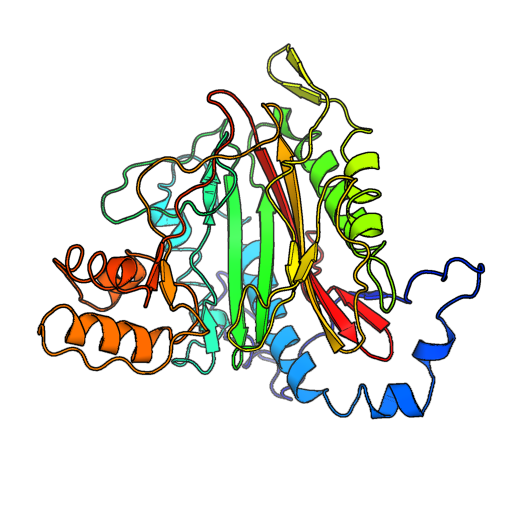.225 14.819 25.887 1.00 15.53 446 PRO A C 1
ATOM 2787 O O . PRO A 1 339 ? 22.647 13.985 26.657 1.00 17.53 446 PRO A O 1
ATOM 2791 N N . LEU A 1 340 ? 22.436 16.109 25.944 1.00 17.19 447 LEU A N 1
ATOM 2792 C CA . LEU A 1 340 ? 23.331 16.728 26.879 1.00 16.75 447 LEU A CA 1
ATOM 2793 C C . LEU A 1 340 ? 22.555 17.672 27.795 1.00 16.38 447 LEU A C 1
ATOM 2794 O O . LEU A 1 340 ? 21.935 18.643 27.343 1.00 16.96 447 LEU A O 1
ATOM 2799 N N . CYS A 1 341 ? 22.581 17.361 29.094 1.00 16.54 448 CYS A N 1
ATOM 2800 C CA . CYS A 1 341 ? 21.670 17.960 30.079 1.00 18.95 448 CYS A CA 1
ATOM 2801 C C . CYS A 1 341 ? 22.414 18.390 31.324 1.00 17.73 448 CYS A C 1
ATOM 2802 O O . CYS A 1 341 ? 23.351 17.734 31.763 1.00 18.64 448 CYS A O 1
ATOM 2805 N N . ASP A 1 342 ? 22.029 19.557 31.828 1.00 16.95 449 ASP A N 1
ATOM 2806 C CA . ASP A 1 342 ? 22.454 20.020 33.148 1.00 17.28 449 ASP A CA 1
ATOM 2807 C C . ASP A 1 342 ? 21.587 19.329 34.206 1.00 17.98 449 ASP A C 1
ATOM 2808 O O . ASP A 1 342 ? 20.748 18.449 33.859 1.00 19.10 449 ASP A O 1
ATOM 2813 N N . ILE A 1 343 ? 21.739 19.726 35.472 1.00 18.30 450 ILE A N 1
ATOM 2814 C CA . ILE A 1 343 ? 21.090 19.019 36.553 1.00 19.80 450 ILE A CA 1
ATOM 2815 C C . ILE A 1 343 ? 19.571 19.202 36.518 1.00 18.35 450 ILE A C 1
ATOM 2816 O O . ILE A 1 343 ? 19.059 20.229 36.016 1.00 18.24 450 ILE A O 1
ATOM 2821 N N . LYS A 1 344 ? 18.872 18.261 37.105 1.00 21.33 451 LYS A N 1
ATOM 2822 C CA . LYS A 1 344 ? 17.401 18.341 37.189 1.00 18.19 451 LYS A CA 1
ATOM 2823 C C . LYS A 1 344 ? 17.003 19.664 37.837 1.00 22.46 451 LYS A C 1
ATOM 2824 O O . LYS A 1 344 ? 17.608 20.100 38.812 1.00 23.59 451 LYS A O 1
ATOM 2830 N N . GLY A 1 345 ? 15.951 20.263 37.297 1.00 21.26 452 GLY A N 1
ATOM 2831 C CA . GLY A 1 345 ? 15.448 21.564 37.818 1.00 22.24 452 GLY A CA 1
ATOM 2832 C C . GLY A 1 345 ? 16.105 22.798 37.230 1.00 22.36 452 GLY A C 1
ATOM 2833 O O . GLY A 1 345 ? 15.649 23.914 37.510 1.00 24.22 452 GLY A O 1
ATOM 2834 N N . SER A 1 346 ? 17.217 22.635 36.527 1.00 17.85 453 SER A N 1
ATOM 2835 C CA . SER A 1 346 ? 17.851 23.778 35.877 1.00 17.24 453 SER A CA 1
ATOM 2836 C C . SER A 1 346 ? 17.205 24.169 34.561 1.00 17.31 453 SER A C 1
ATOM 2837 O O . SER A 1 346 ? 16.503 23.385 33.939 1.00 17.64 453 SER A O 1
ATOM 2840 N N . TYR A 1 347 ? 17.479 25.419 34.169 1.00 15.89 454 TYR A N 1
ATOM 2841 C CA . TYR A 1 347 ? 17.011 25.924 32.880 1.00 17.33 454 TYR A CA 1
ATOM 2842 C C . TYR A 1 347 ? 18.170 26.328 32.015 1.00 17.65 454 TYR A C 1
ATOM 2843 O O . TYR A 1 347 ? 19.091 27.021 32.481 1.00 18.72 454 TYR A O 1
ATOM 2852 N N . THR A 1 348 ? 18.124 25.936 30.748 1.00 15.68 455 THR A N 1
ATOM 2853 C CA . THR A 1 348 ? 19.178 26.230 29.803 1.00 15.10 455 THR A CA 1
ATOM 2854 C C . THR A 1 348 ? 18.618 26.947 28.578 1.00 16.75 455 THR A C 1
ATOM 2855 O O . THR A 1 348 ? 17.486 26.650 28.181 1.00 16.27 455 THR A O 1
ATOM 2859 N N . ALA A 1 349 ? 19.397 27.819 28.006 1.00 16.60 456 ALA A N 1
ATOM 2860 C CA . ALA A 1 349 ? 19.027 28.594 26.796 1.00 15.53 456 ALA A CA 1
ATOM 2861 C C . ALA A 1 349 ? 20.186 28.629 25.841 1.00 15.39 456 ALA A C 1
ATOM 2862 O O . ALA A 1 349 ? 21.364 28.534 26.248 1.00 16.98 456 ALA A O 1
ATOM 2864 N N . GLN A 1 350 ? 19.846 28.806 24.523 1.00 15.56 457 GLN A N 1
ATOM 2865 C CA . GLN A 1 350 ? 20.838 28.765 23.443 1.00 15.11 457 GLN A CA 1
ATOM 2866 C C . GLN A 1 350 ? 20.504 29.759 22.321 1.00 12.84 457 GLN A C 1
ATOM 2867 O O . GLN A 1 350 ? 19.322 29.879 21.930 1.00 15.49 457 GLN A O 1
ATOM 2873 N N . PHE A 1 351 ? 21.529 30.427 21.811 1.00 14.29 458 PHE A N 1
ATOM 2874 C CA . PHE A 1 351 ? 21.438 31.113 20.518 1.00 15.47 458 PHE A CA 1
ATOM 2875 C C . PHE A 1 351 ? 22.705 30.773 19.762 1.00 14.34 458 PHE A C 1
ATOM 2876 O O . PHE A 1 351 ? 23.787 30.598 20.326 1.00 17.83 458 PHE A O 1
ATOM 2884 N N . GLU A 1 352 ? 22.566 30.716 18.407 1.00 15.70 459 GLU A N 1
ATOM 2885 C CA . GLU A 1 352 ? 23.654 30.313 17.589 1.00 15.26 459 GLU A CA 1
ATOM 2886 C C . GLU A 1 352 ? 23.511 30.916 16.179 1.00 14.95 459 GLU A C 1
ATOM 2887 O O . GLU A 1 352 ? 22.386 30.948 15.665 1.00 16.61 459 GLU A O 1
ATOM 2893 N N . HIS A 1 353 ? 24.619 31.338 15.602 1.00 15.14 460 HIS A N 1
ATOM 2894 C CA . HIS A 1 353 ? 24.689 31.735 14.204 1.00 15.47 460 HIS A CA 1
ATOM 2895 C C . HIS A 1 353 ? 25.912 31.145 13.553 1.00 15.49 460 HIS A C 1
ATOM 2896 O O . HIS A 1 353 ? 26.905 30.813 14.190 1.00 16.88 460 HIS A O 1
ATOM 2903 N N . THR A 1 354 ? 25.812 31.012 12.209 1.00 16.40 461 THR A N 1
ATOM 2904 C CA . THR A 1 354 ? 26.932 30.698 11.380 1.00 15.73 461 THR A CA 1
ATOM 2905 C C . THR A 1 354 ? 27.585 31.974 10.795 1.00 13.37 461 THR A C 1
ATOM 2906 O O . THR A 1 354 ? 26.849 32.838 10.302 1.00 17.19 461 THR A O 1
ATOM 2910 N N . ILE A 1 355 ? 28.902 32.079 10.876 1.00 14.79 462 ILE A N 1
ATOM 2911 C CA . ILE A 1 355 ? 29.626 33.218 10.359 1.00 16.41 462 ILE A CA 1
ATOM 2912 C C . ILE A 1 355 ? 30.677 32.750 9.339 1.00 17.68 462 ILE A C 1
ATOM 2913 O O . ILE A 1 355 ? 31.276 31.684 9.507 1.00 18.01 462 ILE A O 1
ATOM 2918 N N . LEU A 1 356 ? 30.848 33.558 8.295 1.00 15.71 463 LEU A N 1
ATOM 2919 C CA . LEU A 1 356 ? 31.871 33.344 7.291 1.00 16.98 463 LEU A CA 1
ATOM 2920 C C . LEU A 1 356 ? 32.961 34.353 7.438 1.00 19.68 463 LEU A C 1
ATOM 2921 O O . LEU A 1 356 ? 32.680 35.581 7.464 1.00 18.40 463 LEU A O 1
ATOM 2926 N N . LEU A 1 357 ? 34.182 33.857 7.606 1.00 16.46 464 LEU A N 1
ATOM 2927 C CA . LEU A 1 357 ? 35.364 34.745 7.749 1.00 17.86 464 LEU A CA 1
ATOM 2928 C C . LEU A 1 357 ? 35.890 35.016 6.340 1.00 16.98 464 LEU A C 1
ATOM 2929 O O . LEU A 1 357 ? 36.851 34.511 5.885 1.00 19.97 464 LEU A O 1
ATOM 2934 N N . ARG A 1 358 ? 35.175 35.857 5.637 1.00 17.43 465 ARG A N 1
ATOM 2935 C CA . ARG A 1 358 ? 35.549 36.157 4.250 1.00 18.23 465 ARG A CA 1
ATOM 2936 C C . ARG A 1 358 ? 36.789 37.040 4.201 1.00 20.94 465 ARG A C 1
ATOM 2937 O O . ARG A 1 358 ? 37.092 37.742 5.153 1.00 21.39 465 ARG A O 1
ATOM 2945 N N . PRO A 1 359 ? 37.538 36.992 3.121 1.00 23.37 466 PRO A N 1
ATOM 2946 C CA . PRO A 1 359 ? 38.736 37.885 3.043 1.00 27.11 466 PRO A CA 1
ATOM 2947 C C . PRO A 1 359 ? 38.366 39.393 3.220 1.00 22.66 466 PRO A C 1
ATOM 2948 O O . PRO A 1 359 ? 39.141 40.127 3.782 1.00 29.18 466 PRO A O 1
ATOM 2952 N N . THR A 1 360 ? 37.158 39.830 2.792 1.00 25.24 467 THR A N 1
ATOM 2953 C CA . THR A 1 360 ? 36.837 41.259 2.808 1.00 23.66 467 THR A CA 1
ATOM 2954 C C . THR A 1 360 ? 36.030 41.739 4.037 1.00 29.52 467 THR A C 1
ATOM 2955 O O . THR A 1 360 ? 35.961 42.964 4.323 1.00 29.08 467 THR A O 1
ATOM 2959 N N . CYS A 1 361 ? 35.423 40.801 4.751 1.00 25.54 468 CYS A N 1
ATOM 2960 C CA . CYS A 1 361 ? 34.535 41.116 5.831 1.00 20.35 468 CYS A CA 1
ATOM 2961 C C . CYS A 1 361 ? 34.103 39.855 6.544 1.00 21.42 468 CYS A C 1
ATOM 2962 O O . CYS A 1 361 ? 34.347 38.722 6.048 1.00 22.32 468 CYS A O 1
ATOM 2965 N N . LYS A 1 362 ? 33.432 40.070 7.684 1.00 17.76 469 LYS A N 1
ATOM 2966 C CA . LYS A 1 362 ? 32.851 38.982 8.433 1.00 19.12 469 LYS A CA 1
ATOM 2967 C C . LYS A 1 362 ? 31.394 39.003 8.130 1.00 21.13 469 LYS A C 1
ATOM 2968 O O . LYS A 1 362 ? 30.747 40.044 8.247 1.00 25.68 469 LYS A O 1
ATOM 2974 N N . GLU A 1 363 ? 30.875 37.867 7.667 1.00 16.90 470 GLU A N 1
ATOM 2975 C CA . GLU A 1 363 ? 29.447 37.777 7.334 1.00 15.83 470 GLU A CA 1
ATOM 2976 C C . GLU A 1 363 ? 28.730 36.870 8.271 1.00 16.18 470 GLU A C 1
ATOM 2977 O O . GLU A 1 363 ? 29.014 35.678 8.328 1.00 18.47 470 GLU A O 1
ATOM 2983 N N . VAL A 1 364 ? 27.745 37.438 8.945 1.00 17.32 471 VAL A N 1
ATOM 2984 C CA . VAL A 1 364 ? 26.871 36.676 9.801 1.00 16.83 471 VAL A CA 1
ATOM 2985 C C . VAL A 1 364 ? 25.767 36.193 8.895 1.00 15.47 471 VAL A C 1
ATOM 2986 O O . VAL A 1 364 ? 24.684 36.760 8.776 1.00 16.86 471 VAL A O 1
ATOM 2990 N N . VAL A 1 365 ? 26.049 35.080 8.233 1.00 16.77 472 VAL A N 1
ATOM 2991 C CA . VAL A 1 365 ? 25.271 34.664 7.083 1.00 16.45 472 VAL A CA 1
ATOM 2992 C C . VAL A 1 365 ? 23.865 34.281 7.468 1.00 15.53 472 VAL A C 1
ATOM 2993 O O . VAL A 1 365 ? 22.944 34.483 6.681 1.00 17.56 472 VAL A O 1
ATOM 2997 N N . SER A 1 366 ? 23.714 33.708 8.705 1.00 15.98 473 SER A N 1
ATOM 2998 C CA . SER A 1 366 ? 22.406 33.358 9.196 1.00 14.45 473 SER A CA 1
ATOM 2999 C C . SER A 1 366 ? 21.596 34.399 9.977 1.00 15.28 473 SER A C 1
ATOM 3000 O O . SER A 1 366 ? 20.466 34.125 10.389 1.00 16.35 473 SER A O 1
ATOM 3003 N N . ARG A 1 367 ? 22.115 35.629 10.038 1.00 15.65 474 ARG A N 1
ATOM 3004 C CA . ARG A 1 367 ? 21.409 36.731 10.699 1.00 17.79 474 ARG A CA 1
ATOM 3005 C C . ARG A 1 367 ? 20.064 36.951 10.048 1.00 17.46 474 ARG A C 1
ATOM 3006 O O . ARG A 1 367 ? 19.986 36.893 8.806 1.00 18.20 474 ARG A O 1
ATOM 3014 N N . GLY A 1 368 ? 19.028 37.190 10.837 1.00 16.55 475 GLY A N 1
ATOM 3015 C CA . GLY A 1 368 ? 17.738 37.635 10.347 1.00 19.94 475 GLY A CA 1
ATOM 3016 C C . GLY A 1 368 ? 17.267 38.867 11.054 1.00 19.79 475 GLY A C 1
ATOM 3017 O O . GLY A 1 368 ? 17.947 39.450 11.920 1.00 22.87 475 GLY A O 1
ATOM 3018 N N . ASP A 1 369 ? 16.022 39.214 10.768 1.00 23.24 476 ASP A N 1
ATOM 3019 C CA A ASP A 1 369 ? 15.345 40.330 11.442 0.50 26.19 476 ASP A CA 1
ATOM 3020 C CA B ASP A 1 369 ? 15.351 40.328 11.449 0.50 25.98 476 ASP A CA 1
ATOM 3021 C C . ASP A 1 369 ? 14.845 39.919 12.832 1.00 24.00 476 ASP A C 1
ATOM 3022 O O . ASP A 1 369 ? 14.485 40.791 13.665 1.00 29.65 476 ASP A O 1
ATOM 3031 N N . ASP A 1 370 ? 14.856 38.616 13.069 1.00 22.94 477 ASP A N 1
ATOM 3032 C CA . ASP A 1 370 ? 14.413 38.023 14.290 1.00 19.96 477 ASP A CA 1
ATOM 3033 C C . ASP A 1 370 ? 15.547 37.966 15.359 1.00 22.80 477 ASP A C 1
ATOM 3034 O O . ASP A 1 370 ? 15.356 38.426 16.517 1.00 24.92 477 ASP A O 1
ATOM 3039 N N . TYR A 1 371 ? 16.702 37.443 14.961 1.00 21.40 478 TYR A N 1
ATOM 3040 C CA . TYR A 1 371 ? 17.879 37.344 15.823 1.00 20.17 478 TYR A CA 1
ATOM 3041 C C . TYR A 1 371 ? 19.147 37.227 14.995 1.00 19.29 478 TYR A C 1
ATOM 3042 O O . TYR A 1 371 ? 20.249 37.354 15.592 1.00 20.77 478 TYR A O 1
#

Nearest PDB structures (foldseek):
  6qef-assembly1_A  TM=1.001E+00  e=6.700E-80  Homo sapiens
  6qej-assembly1_A  TM=1.002E+00  e=2.688E-79  Homo sapiens
  1b6a-assembly1_A  TM=1.002E+00  e=4.102E-79  Homo sapiens
  1yw7-assembly1_A  TM=9.960E-01  e=1.145E-78  Homo sapiens
  1boa-assembly1_A  TM=9.935E-01  e=4.041E-77  Homo sapiens

B-factor: mean 26.51, std 14.67, range [10.0, 209.55]

Foldseek 3Di:
DDDADVVGQAALCVVCVVLAADFFDWFFACADPVNHGSQCLQDDDVLVVQLVVCRNLRRQLLSFLVLVVSLVVNLVVDDDFPDALVNSQVVSQVSSCRHQVDDFLQWHWQAGWFFAKFQFADQDGDDPPDRHTGDQAIKTKTWTWIGGQQSIWTWIFIDHRDCQCVQVRVQQVVLLVQLLNQAAAFAFLLVSQQRSQVSQQVGWGAHPRDIARKGWLFPDWKAWGDRSRRHPDDTRTNHHDDGRDGDHAFIKIKRKIKIKRFPSYWDFDDDFWKKFFDPPDDDDDDDPPLLVVVVVVCCRRRNGGMYTNVVVVVVVDPPNVVSVVVCCVVRGMPIDGTIGGDPPMGMTMTIFMWTRRSRTITRSNDDPVD

InterPro domains:
  IPR000994 Peptidase M24 [PF00557] (169-372)
  IPR001714 Peptidase M24, methionine aminopeptidase [PR00599] (221-234)
  IPR001714 Peptidase M24, methionine aminopeptidase [PR00599] (246-262)
  IPR001714 Peptidase M24, methionine aminopeptidase [PR00599] (322-334)
  IPR001714 Peptidase M24, methionine aminopeptidase [PR00599] (353-365)
  IPR002468 Peptidase M24A, methionine aminopeptidase, subfamily 2 [MF_03175] (52-478)
  IPR002468 Peptidase M24A, methionine aminopeptidase, subfamily 2 [TIGR00501] (169-473)
  IPR002468 Peptidase M24A, methionine aminopeptidase, subfamily 2 [cd01088] (166-474)
  IPR018349 Peptidase M24A, methionine aminopeptidase, subfamily 2, binding site [PS01202] (246-262)
  IPR036005 Creatinase/aminopeptidase-like [G3DSA:3.90.230.10] (110-478)
  IPR036005 Creatinase/aminopeptidase-like [SSF55920] (111-477)
  IPR036388 Winged helix-like DNA-binding domain superfamily [G3DSA:1.10.10.10] (373-450)
  IPR036390 Winged helix DNA-binding domain superfamily [SSF46785] (375-448)
  IPR050247 Methionine Aminopeptidase Type 2 [PTHR45777] (34-478)

Sequence (370 aa):
PKVQTDPPSVPICCDLYPNGVFPKGQECEYPPTQDGRTAAWRTTSEEKKALDDQASEEIWNDFREAAEAHRQVRKYVMMMSWIKPGMTMIEICEKKLEDDCSSRKLIKEENGLNNAGLAFPTGCSLNNCCAAHYTPNAGDTTVLQYDDIICKIDFGTHISGRIIDCAFTVTFNPKYDTTLLKAVKDATNTGIKKCCAGIDVRRLCDVGEEAIQEVMMEESYEEVEIDGKTYQVKPIRNLNGHSIGQYRIHHAGKTVPIVKGGEATRMEEGEVYAIETFGSTGKGVVHDDMECSHYMKNFDVGHVPIRLPRRTKHLLNVINENFGTLAFCRRRWLDRLGESKYLMMALKNNLCDLGIVDPYPPLCDIKGSYTAQFEHTILLRPTCKEVVSRGDDDY

GO terms:
  GO:0005737 cytoplasm (C, IDA)
  GO:0016485 protein processing (P, IDA)
  GO:0006446 regulation of translational initiation (P, IDA)
  GO:0005829 cytosol (C, TAS)
  GO:0005515 protein binding (F, IPI)
  GO:0005829 cytosol (C, IDA)
  GO:0008235 metalloexopeptidase activity (F, IDA)
  GO:0004177 aminopeptidase activity (F, IDA)
  GO:0003723 RNA binding (F, HDA)

Organism: Homo sapiens (NCBI:txid9606)

Secondary structure (DSSP, 8-state):
-----SS--S-HHHH-TTS-PPP-EEEPPPP-TTS--SHHHHH-HHHHHHHHTTHHHHHHHHHHHHHHHHHHHHHHHH--TTSBHHHHHHHHHHHHHHHHT-BGGGEEEEEEEEEEETTEEES--PPTT---B--TT--EEEEEEEEETTEEEEEEEEE-SSGGGHHHHHHHHHHHHHHHHH--TT-BHHHHHHHHHHHHHT-EEEETTEEEE-EE-TT--EEEEBTTBS--S-EE-SSSS---PBP-TT-EEEEEEEEESS-S--EE-S---EEEE-TT-------SHHHHHHHHHHHHHTTTS-EEHHHHHTTT--S-HHHHHHHHHTTSEEEE--EE-STT--EEEEEEEEEE-SS-EEETT--S--

CATH classification: 3.90.230.10 (+1 more: 1.10.10.10)